Protein AF-A0A9D0HFK7-F1 (afdb_monomer_lite)

Sequence (391 aa):
MLMDPKGNAPNSKGNVVNRYYQASDIVTAPNAPDIPFAPNFTGNTPGANYTYDASVVDPAGINYQFFNTLGQFTTVINGIDAETNGHSTGSRNAWSGRLTQGTPAFAALLAASIAGELPMSFITNGGYDYTGGYVAPTRVGDPNSLQALIQPNRINPNNEDSALYHTEETMARINKARQARVAAKQEIQNLPRLSNALSLLYTSRLGMADLKKINQFLPDDLGNGLARQASIALAAFAAWLTQCANLSTGGFDTHGNNTNGQSNRQAILLQGVLDLFSRAQAMGIREKLVVMVGSDFGRSFKINDGNGKDHWSVTSTMLISEQLPGNRVVGASTDAGLAEKISFTSFKPDAAGATLKHGHVHKWLRKWAGIEDAEAVKLFPLKAEGSIDLG

Secondary structure (DSSP, 8-state):
--SS--TT-B-TTS-BS-SSS-GGG-EEETTEEEEEEPPEE-S----TTPPP-GGGEETTSHHHHHHHHHGGGEEEEEEEE-S---HHHHHHHHHHS-SSTTPPPHHHHHHHHH-TTSTT-EEE-SSS---TTSSPEE---SHHHHHHHH-TTBSSTT-TTSPBSS-HHHHHHHHHHHHHHHHHHHHH---HHHHHHHHHHHHHHHTTTGGGGGGGT--S---SHHHHHHHHHHHHHHTTS-SEEE--------SSSHHHHHHHHHHHHHHHHHHHHHHHHHTT-GGG-EEEEE-SSEE-SSPPTTSS--EESEEEEEEEETTS--SEEES-B-TTSPBPEE-TTT-SB-TTSEE-BHHHHHHHHHHHTT-TT-HHHHTS-----S-----

Structure (mmCIF, N/CA/C/O backbone):
data_AF-A0A9D0HFK7-F1
#
_entry.id   AF-A0A9D0HFK7-F1
#
loop_
_atom_site.group_PDB
_atom_site.id
_atom_site.type_symbol
_atom_site.label_atom_id
_atom_site.label_alt_id
_atom_site.label_comp_id
_atom_site.label_asym_id
_atom_site.label_entity_id
_atom_site.label_seq_id
_atom_site.pdbx_PDB_ins_code
_atom_site.Cartn_x
_atom_site.Cartn_y
_atom_site.Cartn_z
_atom_site.occupancy
_atom_site.B_iso_or_equiv
_atom_site.auth_seq_id
_atom_site.auth_comp_id
_atom_site.auth_asym_id
_atom_site.auth_atom_id
_atom_site.pdbx_PDB_model_num
ATOM 1 N N . MET A 1 1 ? 12.255 2.304 -12.499 1.00 69.75 1 MET A N 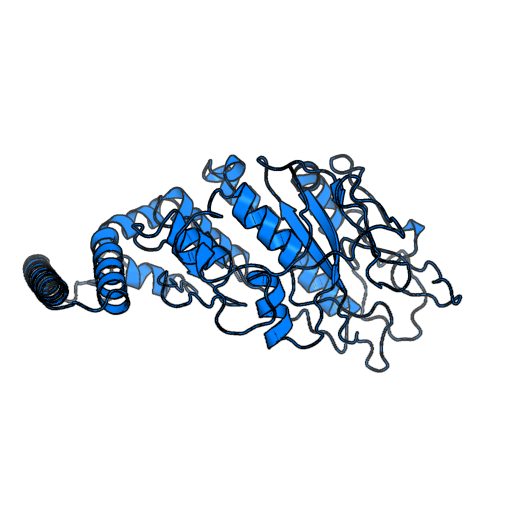1
ATOM 2 C CA . MET A 1 1 ? 11.291 1.942 -11.442 1.00 69.75 1 MET A CA 1
ATOM 3 C C . MET A 1 1 ? 11.992 0.966 -10.512 1.00 69.75 1 MET A C 1
ATOM 5 O O . MET A 1 1 ? 12.898 0.299 -10.991 1.00 69.75 1 MET A O 1
ATOM 9 N N . LEU A 1 2 ? 11.637 0.916 -9.224 1.00 81.81 2 LEU A N 1
ATOM 10 C CA . LEU A 1 2 ? 12.307 0.042 -8.249 1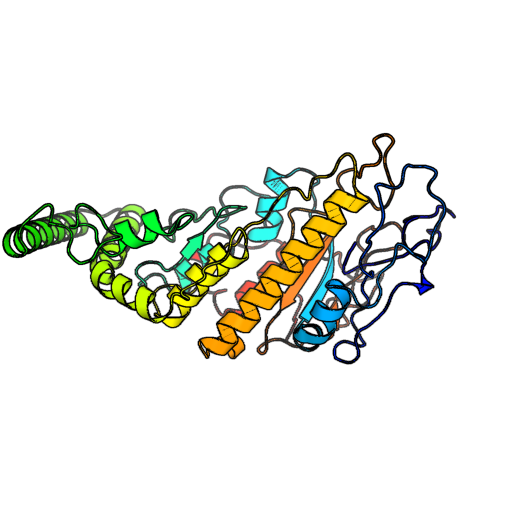.00 81.81 2 LEU A CA 1
ATOM 11 C C . LEU A 1 2 ? 12.166 -1.449 -8.614 1.00 81.81 2 LEU A C 1
ATOM 13 O O . LEU A 1 2 ? 13.156 -2.167 -8.619 1.00 81.81 2 LEU A O 1
ATOM 17 N N . MET A 1 3 ? 10.942 -1.870 -8.953 1.00 83.38 3 MET A N 1
ATOM 18 C CA . MET A 1 3 ? 10.528 -3.283 -9.060 1.00 83.38 3 MET A CA 1
ATOM 19 C C . MET A 1 3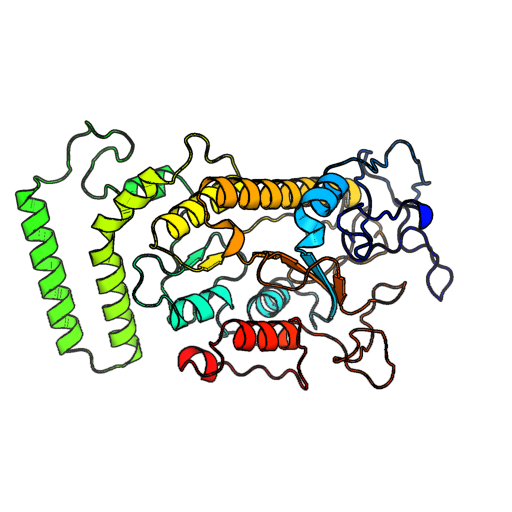 ? 10.241 -3.756 -10.493 1.00 83.38 3 MET A C 1
ATOM 21 O O . MET A 1 3 ? 9.927 -4.917 -10.731 1.00 83.38 3 MET A O 1
ATOM 25 N N . ASP A 1 4 ? 10.316 -2.832 -11.446 1.00 87.81 4 ASP A N 1
ATOM 26 C CA . ASP A 1 4 ? 10.333 -3.134 -12.878 1.00 87.81 4 ASP A CA 1
ATOM 27 C C . ASP A 1 4 ? 11.501 -2.371 -13.521 1.00 87.81 4 ASP A C 1
ATOM 29 O O . ASP A 1 4 ? 11.316 -1.380 -14.247 1.00 87.81 4 ASP A O 1
ATOM 33 N N . PRO A 1 5 ? 12.739 -2.688 -13.104 1.00 87.94 5 PRO A N 1
ATOM 34 C CA . PRO A 1 5 ? 13.906 -1.985 -13.591 1.00 87.94 5 PRO A CA 1
ATOM 35 C C . PRO A 1 5 ? 14.278 -2.477 -14.995 1.00 87.94 5 PRO A C 1
ATOM 37 O O . PRO A 1 5 ? 14.432 -3.667 -15.234 1.00 87.94 5 PRO A O 1
ATOM 40 N N . LYS A 1 6 ? 14.465 -1.543 -15.931 1.00 83.88 6 LYS A N 1
ATOM 41 C CA . LYS A 1 6 ? 14.916 -1.851 -17.304 1.00 83.88 6 LYS A CA 1
ATOM 42 C C . LYS A 1 6 ? 16.379 -1.461 -17.570 1.00 83.88 6 LYS A C 1
ATOM 44 O O . LYS A 1 6 ? 16.908 -1.737 -18.640 1.00 83.88 6 LYS A O 1
ATOM 49 N N . GLY A 1 7 ? 17.029 -0.785 -16.615 1.00 84.06 7 GLY A N 1
ATOM 50 C CA . GLY A 1 7 ? 18.352 -0.183 -16.818 1.00 84.06 7 GLY A CA 1
ATOM 51 C C . GLY A 1 7 ? 18.404 0.718 -18.061 1.00 84.06 7 GLY A C 1
ATOM 52 O O . GLY A 1 7 ? 17.391 1.279 -18.487 1.00 84.06 7 GLY A O 1
ATOM 53 N N . ASN A 1 8 ? 19.586 0.837 -18.657 1.00 81.06 8 ASN A N 1
ATOM 54 C CA . ASN A 1 8 ? 19.837 1.620 -19.867 1.00 81.06 8 ASN A CA 1
ATOM 55 C C . ASN A 1 8 ? 19.608 0.854 -21.173 1.00 81.06 8 ASN A C 1
ATOM 57 O O . ASN A 1 8 ? 20.049 1.323 -22.225 1.00 81.06 8 ASN A O 1
ATOM 61 N N . ALA A 1 9 ? 18.911 -0.285 -21.119 1.00 78.19 9 ALA A N 1
ATOM 62 C CA . ALA A 1 9 ? 18.541 -1.025 -22.312 1.00 78.19 9 ALA A CA 1
ATOM 63 C C . ALA A 1 9 ? 17.801 -0.094 -23.298 1.00 78.19 9 ALA A C 1
ATOM 65 O O . ALA A 1 9 ? 16.877 0.630 -22.894 1.00 78.19 9 ALA A O 1
ATOM 66 N N . PRO A 1 10 ? 18.210 -0.050 -24.579 1.00 76.12 10 PRO A N 1
ATOM 67 C CA . PRO A 1 10 ? 17.463 0.673 -25.594 1.00 76.12 10 PRO A CA 1
ATOM 68 C C . PRO A 1 10 ? 16.076 0.049 -25.753 1.00 76.12 10 PRO A C 1
ATOM 70 O O . PRO A 1 10 ? 15.953 -1.170 -25.829 1.00 76.12 10 PRO A O 1
ATOM 73 N N . ASN A 1 11 ? 15.029 0.868 -25.852 1.00 77.19 11 ASN A N 1
ATOM 74 C CA . ASN A 1 11 ? 13.716 0.348 -26.236 1.00 77.19 11 ASN A CA 1
ATOM 75 C C . ASN A 1 11 ? 13.695 -0.100 -27.707 1.00 77.19 11 ASN A C 1
ATOM 77 O O . ASN A 1 11 ? 14.637 0.130 -28.464 1.00 77.19 11 ASN A O 1
ATOM 81 N N . SER A 1 12 ? 12.560 -0.637 -28.155 1.00 73.75 12 SER A N 1
ATOM 82 C CA . SER A 1 12 ? 12.320 -1.048 -29.549 1.00 73.75 12 SER A CA 1
ATOM 83 C C . SER A 1 12 ? 12.521 0.051 -30.608 1.00 73.75 12 SER A C 1
ATOM 85 O O . SER A 1 12 ? 12.564 -0.247 -31.797 1.00 73.75 12 SER A O 1
ATOM 87 N N . LYS A 1 13 ? 12.659 1.320 -30.200 1.00 75.44 13 LYS A N 1
ATOM 88 C CA . LYS A 1 13 ? 12.979 2.467 -31.066 1.00 75.44 13 LYS A CA 1
ATOM 89 C C . LYS A 1 13 ? 14.437 2.936 -30.931 1.00 75.44 13 LYS A C 1
ATOM 91 O O . LYS A 1 13 ? 14.762 4.022 -31.398 1.00 75.44 13 LYS A O 1
ATOM 96 N N . GLY A 1 14 ? 15.290 2.175 -30.246 1.00 76.19 14 GLY A N 1
ATOM 97 C CA . GLY A 1 14 ? 16.704 2.486 -30.021 1.00 76.19 14 GLY A CA 1
ATOM 98 C C . GLY A 1 14 ? 16.975 3.573 -28.974 1.00 76.19 14 GLY A C 1
ATOM 99 O O . GLY A 1 14 ? 18.115 4.007 -28.832 1.00 76.19 14 GLY A O 1
ATOM 100 N N . ASN A 1 15 ? 15.965 4.034 -28.230 1.00 74.44 15 ASN A N 1
ATOM 101 C CA . ASN A 1 15 ? 16.158 5.094 -27.239 1.00 74.44 15 ASN A CA 1
ATOM 102 C C . ASN A 1 15 ? 16.558 4.510 -25.885 1.00 74.44 15 ASN A C 1
ATOM 104 O O . ASN A 1 15 ? 15.858 3.638 -25.376 1.00 74.44 15 ASN A O 1
ATOM 108 N N . VAL A 1 16 ? 17.615 5.047 -25.270 1.00 72.19 16 VAL A N 1
ATOM 109 C CA . VAL A 1 16 ? 17.987 4.722 -23.885 1.00 72.19 16 VAL A CA 1
ATOM 110 C C . VAL A 1 16 ? 16.927 5.256 -22.932 1.00 72.19 16 VAL A C 1
ATOM 112 O O . VAL A 1 16 ? 16.656 6.459 -22.876 1.00 72.19 16 VAL A O 1
ATOM 115 N N . VAL A 1 17 ? 16.334 4.331 -22.189 1.00 70.19 17 VAL A N 1
ATOM 116 C CA . VAL A 1 17 ? 15.116 4.555 -21.419 1.00 70.19 17 VAL A CA 1
ATOM 117 C C . VAL A 1 17 ? 15.420 5.071 -20.006 1.00 70.19 17 VAL A C 1
ATOM 119 O O . VAL A 1 17 ? 14.749 5.985 -19.533 1.00 70.19 17 VAL A O 1
ATOM 122 N N . ASN A 1 18 ? 16.467 4.560 -19.354 1.00 75.69 18 ASN A N 1
ATOM 123 C CA . ASN A 1 18 ? 16.997 5.064 -18.084 1.00 75.69 18 ASN A CA 1
ATOM 124 C C . ASN A 1 18 ? 18.518 5.236 -18.204 1.00 75.69 18 ASN A C 1
ATOM 126 O O . ASN A 1 18 ? 19.192 4.353 -18.707 1.00 75.69 18 ASN A O 1
ATOM 130 N N . ARG A 1 19 ? 19.075 6.368 -17.769 1.00 75.75 19 ARG A N 1
ATOM 131 C CA . ARG A 1 19 ? 20.515 6.664 -17.920 1.00 75.75 19 ARG A CA 1
ATOM 132 C C . ARG A 1 19 ? 21.327 6.422 -16.644 1.00 75.75 19 ARG A C 1
ATOM 134 O O . ARG A 1 19 ? 22.541 6.571 -16.675 1.00 75.75 19 ARG A O 1
ATOM 141 N N . TYR A 1 20 ? 20.669 6.077 -15.536 1.00 78.88 20 TYR A N 1
ATOM 142 C CA . TYR A 1 20 ? 21.288 6.045 -14.203 1.00 78.88 20 TYR A CA 1
ATOM 143 C C . TYR A 1 20 ? 21.803 4.676 -13.780 1.00 78.88 20 TYR A C 1
ATOM 145 O O . TYR A 1 20 ? 22.695 4.598 -12.949 1.00 78.88 20 TYR A O 1
ATOM 153 N N . TYR A 1 21 ? 21.251 3.619 -14.366 1.00 82.31 21 TYR A N 1
ATOM 154 C CA . TYR A 1 21 ? 21.674 2.245 -14.131 1.00 82.31 21 TYR A CA 1
ATOM 155 C C . TYR A 1 21 ? 21.878 1.579 -15.476 1.00 82.31 21 TYR A C 1
ATOM 157 O O . TYR A 1 21 ? 21.068 1.775 -16.389 1.00 82.31 21 TYR A O 1
ATOM 165 N N . GLN A 1 22 ? 22.913 0.769 -15.593 1.00 86.81 22 GLN A N 1
ATOM 166 C CA . GLN A 1 22 ? 23.046 -0.168 -16.688 1.00 86.81 22 GLN A CA 1
ATOM 167 C C . GLN A 1 22 ? 22.062 -1.325 -16.530 1.00 86.81 22 GLN A C 1
ATOM 169 O O . GLN A 1 22 ? 21.585 -1.617 -15.434 1.00 86.81 22 GLN A O 1
ATOM 174 N N . ALA A 1 23 ? 21.747 -2.005 -17.631 1.00 87.19 23 ALA A N 1
ATOM 175 C CA . ALA A 1 23 ? 21.003 -3.263 -17.554 1.00 87.19 23 ALA A CA 1
ATOM 176 C C . ALA A 1 23 ? 21.732 -4.307 -16.679 1.00 87.19 23 ALA A C 1
ATOM 178 O O . ALA A 1 23 ? 21.082 -5.070 -15.975 1.00 87.19 23 ALA A O 1
ATOM 179 N N . SER A 1 24 ? 23.069 -4.287 -16.667 1.00 89.25 24 SER A N 1
ATOM 180 C CA . SER A 1 24 ? 23.918 -5.141 -15.825 1.00 89.25 24 SER A CA 1
ATOM 181 C C . SER A 1 24 ? 23.932 -4.765 -14.343 1.00 89.25 24 SER A C 1
ATOM 183 O O . SER A 1 24 ? 24.358 -5.580 -13.533 1.00 89.25 24 SER A O 1
ATOM 185 N N . ASP A 1 25 ? 23.475 -3.564 -13.977 1.00 90.12 25 ASP A N 1
ATOM 186 C CA . ASP A 1 25 ? 23.373 -3.156 -12.570 1.00 90.12 25 ASP A CA 1
ATOM 187 C C . ASP A 1 25 ? 22.132 -3.738 -11.893 1.00 90.12 25 ASP A C 1
ATOM 189 O O . ASP A 1 25 ? 21.983 -3.636 -10.679 1.00 90.12 25 ASP A O 1
ATOM 193 N N . ILE A 1 26 ? 21.199 -4.292 -12.671 1.00 91.44 26 ILE A N 1
ATOM 194 C CA . ILE A 1 26 ? 19.979 -4.878 -12.134 1.00 91.44 26 ILE A CA 1
ATOM 195 C C . ILE A 1 26 ? 20.336 -6.201 -11.473 1.00 91.44 26 ILE A C 1
ATOM 197 O O . ILE A 1 26 ? 20.835 -7.121 -12.118 1.00 91.44 26 ILE A O 1
ATOM 201 N N . VAL A 1 27 ? 20.064 -6.278 -10.176 1.00 91.88 27 VAL A N 1
ATOM 202 C CA . VAL A 1 27 ? 20.458 -7.399 -9.326 1.00 91.88 27 VAL A CA 1
ATOM 203 C C . VAL A 1 27 ? 19.236 -8.093 -8.741 1.00 91.88 27 VAL A C 1
ATOM 205 O O . VAL A 1 27 ? 18.123 -7.563 -8.740 1.00 91.88 27 VAL A O 1
ATOM 208 N N . THR A 1 28 ? 19.470 -9.294 -8.230 1.00 95.00 28 THR A N 1
ATOM 209 C CA . THR A 1 28 ? 18.544 -10.044 -7.384 1.00 95.00 28 THR A CA 1
ATOM 210 C C . THR A 1 28 ? 19.180 -10.244 -6.011 1.00 95.00 28 THR A C 1
ATOM 212 O O . THR A 1 28 ? 20.387 -10.061 -5.833 1.00 95.00 28 THR A O 1
ATOM 215 N N . ALA A 1 29 ? 18.370 -10.606 -5.018 1.00 94.94 29 ALA A N 1
ATOM 216 C CA . ALA A 1 29 ? 18.866 -10.970 -3.696 1.00 94.94 29 ALA A CA 1
ATOM 217 C C . ALA A 1 29 ? 18.870 -12.501 -3.542 1.00 94.94 29 ALA A C 1
ATOM 219 O O . ALA A 1 29 ? 17.995 -13.156 -4.110 1.00 94.94 29 ALA A O 1
ATOM 220 N N . PRO A 1 30 ? 19.775 -13.092 -2.739 1.00 95.56 30 PRO A N 1
ATOM 221 C CA . PRO A 1 30 ? 19.798 -14.538 -2.498 1.00 95.56 30 PRO A CA 1
ATOM 222 C C . PRO A 1 30 ? 18.461 -15.118 -2.018 1.00 95.56 30 PRO A C 1
ATOM 224 O O . PRO A 1 30 ? 18.053 -16.182 -2.470 1.00 95.56 30 PRO A O 1
ATOM 227 N N . ASN A 1 31 ? 17.750 -14.390 -1.151 1.00 93.62 31 ASN A N 1
ATOM 228 C CA . ASN A 1 31 ? 16.433 -14.791 -0.645 1.00 93.62 31 ASN A CA 1
ATOM 229 C C . ASN A 1 31 ? 15.274 -14.391 -1.578 1.00 93.62 31 ASN A C 1
ATOM 231 O O . ASN A 1 31 ? 14.112 -14.583 -1.236 1.00 93.62 31 ASN A O 1
ATOM 235 N N . ALA A 1 32 ? 15.563 -13.790 -2.730 1.00 95.88 32 ALA A N 1
ATOM 236 C CA . ALA A 1 32 ? 14.561 -13.379 -3.706 1.00 95.88 32 ALA A CA 1
ATOM 237 C C . ALA A 1 32 ? 15.114 -13.432 -5.144 1.00 95.88 32 ALA A C 1
ATOM 239 O O . ALA A 1 32 ? 15.191 -12.395 -5.814 1.00 95.88 32 ALA A O 1
ATOM 240 N N . PRO A 1 33 ? 15.558 -14.612 -5.618 1.00 96.62 33 PRO A N 1
ATOM 241 C CA . PRO A 1 33 ? 16.214 -14.746 -6.915 1.00 96.62 33 PRO A CA 1
ATOM 242 C C . PRO A 1 33 ? 15.305 -14.412 -8.106 1.00 96.62 33 PRO A C 1
ATOM 244 O O . PRO A 1 33 ? 15.821 -14.081 -9.169 1.00 96.62 33 PRO A O 1
ATOM 247 N N . ASP A 1 34 ? 13.981 -14.449 -7.940 1.00 96.06 34 ASP A N 1
ATOM 248 C CA . ASP A 1 34 ? 13.013 -14.209 -9.017 1.00 96.06 34 ASP A CA 1
ATOM 249 C C . ASP A 1 34 ? 12.490 -12.763 -9.045 1.00 96.06 34 ASP A C 1
ATOM 251 O O . ASP A 1 34 ? 11.610 -12.433 -9.844 1.00 96.06 34 ASP A O 1
ATOM 255 N N . ILE A 1 35 ? 13.019 -11.883 -8.184 1.00 96.44 35 ILE A N 1
ATOM 256 C CA . ILE A 1 35 ? 12.647 -10.466 -8.126 1.00 96.44 35 ILE A CA 1
ATOM 257 C C . ILE A 1 35 ? 13.860 -9.598 -8.486 1.00 96.44 35 ILE A C 1
ATOM 259 O O . ILE A 1 35 ? 14.684 -9.303 -7.617 1.00 96.44 35 ILE A O 1
ATOM 263 N N . PRO A 1 36 ? 13.980 -9.145 -9.746 1.00 94.75 36 PRO A N 1
ATOM 264 C CA . PRO A 1 36 ? 14.988 -8.165 -10.119 1.00 94.75 36 PRO A CA 1
ATOM 265 C C . PRO A 1 36 ? 14.621 -6.777 -9.583 1.00 94.75 36 PRO A C 1
ATOM 267 O O . PRO A 1 36 ? 13.476 -6.329 -9.695 1.00 94.75 36 PRO A O 1
ATOM 270 N N . PHE A 1 37 ? 15.606 -6.055 -9.056 1.00 94.19 37 PHE A N 1
ATOM 271 C CA . PHE A 1 37 ? 15.428 -4.687 -8.574 1.00 94.19 37 PHE A CA 1
ATOM 272 C C . PHE A 1 37 ? 16.590 -3.777 -8.969 1.00 94.19 37 PHE A C 1
ATOM 274 O O . PHE A 1 37 ? 17.718 -4.212 -9.202 1.00 94.19 37 PHE A O 1
ATOM 281 N N . ALA A 1 38 ? 16.297 -2.477 -9.065 1.00 91.44 38 ALA A N 1
ATOM 282 C CA . ALA A 1 38 ? 17.344 -1.481 -9.247 1.00 91.44 38 ALA A CA 1
ATOM 283 C C . ALA A 1 38 ? 18.137 -1.303 -7.939 1.00 91.44 38 ALA A C 1
ATOM 285 O O . ALA A 1 38 ? 17.516 -1.180 -6.876 1.00 91.44 38 ALA A O 1
ATOM 286 N N . PRO A 1 39 ? 19.474 -1.224 -7.995 1.00 90.25 39 PRO A N 1
ATOM 287 C CA . PRO A 1 39 ? 20.299 -0.902 -6.835 1.00 90.25 39 PRO A CA 1
ATOM 288 C C . PRO A 1 39 ? 20.048 0.532 -6.353 1.00 90.25 39 PRO A C 1
ATOM 290 O O . PRO A 1 39 ? 19.408 1.350 -7.029 1.00 90.25 39 PRO A O 1
ATOM 293 N N . ASN A 1 40 ? 20.545 0.860 -5.163 1.00 89.38 40 ASN A N 1
ATOM 294 C CA . ASN A 1 40 ? 20.420 2.215 -4.645 1.00 89.38 40 ASN A CA 1
ATOM 295 C C . ASN A 1 40 ? 21.251 3.193 -5.467 1.00 89.38 40 ASN A C 1
ATOM 297 O O . ASN A 1 40 ? 22.350 2.876 -5.899 1.00 89.38 40 ASN A O 1
ATOM 301 N N . PHE A 1 41 ? 20.731 4.402 -5.661 1.00 87.88 41 PHE A N 1
ATOM 302 C CA . PHE A 1 41 ? 21.511 5.505 -6.207 1.00 87.88 41 PHE A CA 1
ATOM 303 C C . PHE A 1 41 ? 21.920 6.440 -5.068 1.00 87.88 41 PHE A C 1
ATOM 305 O O . PHE A 1 41 ? 21.061 6.902 -4.314 1.00 87.88 41 PHE A O 1
ATOM 312 N N . THR A 1 42 ? 23.218 6.702 -4.944 1.00 84.44 42 THR A N 1
ATOM 313 C CA . THR A 1 42 ? 23.834 7.502 -3.868 1.00 84.44 42 THR A CA 1
ATOM 314 C C . THR A 1 42 ? 24.450 8.809 -4.376 1.00 84.44 42 THR A C 1
ATOM 316 O O . THR A 1 42 ? 24.965 9.602 -3.589 1.00 84.44 42 THR A O 1
ATOM 319 N N . GLY A 1 43 ? 24.390 9.051 -5.687 1.00 77.62 43 GLY A N 1
ATOM 320 C CA . GLY A 1 43 ? 24.950 10.237 -6.327 1.00 77.62 43 GLY A CA 1
ATOM 321 C C . GLY A 1 43 ? 24.080 11.491 -6.238 1.00 77.62 43 GLY A C 1
ATOM 322 O O . GLY A 1 43 ? 23.006 11.526 -5.638 1.00 77.62 43 GLY A O 1
ATOM 323 N N . ASN A 1 44 ? 24.551 12.542 -6.909 1.00 76.12 44 ASN A N 1
ATOM 324 C CA . ASN A 1 44 ? 23.819 13.795 -7.080 1.00 76.12 44 ASN A CA 1
ATOM 325 C C . ASN A 1 44 ? 22.842 13.751 -8.257 1.00 76.12 44 ASN A C 1
ATOM 327 O O . ASN A 1 44 ? 22.918 12.868 -9.108 1.00 76.12 44 ASN A O 1
ATOM 331 N N . THR A 1 45 ? 21.971 14.764 -8.327 1.00 72.19 45 THR A N 1
ATOM 332 C CA . THR A 1 45 ? 20.961 14.935 -9.370 1.00 72.19 45 THR A CA 1
ATOM 333 C C . THR A 1 45 ? 21.599 14.910 -10.752 1.00 72.19 45 THR A C 1
ATOM 335 O O . THR A 1 45 ? 22.233 15.891 -11.154 1.00 72.19 45 THR A O 1
ATOM 338 N N . PRO A 1 46 ? 21.407 13.839 -11.524 1.00 71.00 46 PRO A N 1
ATOM 339 C CA . PRO A 1 46 ? 22.012 13.753 -12.827 1.00 71.00 46 PRO A CA 1
ATOM 340 C C . PRO A 1 46 ? 21.091 14.425 -13.844 1.00 71.00 46 PRO A C 1
ATOM 342 O O . PRO A 1 46 ? 19.908 14.088 -13.957 1.00 71.00 46 PRO A O 1
ATOM 345 N N . GLY A 1 47 ? 21.634 15.411 -14.559 1.00 69.12 47 GLY A N 1
ATOM 346 C CA . GLY A 1 47 ? 20.898 16.151 -15.580 1.00 69.12 47 GLY A CA 1
ATOM 347 C C . GLY A 1 47 ? 20.593 15.317 -16.829 1.00 69.12 47 GLY A C 1
ATOM 348 O O . GLY A 1 47 ? 21.061 14.187 -16.969 1.00 69.12 47 GLY A O 1
ATOM 349 N N . ALA A 1 48 ? 19.855 15.895 -17.780 1.00 67.38 48 ALA A N 1
ATOM 350 C CA . ALA A 1 48 ? 19.491 15.233 -19.037 1.00 67.38 48 ALA A CA 1
ATOM 351 C C . ALA A 1 48 ? 20.696 14.626 -19.792 1.00 67.38 48 ALA A C 1
ATOM 353 O O . ALA A 1 48 ? 20.557 13.569 -20.399 1.00 67.38 48 ALA A O 1
ATOM 354 N N . ASN A 1 49 ? 21.888 15.226 -19.695 1.00 72.25 49 ASN A N 1
ATOM 355 C CA . ASN A 1 49 ? 23.124 14.760 -20.345 1.00 72.25 49 ASN A CA 1
ATOM 356 C C . ASN A 1 49 ? 24.008 13.863 -19.462 1.00 72.25 49 ASN A C 1
ATOM 358 O O . ASN A 1 49 ? 25.198 13.713 -19.732 1.00 72.25 49 ASN A O 1
ATOM 362 N N . TYR A 1 50 ? 23.459 13.290 -18.391 1.00 78.75 50 TYR A N 1
ATOM 363 C CA . TYR A 1 50 ? 24.218 12.406 -17.516 1.00 78.75 50 TYR A CA 1
ATOM 364 C C . TYR A 1 50 ? 24.796 11.204 -18.271 1.00 78.75 50 TYR A C 1
ATOM 366 O O . TYR A 1 50 ? 24.093 10.526 -19.025 1.00 78.75 50 TYR A O 1
ATOM 374 N N . THR A 1 51 ? 26.077 10.948 -18.016 1.00 82.50 51 THR A N 1
ATOM 375 C CA . THR A 1 51 ? 26.788 9.738 -18.425 1.00 82.50 51 THR A CA 1
ATOM 376 C C . THR A 1 51 ? 26.914 8.842 -17.204 1.00 82.50 51 THR A C 1
ATOM 378 O O . THR A 1 51 ? 27.230 9.330 -16.124 1.00 82.50 51 THR A O 1
ATOM 381 N N . TYR A 1 52 ? 26.641 7.553 -17.386 1.00 85.50 52 TYR A N 1
ATOM 382 C CA . TYR A 1 52 ? 26.681 6.561 -16.319 1.00 85.50 52 TYR A CA 1
ATOM 383 C C . TYR A 1 52 ? 28.004 6.577 -15.531 1.00 85.50 52 TYR A C 1
ATOM 385 O O . TYR A 1 52 ? 29.080 6.629 -16.128 1.00 85.50 52 TYR A O 1
ATOM 393 N N . ASP A 1 53 ? 27.893 6.469 -14.206 1.00 86.06 53 ASP A N 1
ATOM 394 C CA . ASP A 1 53 ? 28.996 6.363 -13.252 1.00 86.06 53 ASP A CA 1
ATOM 395 C C . ASP A 1 53 ? 28.677 5.244 -12.249 1.00 86.06 53 ASP A C 1
ATOM 397 O O . ASP A 1 53 ? 27.690 5.311 -11.519 1.00 86.06 53 ASP A O 1
ATOM 401 N N . ALA A 1 54 ? 29.508 4.202 -12.218 1.00 85.69 54 ALA A N 1
ATOM 402 C CA . ALA A 1 54 ? 29.304 3.055 -11.337 1.00 85.69 54 ALA A CA 1
ATOM 403 C C . ALA A 1 54 ? 29.512 3.397 -9.849 1.00 85.69 54 ALA A C 1
ATOM 405 O O . ALA A 1 54 ? 28.989 2.700 -8.987 1.00 85.69 54 ALA A O 1
ATOM 406 N N . SER A 1 55 ? 30.250 4.466 -9.523 1.00 86.56 55 SER A N 1
ATOM 407 C CA . SER A 1 55 ? 30.562 4.829 -8.130 1.00 86.56 55 SER A CA 1
ATOM 408 C C . SER A 1 55 ? 29.364 5.376 -7.348 1.00 86.56 55 SER A C 1
ATOM 410 O O . SER A 1 55 ? 29.379 5.391 -6.118 1.00 86.56 55 SER A O 1
ATOM 412 N N . VAL A 1 56 ? 28.314 5.806 -8.054 1.00 84.88 56 VAL A N 1
ATOM 413 C CA . VAL A 1 56 ? 27.075 6.342 -7.468 1.00 84.88 56 VAL A CA 1
ATOM 414 C C . VAL A 1 56 ? 25.951 5.310 -7.398 1.00 84.88 56 VAL A C 1
ATOM 416 O O . VAL A 1 56 ? 24.809 5.651 -7.075 1.00 84.88 56 VAL A O 1
ATOM 419 N N . VAL A 1 57 ? 26.264 4.054 -7.716 1.00 87.12 57 VAL A N 1
ATOM 420 C CA . VAL A 1 57 ? 25.361 2.916 -7.604 1.00 87.12 57 VAL A CA 1
ATOM 421 C C . VAL A 1 57 ? 25.808 2.057 -6.425 1.00 87.12 57 VAL A C 1
ATOM 423 O O . VAL A 1 57 ? 26.932 1.571 -6.386 1.00 87.12 57 VAL A O 1
ATOM 426 N N . ASP A 1 58 ? 24.912 1.864 -5.463 1.00 89.50 58 ASP A N 1
ATOM 427 C CA . ASP A 1 58 ? 25.132 1.029 -4.288 1.00 89.50 58 ASP A CA 1
ATOM 428 C C . ASP A 1 58 ? 24.333 -0.283 -4.412 1.00 89.50 58 ASP A C 1
ATOM 430 O O . ASP A 1 58 ? 23.125 -0.312 -4.126 1.00 89.50 58 ASP A O 1
ATOM 434 N N . PRO A 1 59 ? 24.978 -1.383 -4.847 1.00 87.38 59 PRO A N 1
ATOM 435 C CA . PRO A 1 59 ? 24.332 -2.684 -4.985 1.00 87.38 59 PRO A CA 1
ATOM 436 C C . PRO A 1 59 ? 24.045 -3.368 -3.643 1.00 87.38 59 PRO A C 1
ATOM 438 O O . PRO A 1 59 ? 23.287 -4.332 -3.625 1.00 87.38 59 PRO A O 1
ATOM 441 N N . ALA A 1 60 ? 24.612 -2.887 -2.531 1.00 91.31 60 ALA A N 1
ATOM 442 C CA . ALA A 1 60 ? 24.411 -3.433 -1.187 1.00 91.31 60 ALA A CA 1
ATOM 443 C C . ALA A 1 60 ? 23.521 -2.537 -0.297 1.00 91.31 60 ALA A C 1
ATOM 445 O O . ALA A 1 60 ? 23.335 -2.822 0.891 1.00 91.31 60 ALA A O 1
ATOM 446 N N . GLY A 1 61 ? 22.964 -1.467 -0.871 1.00 93.50 61 GLY A N 1
ATOM 447 C CA . GLY A 1 61 ? 22.146 -0.482 -0.173 1.00 93.50 61 GLY A CA 1
ATOM 448 C C . GLY A 1 61 ? 20.776 -0.997 0.277 1.00 93.50 61 GLY A C 1
ATOM 449 O O . GLY A 1 61 ? 20.457 -2.186 0.218 1.00 93.50 61 GLY A O 1
ATOM 450 N N . ILE A 1 62 ? 19.922 -0.076 0.724 1.00 95.31 62 ILE A N 1
ATOM 451 C CA . ILE A 1 62 ? 18.620 -0.394 1.335 1.00 95.31 62 ILE A CA 1
ATOM 452 C C . ILE A 1 62 ? 17.683 -1.218 0.432 1.00 95.31 62 ILE A C 1
ATOM 454 O O . ILE A 1 62 ? 16.939 -2.052 0.939 1.00 95.31 62 ILE A O 1
ATOM 458 N N . ASN A 1 63 ? 17.739 -1.063 -0.892 1.00 95.19 63 ASN A N 1
ATOM 459 C CA . ASN A 1 63 ? 16.981 -1.874 -1.845 1.00 95.19 63 ASN A CA 1
ATOM 460 C C . ASN A 1 63 ? 17.412 -3.344 -1.746 1.00 95.19 63 ASN A C 1
ATOM 462 O O . ASN A 1 63 ? 16.563 -4.223 -1.614 1.00 95.19 63 ASN A O 1
ATOM 466 N N . TYR A 1 64 ? 18.723 -3.611 -1.731 1.00 95.88 64 TYR A N 1
ATOM 467 C CA . TYR A 1 64 ? 19.253 -4.962 -1.541 1.00 95.88 64 TYR A CA 1
ATOM 468 C C . TYR A 1 64 ? 18.874 -5.522 -0.172 1.00 95.88 64 TYR A C 1
ATOM 470 O O . TYR A 1 64 ? 18.357 -6.633 -0.089 1.00 95.88 64 TYR A O 1
ATOM 478 N N . GLN A 1 65 ? 19.056 -4.743 0.897 1.00 97.06 65 GLN A N 1
ATOM 479 C CA . GLN A 1 65 ? 18.681 -5.159 2.253 1.00 97.06 65 GLN A CA 1
ATOM 480 C C . GLN A 1 65 ? 17.191 -5.506 2.348 1.00 97.06 65 GLN A C 1
ATOM 482 O O . GLN A 1 65 ? 16.830 -6.515 2.956 1.00 97.06 65 GLN A O 1
ATOM 487 N N . PHE A 1 66 ? 16.334 -4.715 1.699 1.00 97.62 66 PHE A N 1
ATOM 488 C CA . PHE A 1 66 ? 14.900 -4.952 1.630 1.00 97.62 66 PHE A CA 1
ATOM 489 C C . PHE A 1 66 ? 14.576 -6.291 0.966 1.00 97.62 66 PHE A C 1
ATOM 491 O O . PHE A 1 66 ? 13.942 -7.139 1.594 1.00 97.62 66 PHE A O 1
ATOM 498 N N . PHE A 1 67 ? 15.033 -6.519 -0.268 1.00 97.19 67 PHE A N 1
ATOM 499 C CA . PHE A 1 67 ? 14.715 -7.756 -0.988 1.00 97.19 67 PHE A CA 1
ATOM 500 C C . PHE A 1 67 ? 15.413 -8.979 -0.389 1.00 97.19 67 PHE A C 1
ATOM 502 O O . PHE A 1 67 ? 14.834 -10.061 -0.374 1.00 97.19 67 PHE A O 1
ATOM 509 N N . ASN A 1 68 ? 16.598 -8.818 0.199 1.00 97.56 68 ASN A N 1
ATOM 510 C CA . ASN A 1 68 ? 17.255 -9.894 0.930 1.00 97.56 68 ASN A CA 1
ATOM 511 C C . ASN A 1 68 ? 16.502 -10.277 2.217 1.00 97.56 68 ASN A C 1
ATOM 513 O O . ASN A 1 68 ? 16.529 -11.435 2.619 1.00 97.56 68 ASN A O 1
ATOM 517 N N . THR A 1 69 ? 15.811 -9.333 2.860 1.00 97.88 69 THR A N 1
ATOM 518 C CA . THR A 1 69 ? 15.085 -9.590 4.116 1.00 97.88 69 THR A CA 1
ATOM 519 C C . THR A 1 69 ? 13.640 -10.033 3.881 1.00 97.88 69 THR A C 1
ATOM 521 O O . THR A 1 69 ? 13.149 -10.939 4.550 1.00 97.88 69 THR A O 1
ATOM 524 N N . LEU A 1 70 ? 12.933 -9.382 2.953 1.00 98.06 70 LEU A N 1
ATOM 525 C CA . LEU A 1 70 ? 11.490 -9.551 2.746 1.00 98.06 70 LEU A CA 1
ATOM 526 C C . LEU A 1 70 ? 11.126 -10.125 1.376 1.00 98.06 70 LEU A C 1
ATOM 528 O O . LEU A 1 70 ? 9.965 -10.465 1.154 1.00 98.06 70 LEU A O 1
ATOM 532 N N . GLY A 1 71 ? 12.076 -10.248 0.448 1.00 97.56 71 GLY A N 1
ATOM 533 C CA . GLY A 1 71 ? 11.772 -10.643 -0.925 1.00 97.56 71 GLY A CA 1
ATOM 534 C C . GLY A 1 71 ? 11.213 -12.066 -1.042 1.00 97.56 71 GLY A C 1
ATOM 535 O O . GLY A 1 71 ? 10.295 -12.273 -1.833 1.00 97.56 71 GLY A O 1
ATOM 536 N N . GLN A 1 72 ? 11.617 -12.998 -0.164 1.00 97.94 72 GLN A N 1
ATOM 537 C CA . GLN A 1 72 ? 11.006 -14.338 -0.082 1.00 97.94 72 GLN A CA 1
ATOM 538 C C . GLN A 1 72 ? 9.504 -14.319 0.236 1.00 97.94 72 GLN A C 1
ATOM 540 O O . GLN A 1 72 ? 8.800 -15.268 -0.082 1.00 97.94 72 GLN A O 1
ATOM 545 N N . PHE A 1 73 ? 9.009 -13.226 0.824 1.00 98.06 73 PHE A N 1
ATOM 546 C CA . PHE A 1 73 ? 7.605 -12.997 1.180 1.00 98.06 73 PHE A CA 1
ATOM 547 C C . PHE A 1 73 ? 6.927 -11.965 0.272 1.00 98.06 73 PHE A C 1
ATOM 549 O O . PHE A 1 73 ? 5.811 -11.532 0.551 1.00 98.06 73 PHE A O 1
ATOM 556 N N . THR A 1 74 ? 7.614 -11.510 -0.780 1.00 98.31 74 THR A N 1
ATOM 557 C CA . THR A 1 74 ? 7.145 -10.431 -1.651 1.00 98.31 74 THR A CA 1
ATOM 558 C C . THR A 1 74 ? 6.660 -10.985 -2.986 1.00 98.31 74 THR A C 1
ATOM 560 O O . THR A 1 74 ? 7.386 -11.687 -3.683 1.00 98.31 74 THR A O 1
ATOM 563 N N . THR A 1 75 ? 5.446 -10.610 -3.377 1.00 97.81 75 THR A N 1
ATOM 564 C CA . THR A 1 75 ? 4.967 -10.682 -4.760 1.00 97.81 75 THR A CA 1
ATOM 565 C C . THR A 1 75 ? 4.961 -9.279 -5.348 1.00 97.81 75 THR A C 1
ATOM 567 O O . THR A 1 75 ? 4.299 -8.378 -4.829 1.00 97.81 75 THR A O 1
ATOM 570 N N . VAL A 1 76 ? 5.663 -9.096 -6.463 1.00 97.75 76 VAL A N 1
ATOM 571 C CA . VAL A 1 76 ? 5.596 -7.877 -7.273 1.00 97.75 76 VAL A CA 1
ATOM 572 C C . VAL A 1 76 ? 4.589 -8.088 -8.394 1.00 97.75 76 VAL A C 1
ATOM 574 O O . VAL A 1 76 ? 4.631 -9.089 -9.101 1.00 97.75 76 VAL A O 1
ATOM 577 N N . ILE A 1 77 ? 3.701 -7.122 -8.590 1.00 97.44 77 ILE A N 1
ATOM 578 C CA . ILE A 1 77 ? 2.738 -7.091 -9.686 1.00 97.44 77 ILE A CA 1
ATOM 579 C C . ILE A 1 77 ? 3.120 -5.931 -10.604 1.00 97.44 77 ILE A C 1
ATOM 581 O O . ILE A 1 77 ? 2.958 -4.773 -10.221 1.00 97.44 77 ILE A O 1
ATOM 585 N N . ASN A 1 78 ? 3.632 -6.234 -11.794 1.00 96.88 78 ASN A N 1
ATOM 586 C CA . ASN A 1 78 ? 4.120 -5.266 -12.774 1.00 96.88 78 ASN A CA 1
ATOM 587 C C . ASN A 1 78 ? 3.135 -5.071 -13.932 1.00 96.88 78 ASN A C 1
ATOM 589 O O . ASN A 1 78 ? 2.335 -5.950 -14.255 1.00 96.88 78 ASN A O 1
ATOM 593 N N . GLY A 1 79 ? 3.222 -3.908 -14.582 1.00 95.62 79 GLY A N 1
ATOM 594 C CA . GLY A 1 79 ? 2.435 -3.614 -15.781 1.00 95.62 79 GLY A CA 1
ATOM 595 C C . GLY A 1 79 ? 0.960 -3.327 -15.513 1.00 95.62 79 GLY A C 1
ATOM 596 O O . GLY A 1 79 ? 0.124 -3.580 -16.377 1.00 95.62 79 GLY A O 1
ATOM 597 N N . ILE A 1 80 ? 0.620 -2.817 -14.326 1.00 97.25 80 ILE A N 1
ATOM 598 C CA . ILE A 1 80 ? -0.756 -2.432 -14.007 1.00 97.25 80 ILE A CA 1
ATOM 599 C C . ILE A 1 80 ? -1.083 -1.142 -14.761 1.00 97.25 80 ILE A C 1
ATOM 601 O O . ILE A 1 80 ? -0.484 -0.102 -14.488 1.00 97.25 80 ILE A O 1
ATOM 605 N N . ASP A 1 81 ? -2.052 -1.197 -15.673 1.00 97.06 81 ASP A N 1
ATOM 606 C CA . ASP A 1 81 ? -2.644 -0.008 -16.277 1.00 97.06 81 ASP A CA 1
ATOM 607 C C . ASP A 1 81 ? -3.582 0.665 -15.264 1.00 97.06 81 ASP A C 1
ATOM 609 O O . ASP A 1 81 ? -4.614 0.120 -14.858 1.00 97.06 81 ASP A O 1
ATOM 613 N N . ALA A 1 82 ? -3.186 1.855 -14.823 1.00 96.81 82 ALA A N 1
ATOM 614 C CA . ALA A 1 82 ? -3.952 2.708 -13.931 1.00 96.81 82 ALA A CA 1
ATOM 615 C C . ALA A 1 82 ? -5.121 3.401 -14.650 1.00 96.81 82 ALA A C 1
ATOM 617 O O . ALA A 1 82 ? -5.983 3.965 -13.972 1.00 96.81 82 ALA A O 1
ATOM 618 N N . GLU A 1 83 ? -5.156 3.372 -15.991 1.00 95.94 83 GLU A N 1
ATOM 619 C CA . GLU A 1 83 ? -6.190 3.961 -16.859 1.00 95.94 83 GLU A CA 1
ATOM 620 C C . GLU A 1 83 ? -6.330 5.490 -16.711 1.00 95.94 83 GLU A C 1
ATOM 622 O O . GLU A 1 83 ? -7.303 6.104 -17.148 1.00 95.94 83 GLU A O 1
ATOM 627 N N . THR A 1 84 ? -5.360 6.126 -16.055 1.00 96.06 84 THR A N 1
ATOM 628 C CA . THR A 1 84 ? -5.352 7.552 -15.737 1.00 96.06 84 THR A CA 1
ATOM 629 C C . THR A 1 84 ? -3.929 8.023 -15.464 1.00 96.06 84 THR A C 1
ATOM 631 O O . THR A 1 84 ? -3.056 7.251 -15.073 1.00 96.06 84 THR A O 1
ATOM 634 N N . ASN A 1 85 ? -3.717 9.322 -15.621 1.00 94.56 85 ASN A N 1
ATOM 635 C CA . ASN A 1 85 ? -2.523 10.042 -15.191 1.00 94.56 85 ASN A CA 1
ATOM 636 C C . ASN A 1 85 ? -2.862 11.163 -14.186 1.00 94.56 85 ASN A C 1
ATOM 638 O O . ASN A 1 85 ? -2.018 12.000 -13.888 1.00 94.56 85 ASN A O 1
ATOM 642 N N . GLY A 1 86 ? -4.097 11.229 -13.679 1.00 95.44 86 GLY A N 1
ATOM 643 C CA . GLY A 1 86 ? -4.521 12.241 -12.707 1.00 95.44 86 GLY A CA 1
ATOM 644 C C . GLY A 1 86 ? -4.494 11.717 -11.272 1.00 95.44 86 GLY A C 1
ATOM 645 O O . GLY A 1 86 ? -5.136 10.707 -10.990 1.00 95.44 86 GLY A O 1
ATOM 646 N N . HIS A 1 87 ? -3.836 12.431 -10.351 1.00 95.19 87 HIS A N 1
ATOM 647 C CA . HIS A 1 87 ? -3.625 11.996 -8.956 1.00 95.19 87 HIS A CA 1
ATOM 648 C C . HIS A 1 87 ? -4.904 11.584 -8.221 1.00 95.19 87 HIS A C 1
ATOM 650 O O . HIS A 1 87 ? -4.974 10.491 -7.665 1.00 95.19 87 HIS A O 1
ATOM 656 N N . SER A 1 88 ? -5.954 12.415 -8.251 1.00 93.81 88 SER A N 1
ATOM 657 C CA . SER A 1 88 ? -7.215 12.110 -7.552 1.00 93.81 88 SER A CA 1
ATOM 658 C C . SER A 1 88 ? -7.849 10.802 -8.040 1.00 93.81 88 SER A C 1
ATOM 660 O O . SER A 1 88 ? -8.333 9.992 -7.248 1.00 93.81 88 SER A O 1
ATOM 662 N N . THR A 1 89 ? -7.845 10.585 -9.356 1.00 96.25 89 THR A N 1
ATOM 663 C CA . THR A 1 89 ? -8.444 9.400 -9.972 1.00 96.25 89 THR A CA 1
ATOM 664 C C . THR A 1 89 ? -7.545 8.177 -9.844 1.00 96.25 89 THR A C 1
ATOM 666 O O . THR A 1 89 ? -8.057 7.103 -9.545 1.00 96.25 89 THR A O 1
ATOM 669 N N . GLY A 1 90 ? -6.230 8.335 -10.001 1.00 96.81 90 GLY A N 1
ATOM 670 C CA . GLY A 1 90 ? -5.257 7.255 -9.852 1.00 96.81 90 GLY A CA 1
ATOM 671 C C . GLY A 1 90 ? -5.197 6.746 -8.420 1.00 96.81 90 GLY A C 1
ATOM 672 O O . GLY A 1 90 ? -5.323 5.550 -8.202 1.00 96.81 90 GLY A O 1
ATOM 673 N N . SER A 1 91 ? -5.133 7.640 -7.428 1.00 96.31 91 SER A N 1
ATOM 674 C CA . SER A 1 91 ? -5.108 7.250 -6.013 1.00 96.31 91 SER A CA 1
ATOM 675 C C . SER A 1 91 ? -6.374 6.478 -5.640 1.00 96.31 91 SER A C 1
ATOM 677 O O . SER A 1 91 ? -6.314 5.400 -5.054 1.00 96.31 91 SER A O 1
ATOM 679 N N . ARG A 1 92 ? -7.538 6.962 -6.085 1.00 96.44 92 ARG A N 1
ATOM 680 C CA . ARG A 1 92 ? -8.801 6.237 -5.936 1.00 96.44 92 ARG A CA 1
ATOM 681 C C . ARG A 1 92 ? -8.762 4.866 -6.612 1.00 96.44 92 ARG A C 1
ATOM 683 O O . ARG A 1 92 ? -9.164 3.888 -5.987 1.00 96.44 92 ARG A O 1
ATOM 690 N N . ASN A 1 93 ? -8.283 4.773 -7.851 1.00 97.19 93 ASN A N 1
ATOM 691 C CA . ASN A 1 93 ? -8.227 3.503 -8.578 1.00 97.19 93 ASN A CA 1
ATOM 692 C C . ASN A 1 93 ? -7.287 2.502 -7.897 1.00 97.19 93 ASN A C 1
ATOM 694 O O . ASN A 1 93 ? -7.679 1.364 -7.653 1.00 97.19 93 ASN A O 1
ATOM 698 N N . ALA A 1 94 ? -6.096 2.952 -7.503 1.00 97.12 94 ALA A N 1
ATOM 699 C CA . ALA A 1 94 ? -5.083 2.144 -6.839 1.00 97.12 94 ALA A CA 1
ATOM 700 C C . ALA A 1 94 ? -5.585 1.513 -5.539 1.00 97.12 94 ALA A C 1
ATOM 702 O O . ALA A 1 94 ? -5.305 0.345 -5.273 1.00 97.12 94 ALA A O 1
ATOM 703 N N . TRP A 1 95 ? -6.376 2.255 -4.761 1.00 97.38 95 TRP A N 1
ATOM 704 C CA . TRP A 1 95 ? -6.812 1.835 -3.429 1.00 97.38 95 TRP A CA 1
ATOM 705 C C . TRP A 1 95 ? -8.263 1.349 -3.353 1.00 97.38 95 TRP A C 1
ATOM 707 O O . TRP A 1 95 ? -8.670 0.886 -2.292 1.00 97.38 95 TRP A O 1
ATOM 717 N N . SER A 1 96 ? -9.045 1.400 -4.437 1.00 96.31 96 SER A N 1
ATOM 718 C CA . SER A 1 96 ? -10.430 0.877 -4.476 1.00 96.31 96 SER A CA 1
ATOM 719 C C . SER A 1 96 ? -10.731 -0.080 -5.638 1.00 96.31 96 SER A C 1
ATOM 721 O O . SER A 1 96 ? -11.782 -0.730 -5.655 1.00 96.31 96 SER A O 1
ATOM 723 N N . GLY A 1 97 ? -9.839 -0.143 -6.630 1.00 96.12 97 GLY A N 1
ATOM 724 C CA . GLY A 1 97 ? -10.021 -0.888 -7.874 1.00 96.12 97 GLY A CA 1
ATOM 725 C C . GLY A 1 97 ? -10.970 -0.222 -8.872 1.00 96.12 97 GLY A C 1
ATOM 726 O O . GLY A 1 97 ? -11.390 -0.877 -9.828 1.00 96.12 97 GLY A O 1
ATOM 727 N N . ARG A 1 98 ? -11.376 1.038 -8.638 1.00 95.06 98 ARG A N 1
ATOM 728 C CA . ARG A 1 98 ? -12.326 1.766 -9.492 1.00 95.06 98 ARG A CA 1
ATOM 729 C C . ARG A 1 98 ? -11.901 3.204 -9.758 1.00 95.06 98 ARG A C 1
ATOM 731 O O . ARG A 1 98 ? -11.539 3.948 -8.856 1.00 95.06 98 ARG A O 1
ATOM 738 N N . LEU A 1 99 ? -12.105 3.648 -10.997 1.00 93.44 99 LEU A N 1
ATOM 739 C CA . LEU A 1 99 ? -11.974 5.055 -11.388 1.00 93.44 99 LEU A CA 1
ATOM 740 C C . LEU A 1 99 ? -13.160 5.911 -10.922 1.00 93.44 99 LEU A C 1
ATOM 742 O O . LEU A 1 99 ? -13.017 7.119 -10.752 1.00 93.44 99 LEU A O 1
ATOM 746 N N . THR A 1 100 ? -14.344 5.330 -10.721 1.00 91.44 100 THR A N 1
ATOM 747 C CA . THR A 1 100 ? -15.560 6.073 -10.348 1.00 91.44 100 THR A CA 1
ATOM 748 C C . THR A 1 100 ? -15.516 6.542 -8.898 1.00 91.44 100 THR A C 1
ATOM 750 O O . THR A 1 100 ? -15.080 5.794 -8.026 1.00 91.44 100 THR A O 1
ATOM 753 N N . GLN A 1 101 ? -16.017 7.746 -8.623 1.00 91.06 101 GLN A N 1
ATOM 754 C CA . GLN A 1 101 ? -16.150 8.245 -7.251 1.00 91.06 101 GLN A CA 1
ATOM 755 C C . GLN A 1 101 ? -17.125 7.397 -6.417 1.00 91.06 101 GLN A C 1
ATOM 757 O O . GLN A 1 101 ? -17.940 6.648 -6.957 1.00 91.06 101 GLN A O 1
ATOM 762 N N . GLY A 1 102 ? -17.031 7.524 -5.092 1.00 89.62 102 GLY A N 1
ATOM 763 C CA . GLY A 1 102 ? -17.952 6.880 -4.151 1.00 89.62 102 GLY A CA 1
ATOM 764 C C . GLY A 1 102 ? -17.633 5.422 -3.812 1.00 89.62 102 GLY A C 1
ATOM 765 O O . GLY A 1 102 ? -18.380 4.821 -3.054 1.00 89.62 102 GLY A O 1
ATOM 766 N N . THR A 1 103 ? -16.542 4.847 -4.328 1.00 93.00 103 THR A N 1
ATOM 767 C CA . THR A 1 103 ? -16.098 3.493 -3.946 1.00 93.00 103 THR A CA 1
ATOM 768 C C . THR A 1 103 ? -15.160 3.577 -2.745 1.00 93.00 103 THR A C 1
ATOM 770 O O . THR A 1 103 ? -14.138 4.243 -2.867 1.00 93.00 103 THR A O 1
ATOM 773 N N . PRO A 1 104 ? -15.445 2.940 -1.600 1.00 95.50 104 PRO A N 1
ATOM 774 C CA . PRO A 1 104 ? -14.540 3.004 -0.460 1.00 95.50 104 PRO A CA 1
ATOM 775 C C . PRO A 1 104 ? -13.178 2.362 -0.753 1.00 95.50 104 PRO A C 1
ATOM 777 O O . PRO A 1 104 ? -13.056 1.488 -1.615 1.00 95.50 104 PRO A O 1
ATOM 780 N N . ALA A 1 105 ? -12.147 2.804 -0.034 1.00 96.31 105 ALA A N 1
ATOM 781 C CA . ALA A 1 105 ? -10.837 2.165 -0.075 1.00 96.31 105 ALA A CA 1
ATOM 782 C C . ALA A 1 105 ? -10.947 0.697 0.372 1.00 96.31 105 ALA A C 1
ATOM 784 O O . ALA A 1 105 ? -11.763 0.372 1.237 1.00 96.31 105 ALA A O 1
ATOM 785 N N . PHE A 1 106 ? -10.109 -0.188 -0.169 1.00 96.56 106 PHE A N 1
ATOM 786 C CA . PHE A 1 106 ? -10.130 -1.615 0.158 1.00 96.56 106 PHE A CA 1
ATOM 787 C C . PHE A 1 106 ? -9.980 -1.864 1.659 1.00 96.56 106 PHE A C 1
ATOM 789 O O . PHE A 1 106 ? -10.785 -2.593 2.222 1.00 96.56 106 PHE A O 1
ATOM 796 N N . ALA A 1 107 ? -9.037 -1.190 2.324 1.00 96.06 107 ALA A N 1
ATOM 797 C CA . ALA A 1 107 ? -8.857 -1.299 3.772 1.00 96.06 107 ALA A CA 1
ATOM 798 C C . ALA A 1 107 ? -10.114 -0.886 4.561 1.00 96.06 107 ALA A C 1
ATOM 800 O O . ALA A 1 107 ? -10.431 -1.494 5.578 1.00 96.06 107 ALA A O 1
ATOM 801 N N . ALA A 1 108 ? -10.867 0.107 4.074 1.00 95.19 108 ALA A N 1
ATOM 802 C CA . ALA A 1 108 ? -12.120 0.522 4.694 1.00 95.19 108 ALA A CA 1
ATOM 803 C C . ALA A 1 108 ? -13.250 -0.497 4.449 1.00 95.19 108 ALA A C 1
ATOM 805 O O . ALA A 1 108 ? -14.007 -0.792 5.371 1.00 95.19 108 ALA A O 1
ATOM 806 N N . LEU A 1 109 ? -13.355 -1.062 3.237 1.00 95.25 109 LEU A N 1
ATOM 807 C CA . LEU A 1 109 ? -14.304 -2.147 2.940 1.00 95.25 109 LEU A CA 1
ATOM 808 C C . LEU A 1 109 ? -14.001 -3.403 3.756 1.00 95.25 109 LEU A C 1
ATOM 810 O O . LEU A 1 109 ? -14.921 -4.026 4.280 1.00 95.25 109 LEU A O 1
ATOM 814 N N . LEU A 1 110 ? -12.722 -3.758 3.874 1.00 96.31 110 LEU A N 1
ATOM 815 C CA . LEU A 1 110 ? -12.268 -4.890 4.665 1.00 96.31 110 LEU A CA 1
ATOM 816 C C . LEU A 1 110 ? -12.622 -4.672 6.136 1.00 96.31 110 LEU A C 1
ATOM 818 O O . LEU A 1 110 ? -13.349 -5.483 6.700 1.00 96.31 110 LEU A O 1
ATOM 822 N N . ALA A 1 111 ? -12.237 -3.532 6.720 1.00 94.56 111 ALA A N 1
ATOM 823 C CA . ALA A 1 111 ? -12.566 -3.202 8.105 1.00 94.56 111 ALA A CA 1
ATOM 824 C C . ALA A 1 111 ? -14.075 -3.218 8.379 1.00 94.56 111 ALA A C 1
ATOM 826 O O . ALA A 1 111 ? -14.505 -3.769 9.387 1.00 94.56 111 ALA A O 1
ATOM 827 N N . ALA A 1 112 ? -14.887 -2.664 7.472 1.00 91.88 112 ALA A N 1
ATOM 828 C CA . ALA A 1 112 ? -16.343 -2.717 7.580 1.00 91.88 112 ALA A CA 1
ATOM 829 C C . ALA A 1 112 ? -16.886 -4.157 7.581 1.00 91.88 112 ALA A C 1
ATOM 831 O O . ALA A 1 112 ? -17.887 -4.427 8.237 1.00 91.88 112 ALA A O 1
ATOM 832 N N . SER A 1 113 ? -16.234 -5.069 6.855 1.00 93.44 113 SER A N 1
ATOM 833 C CA . SER A 1 113 ? -16.705 -6.443 6.653 1.00 93.44 113 SER A CA 1
ATOM 834 C C . SER A 1 113 ? -16.263 -7.407 7.756 1.00 93.44 113 SER A C 1
ATOM 836 O O . SER A 1 113 ? -17.034 -8.288 8.117 1.00 93.44 113 SER A O 1
ATOM 838 N N . ILE A 1 114 ? -15.044 -7.255 8.292 1.00 91.38 114 ILE A N 1
ATOM 839 C CA . ILE A 1 114 ? -14.459 -8.221 9.250 1.00 91.38 114 ILE A CA 1
ATOM 840 C C . ILE A 1 114 ? -14.216 -7.646 10.649 1.00 91.38 114 ILE A C 1
ATOM 842 O O . ILE A 1 114 ? -13.901 -8.382 11.580 1.00 91.38 114 ILE A O 1
ATOM 846 N N . ALA A 1 115 ? -14.318 -6.325 10.801 1.00 86.94 115 ALA A N 1
ATOM 847 C CA . ALA A 1 115 ? -13.939 -5.621 12.020 1.00 86.94 115 ALA A CA 1
ATOM 848 C C . ALA A 1 115 ? -14.945 -4.534 12.422 1.00 86.94 115 ALA A C 1
ATOM 850 O O . ALA A 1 115 ? -14.609 -3.692 13.246 1.00 86.94 115 ALA A O 1
ATOM 851 N N . GLY A 1 116 ? -16.168 -4.523 11.877 1.00 78.00 116 GLY A N 1
ATOM 852 C CA . GLY A 1 116 ? -17.143 -3.442 12.095 1.00 78.00 116 GLY A CA 1
ATOM 853 C C . GLY A 1 116 ? -17.497 -3.176 13.566 1.00 78.00 116 GLY A C 1
ATOM 854 O O . GLY A 1 116 ? -17.872 -2.059 13.919 1.00 78.00 116 GLY A O 1
ATOM 855 N N . GLU A 1 117 ? -17.325 -4.175 14.431 1.00 78.38 117 GLU A N 1
ATOM 856 C CA . GLU A 1 117 ? -17.575 -4.077 15.873 1.00 78.38 117 GLU A CA 1
ATOM 857 C C . GLU A 1 117 ? -16.369 -3.562 16.671 1.00 78.38 117 GLU A C 1
ATOM 859 O O . GLU A 1 117 ? -16.522 -3.177 17.832 1.00 78.38 117 GLU A O 1
ATOM 864 N N . LEU A 1 118 ? -15.174 -3.523 16.066 1.00 84.75 118 LEU A N 1
ATOM 865 C CA . LEU A 1 118 ? -13.976 -3.072 16.759 1.00 84.75 118 LEU A CA 1
ATOM 866 C C . LEU A 1 118 ? -13.999 -1.557 16.996 1.00 84.75 118 LEU A C 1
ATOM 868 O O . LEU A 1 118 ? -14.450 -0.795 16.133 1.00 84.75 118 LEU A O 1
ATOM 872 N N . PRO A 1 119 ? -13.432 -1.082 18.119 1.00 78.62 119 PRO A N 1
ATOM 873 C CA . PRO A 1 119 ? -13.535 0.323 18.500 1.00 78.62 119 PRO A CA 1
ATOM 874 C C . PRO A 1 119 ? -12.850 1.278 17.517 1.00 78.62 119 PRO A C 1
ATOM 876 O O . PRO A 1 119 ? -13.329 2.394 17.295 1.00 78.62 119 PRO A O 1
ATOM 879 N N . MET A 1 120 ? -11.737 0.827 16.929 1.00 84.69 120 MET A N 1
ATOM 880 C CA . MET A 1 120 ? -10.928 1.546 15.945 1.00 84.69 120 MET A CA 1
ATOM 881 C C . MET A 1 120 ? -10.645 0.640 14.748 1.00 84.69 120 MET A C 1
ATOM 883 O O . MET A 1 120 ? -9.498 0.433 14.373 1.00 84.69 120 MET A O 1
ATOM 887 N N . SER A 1 121 ? -11.678 0.049 14.160 1.00 89.69 121 SER A N 1
ATOM 888 C CA . SER A 1 121 ? -11.546 -0.972 13.112 1.00 89.69 121 SER A CA 1
ATOM 889 C C . SER A 1 121 ? -10.665 -0.573 11.919 1.00 89.69 121 SER A C 1
ATOM 891 O O . SER A 1 121 ? -9.957 -1.429 11.377 1.00 89.69 121 SER A O 1
ATOM 893 N N . PHE A 1 122 ? -10.652 0.717 11.561 1.00 93.19 122 PHE A N 1
ATOM 894 C CA . PHE A 1 122 ? -9.836 1.278 10.487 1.00 93.19 122 PHE A CA 1
ATOM 895 C C . PHE A 1 122 ? -9.035 2.508 10.937 1.00 93.19 122 PHE A C 1
ATOM 897 O O . PHE A 1 122 ? -9.601 3.575 11.176 1.00 93.19 122 PHE A O 1
ATOM 904 N N . ILE A 1 123 ? -7.705 2.392 10.972 1.00 93.62 123 ILE A N 1
ATOM 905 C CA . ILE A 1 123 ? -6.798 3.534 11.174 1.00 93.62 123 ILE A CA 1
ATOM 906 C C . ILE A 1 123 ? -6.378 4.104 9.813 1.00 93.62 123 ILE A C 1
ATOM 908 O O . ILE A 1 123 ? -6.059 3.363 8.891 1.00 93.62 123 ILE A O 1
ATOM 912 N N . THR A 1 124 ? -6.321 5.426 9.655 1.00 93.69 124 THR A N 1
ATOM 913 C CA . THR A 1 124 ? -5.832 6.037 8.409 1.00 93.69 124 THR A CA 1
ATOM 914 C C . THR A 1 124 ? -4.991 7.285 8.635 1.00 93.69 124 THR A C 1
ATOM 916 O O . THR A 1 124 ? -5.356 8.190 9.389 1.00 93.69 124 THR A O 1
ATOM 919 N N . ASN A 1 125 ? -3.887 7.355 7.893 1.00 91.12 125 ASN A N 1
ATOM 920 C CA . ASN A 1 125 ? -2.994 8.507 7.804 1.00 91.12 125 ASN A CA 1
ATOM 921 C C . ASN A 1 125 ? -3.097 9.244 6.454 1.00 91.12 125 ASN A C 1
ATOM 923 O O . ASN A 1 125 ? -2.235 10.053 6.116 1.00 91.12 125 ASN A O 1
ATOM 927 N N . GLY A 1 126 ? -4.155 8.987 5.679 1.00 88.69 126 GLY A N 1
ATOM 928 C CA . GLY A 1 126 ? -4.435 9.664 4.411 1.00 88.69 126 GLY A CA 1
ATOM 929 C C . GLY A 1 126 ? -4.182 8.789 3.183 1.00 88.69 126 GLY A C 1
ATOM 930 O O . GLY A 1 126 ? -4.353 7.571 3.225 1.00 88.69 126 GLY A O 1
ATOM 931 N N . GLY A 1 127 ? -3.824 9.428 2.065 1.00 88.44 127 GLY A N 1
ATOM 932 C CA . GLY A 1 127 ? -3.873 8.800 0.742 1.00 88.44 127 GLY A CA 1
ATOM 933 C C . GLY A 1 127 ? -5.314 8.768 0.228 1.00 88.44 127 GLY A C 1
ATOM 934 O O . GLY A 1 127 ? -5.983 9.802 0.218 1.00 88.44 127 GLY A O 1
ATOM 935 N N . TYR A 1 128 ? -5.804 7.593 -0.169 1.00 94.69 128 TYR A N 1
ATOM 936 C CA . TYR A 1 128 ? -7.225 7.381 -0.443 1.00 94.69 128 TYR A CA 1
ATOM 937 C C . TYR A 1 128 ? -7.858 6.567 0.684 1.00 94.69 128 TYR A C 1
ATOM 939 O O . TYR A 1 128 ? -7.629 5.366 0.801 1.00 94.69 128 TYR A O 1
ATOM 947 N N . ASP A 1 129 ? -8.657 7.225 1.518 1.00 94.12 129 ASP A N 1
ATOM 948 C CA . ASP A 1 129 ? -9.234 6.640 2.733 1.00 94.12 129 ASP A CA 1
ATOM 949 C C . ASP A 1 129 ? -10.743 6.871 2.857 1.00 94.12 129 ASP A C 1
ATOM 951 O O . ASP A 1 129 ? -11.320 6.823 3.945 1.00 94.12 129 ASP A O 1
ATOM 955 N N . TYR A 1 130 ? -11.395 7.112 1.720 1.00 94.94 130 TYR A N 1
ATOM 956 C CA . TYR A 1 130 ? -12.841 7.234 1.655 1.00 94.94 130 TYR A CA 1
ATOM 957 C C . TYR A 1 130 ? -13.499 5.949 2.179 1.00 94.94 130 TYR A C 1
ATOM 959 O O . TYR A 1 130 ? -13.205 4.861 1.689 1.00 94.94 130 TYR A O 1
ATOM 967 N N . THR A 1 131 ? -14.399 6.068 3.160 1.00 92.62 131 THR A N 1
ATOM 968 C CA . THR A 1 131 ? -15.026 4.905 3.816 1.00 92.62 131 THR A CA 1
ATOM 969 C C . THR A 1 131 ? -16.451 4.627 3.350 1.00 92.62 131 THR A C 1
ATOM 971 O O . THR A 1 131 ? -17.040 3.628 3.750 1.00 92.62 131 THR A O 1
ATOM 974 N N . GLY A 1 132 ? -17.055 5.526 2.563 1.00 87.81 132 GLY A N 1
ATOM 975 C CA . GLY A 1 132 ? -18.473 5.447 2.183 1.00 87.81 132 GLY A CA 1
ATOM 976 C C . GLY A 1 132 ? -19.463 5.512 3.355 1.00 87.81 132 GLY A C 1
ATOM 977 O O . GLY A 1 132 ? -20.661 5.370 3.136 1.00 87.81 132 GLY A O 1
ATOM 978 N N . GLY A 1 133 ? -18.986 5.734 4.586 1.00 86.00 133 GLY A N 1
ATOM 979 C CA . GLY A 1 133 ? -19.797 5.662 5.802 1.00 86.00 133 GLY A CA 1
ATOM 980 C C . GLY A 1 133 ? -20.016 4.247 6.350 1.00 86.00 133 GLY A C 1
ATOM 981 O O . GLY A 1 133 ? -20.798 4.104 7.284 1.00 86.00 133 GLY A O 1
ATOM 982 N N . TYR A 1 134 ? -19.343 3.223 5.810 1.00 86.50 134 TYR A N 1
ATOM 983 C CA . TYR A 1 134 ? -19.443 1.837 6.303 1.00 86.50 134 TYR A CA 1
ATOM 984 C C . TYR A 1 134 ? -18.549 1.561 7.511 1.00 86.50 134 TYR A C 1
ATOM 986 O O . TYR A 1 134 ? -18.820 0.660 8.295 1.00 86.50 134 TYR A O 1
ATOM 994 N N . VAL A 1 135 ? -17.488 2.351 7.667 1.00 87.62 135 VAL A N 1
ATOM 995 C CA . VAL A 1 135 ? -16.568 2.274 8.798 1.00 87.62 135 VAL A CA 1
ATOM 996 C C . VAL A 1 135 ? -16.101 3.671 9.195 1.00 87.62 135 VAL A C 1
ATOM 998 O O . VAL A 1 135 ? -16.016 4.577 8.354 1.00 87.62 135 VAL A O 1
ATOM 1001 N N . ALA A 1 136 ? -15.819 3.856 10.483 1.00 86.38 136 ALA A N 1
ATOM 1002 C CA . ALA A 1 136 ? -15.313 5.105 11.028 1.00 86.38 136 ALA A CA 1
ATOM 1003 C C . ALA A 1 136 ? -13.788 5.132 10.861 1.00 86.38 136 ALA A C 1
ATOM 1005 O O . ALA A 1 136 ? -13.118 4.231 11.361 1.00 86.38 136 ALA A O 1
ATOM 1006 N N . PRO A 1 137 ? -13.223 6.144 10.181 1.00 88.88 137 PRO A N 1
ATOM 1007 C CA . PRO A 1 137 ? -11.779 6.293 10.110 1.00 88.88 137 PRO A CA 1
ATOM 1008 C C . PRO A 1 137 ? -11.237 6.861 11.427 1.00 88.88 137 PRO A C 1
ATOM 1010 O O . PRO A 1 137 ? -11.648 7.937 11.867 1.00 88.88 137 PRO A O 1
ATOM 1013 N N . THR A 1 138 ? -10.257 6.186 12.017 1.00 87.81 138 THR A N 1
ATOM 1014 C CA . THR A 1 138 ? -9.480 6.695 13.150 1.00 87.81 138 THR A CA 1
ATOM 1015 C C . THR A 1 138 ? -8.199 7.347 12.634 1.00 87.81 138 THR A C 1
ATOM 1017 O O . THR A 1 138 ? -7.371 6.704 11.992 1.00 87.81 138 THR A O 1
ATOM 1020 N N . ARG A 1 139 ? -8.009 8.641 12.912 1.00 85.88 139 ARG A N 1
ATOM 1021 C CA . ARG A 1 139 ? -6.805 9.386 12.514 1.00 85.88 139 ARG A CA 1
ATOM 1022 C C . ARG A 1 139 ? -5.919 9.620 13.724 1.00 85.88 139 ARG A C 1
ATOM 1024 O O . ARG A 1 139 ? -6.253 10.433 14.580 1.00 85.88 139 ARG A O 1
ATOM 1031 N N . VAL A 1 140 ? -4.787 8.926 13.770 1.00 74.44 140 VAL A N 1
ATOM 1032 C CA . VAL A 1 140 ? -3.820 9.024 14.869 1.00 74.44 140 VAL A CA 1
ATOM 1033 C C . VAL A 1 140 ? -2.475 9.476 14.308 1.00 74.44 140 VAL A C 1
ATOM 1035 O O . VAL A 1 140 ? -1.538 8.699 14.164 1.00 74.44 140 VAL A O 1
ATOM 1038 N N . GLY A 1 141 ? -2.408 10.749 13.915 1.00 66.88 141 GLY A N 1
ATOM 1039 C CA . GLY A 1 141 ? -1.209 11.323 13.297 1.00 66.88 141 GLY A CA 1
ATOM 1040 C C . GLY A 1 141 ? -0.126 11.747 14.296 1.00 66.88 141 GLY A C 1
ATOM 1041 O O . GLY A 1 141 ? 1.022 11.941 13.891 1.00 66.88 141 GLY A O 1
ATOM 1042 N N . ASP A 1 142 ? -0.481 11.891 15.577 1.00 71.12 142 ASP A N 1
ATOM 1043 C CA . ASP A 1 142 ? 0.374 12.427 16.639 1.00 71.12 142 ASP A CA 1
ATOM 1044 C C . ASP A 1 142 ? 0.209 11.632 17.952 1.00 71.12 142 ASP A C 1
ATOM 1046 O O . ASP A 1 142 ? -0.932 11.361 18.344 1.00 71.12 142 ASP A O 1
ATOM 1050 N N . PRO A 1 143 ? 1.300 11.279 18.663 1.00 70.56 143 PRO A N 1
ATOM 1051 C CA . PRO A 1 143 ? 1.222 10.540 19.922 1.00 70.56 143 PRO A CA 1
ATOM 1052 C C . PRO A 1 143 ? 0.425 11.266 21.009 1.00 70.56 143 PRO A C 1
ATOM 1054 O O . PRO A 1 143 ? -0.292 10.612 21.760 1.00 70.56 143 PRO A O 1
ATOM 1057 N N . ASN A 1 144 ? 0.452 12.605 21.058 1.00 74.81 144 ASN A N 1
ATOM 1058 C CA . ASN A 1 144 ? -0.351 13.342 22.044 1.00 74.81 144 ASN A CA 1
ATOM 1059 C C . ASN A 1 144 ? -1.848 13.206 21.754 1.00 74.81 144 ASN A C 1
ATOM 1061 O O . ASN A 1 144 ? -2.655 13.101 22.674 1.00 74.81 144 ASN A O 1
ATOM 1065 N N . SER A 1 145 ? -2.226 13.165 20.472 1.00 76.38 145 SER A N 1
ATOM 1066 C CA . SER A 1 145 ? -3.616 12.911 20.074 1.00 76.38 145 SER A CA 1
ATOM 1067 C C . SER A 1 145 ? -4.055 11.499 20.465 1.00 76.38 145 SER A C 1
ATOM 1069 O O . SER A 1 145 ? -5.196 11.310 20.882 1.00 76.38 145 SER A O 1
ATOM 1071 N N . LEU A 1 146 ? -3.151 10.515 20.385 1.00 76.38 146 LEU A N 1
ATOM 1072 C CA . LEU A 1 146 ? -3.413 9.162 20.872 1.00 76.38 146 LEU A CA 1
ATOM 1073 C C . LEU A 1 146 ? -3.595 9.140 22.392 1.00 76.38 146 LEU A C 1
ATOM 1075 O O . LEU A 1 146 ? -4.591 8.608 22.872 1.00 76.38 146 LEU A O 1
ATOM 1079 N N . GLN A 1 147 ? -2.692 9.768 23.148 1.00 78.00 147 GLN A N 1
ATOM 1080 C CA . GLN A 1 147 ? -2.813 9.831 24.606 1.00 78.00 147 GLN A CA 1
ATOM 1081 C C . GLN A 1 147 ? -4.090 10.560 25.040 1.00 78.00 147 GLN A C 1
ATOM 1083 O O . GLN A 1 147 ? -4.787 10.094 25.938 1.00 78.00 147 GLN A O 1
ATOM 1088 N N . ALA A 1 148 ? -4.482 11.633 24.346 1.00 79.69 148 ALA A N 1
ATOM 1089 C CA . ALA A 1 148 ? -5.754 12.315 24.583 1.00 79.69 148 ALA A CA 1
ATOM 1090 C C . ALA A 1 148 ? -6.980 11.417 24.324 1.00 79.69 148 ALA A C 1
ATOM 1092 O O . ALA A 1 148 ? -7.986 11.536 25.025 1.00 79.69 148 ALA A O 1
ATOM 1093 N N . LEU A 1 149 ? -6.908 10.498 23.352 1.00 76.19 149 LEU A N 1
ATOM 1094 C CA . LEU A 1 149 ? -7.960 9.503 23.105 1.00 76.19 149 LEU A CA 1
ATOM 1095 C C . LEU A 1 149 ? -8.005 8.421 24.193 1.00 76.19 149 LEU A C 1
ATOM 1097 O O . LEU A 1 149 ? -9.094 8.003 24.586 1.00 76.19 149 LEU A O 1
ATOM 1101 N N . ILE A 1 150 ? -6.842 7.987 24.685 1.00 76.38 150 ILE A N 1
ATOM 1102 C CA . ILE A 1 150 ? -6.716 6.975 25.744 1.00 76.38 150 ILE A CA 1
ATOM 1103 C C . ILE A 1 150 ? -7.148 7.541 27.106 1.00 76.38 150 ILE A C 1
ATOM 1105 O O . ILE A 1 150 ? -7.742 6.833 27.924 1.00 76.38 150 ILE A O 1
ATOM 1109 N N . GLN A 1 151 ? -6.865 8.821 27.360 1.00 81.75 151 GLN A N 1
ATOM 1110 C CA . GLN A 1 151 ? -7.073 9.485 28.648 1.00 81.75 151 GLN A CA 1
ATOM 1111 C C . GLN A 1 151 ? -7.936 10.758 28.518 1.00 81.75 151 GLN A C 1
ATOM 1113 O O . GLN A 1 151 ? -7.503 11.852 28.880 1.00 81.75 151 GLN A O 1
ATOM 1118 N N . PRO A 1 152 ? -9.200 10.644 28.065 1.00 81.88 152 PRO A N 1
ATOM 1119 C CA . PRO A 1 152 ? -10.039 11.799 27.725 1.00 81.88 152 PRO A CA 1
ATOM 1120 C C . PRO A 1 152 ? -10.480 12.644 28.932 1.00 81.88 152 PRO A C 1
ATOM 1122 O O . PRO A 1 152 ? -10.960 13.759 28.750 1.00 81.88 152 PRO A O 1
ATOM 1125 N N . ASN A 1 153 ? -10.375 12.118 30.159 1.00 88.00 153 ASN A N 1
ATOM 1126 C CA . ASN A 1 153 ? -10.728 12.836 31.391 1.00 88.00 153 ASN A CA 1
ATOM 1127 C C . ASN A 1 153 ? -9.511 13.477 32.079 1.00 88.00 153 ASN A C 1
ATOM 1129 O O . ASN A 1 153 ? -9.631 13.953 33.204 1.00 88.00 153 ASN A O 1
ATOM 1133 N N . ARG A 1 154 ? -8.335 13.488 31.446 1.00 88.88 154 ARG A N 1
ATOM 1134 C CA . ARG A 1 154 ? -7.109 14.000 32.061 1.00 88.88 154 ARG A CA 1
ATOM 1135 C C . ARG A 1 154 ? -6.683 15.331 31.454 1.00 88.88 154 ARG A C 1
ATOM 1137 O O . ARG A 1 154 ? -6.670 15.466 30.235 1.00 88.88 154 ARG A O 1
ATOM 1144 N N . ILE A 1 155 ? -6.301 16.289 32.303 1.00 88.25 155 ILE A N 1
ATOM 1145 C CA . ILE A 1 155 ? -5.890 17.635 31.874 1.00 88.25 155 ILE A CA 1
ATOM 1146 C C . ILE A 1 155 ? -4.614 17.588 31.030 1.00 88.25 155 ILE A C 1
ATOM 1148 O O . ILE A 1 155 ? -4.547 18.224 29.982 1.00 88.25 155 ILE A O 1
ATOM 1152 N N . ASN A 1 156 ? -3.613 16.823 31.468 1.00 87.56 156 ASN A N 1
ATOM 1153 C CA . ASN A 1 156 ? -2.446 16.489 30.661 1.00 87.56 156 ASN A CA 1
ATOM 1154 C C . ASN A 1 156 ? -2.434 14.977 30.379 1.00 87.56 156 ASN A C 1
ATOM 1156 O O . ASN A 1 156 ? -2.024 14.210 31.250 1.00 87.56 156 ASN A O 1
ATOM 1160 N N . PRO A 1 157 ? -2.850 14.542 29.176 1.00 83.50 157 PRO A N 1
ATOM 1161 C CA . PRO A 1 157 ? -2.907 13.126 28.808 1.00 83.50 157 PRO A CA 1
ATOM 1162 C C . PRO A 1 157 ? -1.554 12.404 28.812 1.00 83.50 157 PRO A C 1
ATOM 1164 O O . PRO A 1 157 ? -1.523 11.181 28.859 1.00 83.50 157 PRO A O 1
ATOM 1167 N N . ASN A 1 158 ? -0.444 13.146 28.776 1.00 81.69 158 ASN A N 1
ATOM 1168 C CA . ASN A 1 158 ? 0.909 12.587 28.774 1.00 81.69 158 ASN A CA 1
ATOM 1169 C C . ASN A 1 158 ? 1.500 12.414 30.183 1.00 81.69 158 ASN A C 1
ATOM 1171 O O . ASN A 1 158 ? 2.643 11.987 30.311 1.00 81.69 158 ASN A O 1
ATOM 1175 N N . ASN A 1 159 ? 0.777 12.798 31.239 1.00 83.19 159 ASN A N 1
ATOM 1176 C CA . ASN A 1 159 ? 1.240 12.684 32.620 1.00 83.19 159 ASN A CA 1
ATOM 1177 C C . ASN A 1 159 ? 0.170 11.983 33.459 1.00 83.19 159 ASN A C 1
ATOM 1179 O O . ASN A 1 159 ? -0.851 12.591 33.765 1.00 83.19 159 ASN A O 1
ATOM 1183 N N . GLU A 1 160 ? 0.416 10.740 33.872 1.00 80.00 160 GLU A N 1
ATOM 1184 C CA . GLU A 1 160 ? -0.539 9.936 34.647 1.00 80.00 160 GLU A CA 1
ATOM 1185 C C . GLU A 1 160 ? -0.888 10.512 36.029 1.00 80.00 160 GLU A C 1
ATOM 1187 O O . GLU A 1 160 ? -1.946 10.185 36.571 1.00 80.00 160 GLU A O 1
ATOM 1192 N N . ASP A 1 161 ? -0.079 11.430 36.552 1.00 85.94 161 ASP A N 1
ATOM 1193 C CA . ASP A 1 161 ? -0.332 12.135 37.813 1.00 85.94 161 ASP A CA 1
ATOM 1194 C C . ASP A 1 161 ? -1.099 13.452 37.610 1.00 85.94 161 ASP A C 1
ATOM 1196 O O . ASP A 1 161 ? -1.439 14.153 38.565 1.00 85.94 161 ASP A O 1
ATOM 1200 N N . SER A 1 162 ? -1.393 13.827 36.361 1.00 89.81 162 SER A N 1
ATOM 1201 C CA . SER A 1 162 ? -2.140 15.049 36.071 1.00 89.81 162 SER A CA 1
ATOM 1202 C C . SER A 1 162 ? -3.578 14.959 36.574 1.00 89.81 162 SER A C 1
ATOM 1204 O O . SER A 1 162 ? -4.245 13.932 36.425 1.00 89.81 162 SER A O 1
ATOM 1206 N N . ALA A 1 163 ? -4.073 16.074 37.115 1.00 91.12 163 ALA A N 1
ATOM 1207 C CA . ALA A 1 163 ? -5.446 16.198 37.572 1.00 91.12 163 ALA A CA 1
ATOM 1208 C C . ALA A 1 163 ? -6.466 15.859 36.470 1.00 91.12 163 ALA A C 1
ATOM 1210 O O . ALA A 1 163 ? -6.234 16.030 35.267 1.00 91.12 163 ALA A O 1
ATOM 1211 N N . LEU A 1 164 ? -7.622 15.369 36.911 1.00 91.75 164 LEU A N 1
ATOM 1212 C CA . LEU A 1 164 ? -8.740 15.040 36.040 1.00 91.75 164 LEU A CA 1
ATOM 1213 C C . LEU A 1 164 ? -9.628 16.269 35.813 1.00 91.75 164 LEU A C 1
ATOM 1215 O O . LEU A 1 164 ? -9.777 17.104 36.705 1.00 91.75 164 LEU A O 1
ATOM 1219 N N . TYR A 1 165 ? -10.266 16.354 34.645 1.00 91.38 165 TYR A N 1
ATOM 1220 C CA . TYR A 1 165 ? -11.291 17.372 34.384 1.00 91.38 165 TYR A CA 1
ATOM 1221 C C . TYR A 1 165 ? -12.527 17.170 35.268 1.00 91.38 165 TYR A C 1
ATOM 1223 O O . TYR A 1 165 ? -13.148 18.130 35.726 1.00 91.38 165 TYR A O 1
ATOM 1231 N N . HIS A 1 166 ? -12.887 15.912 35.509 1.00 92.94 166 HIS A N 1
ATOM 1232 C CA . HIS A 1 166 ? -14.023 15.518 36.327 1.00 92.94 166 HIS A CA 1
ATOM 1233 C C . HIS A 1 166 ? -13.625 14.404 37.294 1.00 92.94 166 HIS A C 1
ATOM 1235 O O . HIS A 1 166 ? -12.774 13.573 36.979 1.00 92.94 166 HIS A O 1
ATOM 1241 N N . THR A 1 167 ? -14.280 14.339 38.454 1.00 92.50 167 THR A N 1
ATOM 1242 C CA . THR A 1 167 ? -14.147 13.177 39.344 1.00 92.50 167 THR A CA 1
ATOM 1243 C C . THR A 1 167 ? -14.634 11.910 38.640 1.00 92.50 167 THR A C 1
ATOM 1245 O O . THR A 1 167 ? -15.499 11.975 37.762 1.00 92.50 167 THR A O 1
ATOM 1248 N N . GLU A 1 168 ? -14.128 10.747 39.051 1.00 87.06 168 GLU A N 1
ATOM 1249 C CA . GLU A 1 168 ? -14.557 9.453 38.498 1.00 87.06 168 GLU A CA 1
ATOM 1250 C C . GLU A 1 168 ? -16.077 9.247 38.621 1.00 87.06 168 GLU A C 1
ATOM 1252 O O . GLU A 1 168 ? -16.737 8.816 37.677 1.00 87.06 168 GLU A O 1
ATOM 1257 N N . GLU A 1 169 ? -16.677 9.665 39.740 1.00 91.62 169 GLU A N 1
ATOM 1258 C CA . GLU A 1 169 ? -18.132 9.629 39.934 1.00 91.62 169 GLU A CA 1
ATOM 1259 C C . GLU A 1 169 ? -18.885 10.501 38.921 1.00 91.62 169 GLU A C 1
ATOM 1261 O O . GLU A 1 169 ? -19.926 10.105 38.388 1.00 91.62 169 GLU A O 1
ATOM 1266 N N . THR A 1 170 ? -18.360 11.694 38.632 1.00 92.44 170 THR A N 1
ATOM 1267 C CA . THR A 1 170 ? -18.947 12.599 37.638 1.00 92.44 170 THR A CA 1
ATOM 1268 C C . THR A 1 170 ? -18.811 12.007 36.238 1.00 92.44 170 THR A C 1
ATOM 1270 O O . THR A 1 170 ? -19.783 12.005 35.479 1.00 92.44 170 THR A O 1
ATOM 1273 N N . MET A 1 171 ? -17.657 11.421 35.910 1.00 88.44 171 MET A N 1
ATOM 1274 C CA . MET A 1 171 ? -17.462 10.709 34.646 1.00 88.44 171 MET A CA 1
ATOM 1275 C C . MET A 1 171 ? -18.393 9.512 34.492 1.00 88.44 171 MET A C 1
ATOM 1277 O O . MET A 1 171 ? -18.961 9.324 33.416 1.00 88.44 171 MET A O 1
ATOM 1281 N N . ALA A 1 172 ? -18.624 8.739 35.554 1.00 86.62 172 ALA A N 1
ATOM 1282 C CA . ALA A 1 172 ? -19.577 7.635 35.535 1.00 86.62 172 ALA A CA 1
ATOM 1283 C C . ALA A 1 172 ? -20.998 8.127 35.205 1.00 86.62 172 ALA A C 1
ATOM 1285 O O . ALA A 1 172 ? -21.685 7.535 34.367 1.00 86.62 172 ALA A O 1
ATOM 1286 N N . ARG A 1 173 ? -21.425 9.261 35.782 1.00 91.75 173 ARG A N 1
ATOM 1287 C CA . ARG A 1 173 ? -22.716 9.898 35.455 1.00 91.75 173 ARG A CA 1
ATOM 1288 C C . ARG A 1 173 ? -22.765 10.390 34.006 1.00 91.75 173 ARG A C 1
ATOM 1290 O O . ARG A 1 173 ? -23.763 10.148 33.325 1.00 91.75 173 ARG A O 1
ATOM 1297 N N . ILE A 1 174 ? -21.697 11.026 33.515 1.00 87.81 174 ILE A N 1
ATOM 1298 C CA . ILE A 1 174 ? -21.578 11.476 32.116 1.00 87.81 174 ILE A CA 1
ATOM 1299 C C . ILE A 1 174 ? -21.690 10.285 31.157 1.00 87.81 174 ILE A C 1
ATOM 1301 O O . ILE A 1 174 ? -22.454 10.340 30.191 1.00 87.81 174 ILE A O 1
ATOM 1305 N N . ASN A 1 175 ? -20.968 9.196 31.425 1.00 84.00 175 ASN A N 1
ATOM 1306 C CA . ASN A 1 175 ? -20.986 7.991 30.599 1.00 84.00 175 ASN A CA 1
ATOM 1307 C C . ASN A 1 175 ? -22.368 7.329 30.603 1.00 84.00 175 ASN A C 1
ATOM 1309 O O . ASN A 1 175 ? -22.885 7.016 29.530 1.00 84.00 175 ASN A O 1
ATOM 1313 N N . LYS A 1 176 ? -23.018 7.223 31.769 1.00 87.25 176 LYS A N 1
ATOM 1314 C CA . LYS A 1 176 ? -24.393 6.712 31.886 1.00 87.25 176 LYS A CA 1
ATOM 1315 C C . LYS A 1 176 ? -25.388 7.550 31.075 1.00 87.25 176 LYS A C 1
ATOM 1317 O O . LYS A 1 176 ? -26.180 7.001 30.312 1.00 87.25 176 LYS A O 1
ATOM 1322 N N . ALA A 1 177 ? -25.322 8.880 31.177 1.00 89.94 177 ALA A N 1
ATOM 1323 C CA . ALA A 1 177 ? -26.188 9.779 30.410 1.00 89.94 177 ALA A CA 1
ATOM 1324 C C . ALA A 1 177 ? -25.937 9.680 28.894 1.00 89.94 177 ALA A C 1
ATOM 1326 O O . ALA A 1 177 ? -26.877 9.688 28.096 1.00 89.94 177 ALA A O 1
ATOM 1327 N N . ARG A 1 178 ? -24.670 9.546 28.477 1.00 84.69 178 ARG A N 1
ATOM 1328 C CA . ARG A 1 178 ? -24.300 9.326 27.070 1.00 84.69 178 ARG A CA 1
ATOM 1329 C C . ARG A 1 178 ? -24.852 8.005 26.537 1.00 84.69 178 ARG A C 1
ATOM 1331 O O . ARG A 1 178 ? -25.406 8.013 25.441 1.00 84.69 178 ARG A O 1
ATOM 1338 N N . GLN A 1 179 ? -24.721 6.912 27.289 1.00 82.38 179 GLN A N 1
ATOM 1339 C CA . GLN A 1 179 ? -25.256 5.598 26.914 1.00 82.38 179 GLN A CA 1
ATOM 1340 C C . GLN A 1 179 ? -26.778 5.648 26.750 1.00 82.38 179 GLN A C 1
ATOM 1342 O O . GLN A 1 179 ? -27.282 5.263 25.698 1.00 82.38 179 GLN A O 1
ATOM 1347 N N . ALA A 1 180 ? -27.496 6.229 27.717 1.00 87.88 180 ALA A N 1
ATOM 1348 C CA . ALA A 1 180 ? -28.949 6.394 27.639 1.00 87.88 180 ALA A CA 1
ATOM 1349 C C . ALA A 1 180 ? -29.383 7.213 26.408 1.00 87.88 180 ALA A C 1
ATOM 1351 O O . ALA A 1 180 ? -30.326 6.848 25.712 1.00 87.88 180 ALA A O 1
ATOM 1352 N N . ARG A 1 181 ? -28.657 8.294 26.083 1.00 86.56 181 ARG A N 1
ATOM 1353 C CA . ARG A 1 181 ? -28.928 9.106 24.885 1.00 86.56 181 ARG A CA 1
ATOM 1354 C C . ARG A 1 181 ? -28.721 8.325 23.586 1.00 86.56 181 ARG A C 1
ATOM 1356 O O . ARG A 1 181 ? -29.445 8.570 22.625 1.00 86.56 181 ARG A O 1
ATOM 1363 N N . VAL A 1 182 ? -27.706 7.464 23.516 1.00 83.12 182 VAL A N 1
ATOM 1364 C CA . VAL A 1 182 ? -27.454 6.647 22.320 1.00 83.12 182 VAL A CA 1
ATOM 1365 C C . VAL A 1 182 ? -28.537 5.583 22.163 1.00 83.12 182 VAL A C 1
ATOM 1367 O O . VAL A 1 182 ? -29.101 5.501 21.076 1.00 83.12 182 VAL A O 1
ATOM 1370 N N . ALA A 1 183 ? -28.896 4.879 23.240 1.00 83.12 183 ALA A N 1
ATOM 1371 C CA . ALA A 1 183 ? -29.980 3.895 23.236 1.00 83.12 183 ALA A CA 1
ATOM 1372 C C . ALA A 1 183 ? -31.306 4.516 22.762 1.00 83.12 183 ALA A C 1
ATOM 1374 O O . ALA A 1 183 ? -31.889 4.054 21.786 1.00 83.12 183 ALA A O 1
ATOM 1375 N N . ALA A 1 184 ? -31.701 5.660 23.334 1.00 87.44 184 ALA A N 1
ATOM 1376 C CA . ALA A 1 184 ? -32.907 6.377 22.911 1.00 87.44 184 ALA A CA 1
ATOM 1377 C C . ALA A 1 184 ? -32.867 6.799 21.428 1.00 87.44 184 ALA A C 1
ATOM 1379 O O . ALA A 1 184 ? -33.883 6.804 20.739 1.00 87.44 184 ALA A O 1
ATOM 1380 N N . LYS A 1 185 ? -31.688 7.163 20.903 1.00 85.56 185 LYS A N 1
ATOM 1381 C CA . LYS A 1 185 ? -31.533 7.492 19.478 1.00 85.56 185 LYS A CA 1
ATOM 1382 C C . LYS A 1 185 ? -31.621 6.267 18.573 1.00 85.56 185 LYS A C 1
ATOM 1384 O O . LYS A 1 185 ? -32.102 6.416 17.455 1.00 85.56 185 LYS A O 1
ATOM 1389 N N . GLN A 1 186 ? -31.132 5.111 19.015 1.00 82.25 186 GLN A N 1
ATOM 1390 C CA . GLN A 1 186 ? -31.226 3.863 18.259 1.00 82.25 186 GLN A CA 1
ATOM 1391 C C . GLN A 1 186 ? -32.678 3.384 18.168 1.00 82.25 186 GLN A C 1
ATOM 1393 O O . GLN A 1 186 ? -33.106 3.007 17.086 1.00 82.25 186 GLN A O 1
ATOM 1398 N N . GLU A 1 187 ? -33.454 3.499 19.249 1.00 84.94 187 GLU A N 1
ATOM 1399 C CA . GLU A 1 187 ? -34.876 3.115 19.271 1.00 84.94 187 GLU A CA 1
ATOM 1400 C C . GLU A 1 187 ? -35.743 3.914 18.286 1.00 84.94 187 GLU A C 1
ATOM 1402 O O . GLU A 1 187 ? -36.702 3.388 17.730 1.00 84.94 187 GLU A O 1
ATOM 1407 N N . ILE A 1 188 ? -35.412 5.187 18.050 1.00 87.62 188 ILE A N 1
ATOM 1408 C CA . ILE A 1 188 ? -36.200 6.083 17.187 1.00 87.62 188 ILE A CA 1
ATOM 1409 C C . ILE A 1 188 ? -35.716 6.036 15.722 1.00 87.62 188 ILE A C 1
ATOM 1411 O O . ILE A 1 188 ? -36.403 6.509 14.812 1.00 87.62 188 ILE A O 1
ATOM 1415 N N . GLN A 1 189 ? -34.516 5.509 15.459 1.00 84.19 189 GLN A N 1
ATOM 1416 C CA . GLN A 1 189 ? -33.890 5.614 14.145 1.00 84.19 189 GLN A CA 1
ATOM 1417 C C . GLN A 1 189 ? -34.263 4.460 13.210 1.00 84.19 189 GLN A C 1
ATOM 1419 O O . GLN A 1 189 ? -33.675 3.385 13.259 1.00 84.19 189 GLN A O 1
ATOM 1424 N N . ASN A 1 190 ? -35.147 4.749 12.256 1.00 82.94 190 ASN A N 1
ATOM 1425 C CA . ASN A 1 190 ? -35.614 3.773 11.267 1.00 82.94 190 ASN A CA 1
ATOM 1426 C C . ASN A 1 190 ? -34.792 3.747 9.968 1.00 82.94 190 ASN A C 1
ATOM 1428 O O . ASN A 1 190 ? -34.951 2.836 9.161 1.00 82.94 190 ASN A O 1
ATOM 1432 N N . LEU A 1 191 ? -33.931 4.742 9.720 1.00 84.81 191 LEU A N 1
ATOM 1433 C CA . LEU A 1 191 ? -33.109 4.775 8.509 1.00 84.81 191 LEU A CA 1
ATOM 1434 C C . LEU A 1 191 ? -31.863 3.894 8.695 1.00 84.81 191 LEU A C 1
ATOM 1436 O O . LEU A 1 191 ? -31.028 4.228 9.544 1.00 84.81 191 LEU A O 1
ATOM 1440 N N . PRO A 1 192 ? -31.655 2.848 7.866 1.00 78.12 192 PRO A N 1
ATOM 1441 C CA . PRO A 1 192 ? -30.548 1.901 8.038 1.00 78.12 192 PRO A CA 1
ATOM 1442 C C . PRO A 1 192 ? -29.177 2.577 8.136 1.00 78.12 192 PRO A C 1
ATOM 1444 O O . PRO A 1 192 ? -28.383 2.271 9.019 1.00 78.12 192 PRO A O 1
ATOM 1447 N N . ARG A 1 193 ? -28.920 3.593 7.298 1.00 75.81 193 ARG A N 1
ATOM 1448 C CA . ARG A 1 193 ? -27.645 4.329 7.309 1.00 75.81 193 A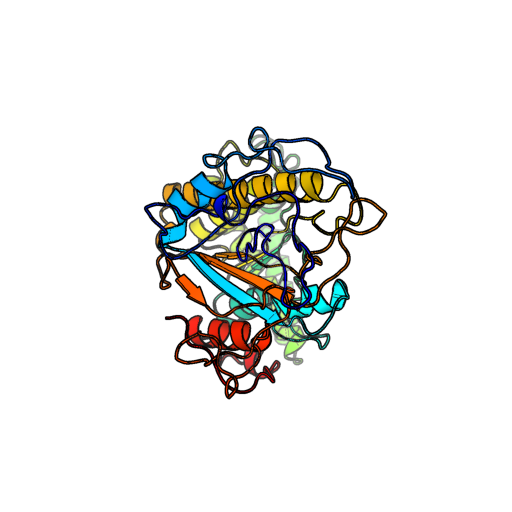RG A CA 1
ATOM 1449 C C . ARG A 1 193 ? -27.378 5.042 8.636 1.00 75.81 193 ARG A C 1
ATOM 1451 O O . ARG A 1 193 ? -26.246 5.065 9.109 1.00 75.81 193 ARG A O 1
ATOM 1458 N N . LEU A 1 194 ? -28.404 5.663 9.215 1.00 77.69 194 LEU A N 1
ATOM 1459 C CA . LEU A 1 194 ? -28.276 6.377 10.485 1.00 77.69 194 LEU A CA 1
ATOM 1460 C C . LEU A 1 194 ? -28.221 5.407 11.665 1.00 77.69 194 LEU A C 1
ATOM 1462 O O . LEU A 1 194 ? -27.490 5.676 12.612 1.00 77.69 194 LEU A O 1
ATOM 1466 N N . SER A 1 195 ? -28.946 4.289 11.591 1.00 78.94 195 SER A N 1
ATOM 1467 C CA . SER A 1 195 ? -28.857 3.212 12.577 1.00 78.94 195 SER A CA 1
ATOM 1468 C C . SER A 1 195 ? -27.437 2.637 12.631 1.00 78.94 195 SER A C 1
ATOM 1470 O O . SER A 1 195 ? -26.805 2.661 13.686 1.00 78.94 195 SER A O 1
ATOM 1472 N N . ASN A 1 196 ? -26.860 2.287 11.477 1.00 75.19 196 ASN A N 1
ATOM 1473 C CA . ASN A 1 196 ? -25.480 1.801 11.374 1.00 75.19 196 ASN A CA 1
ATOM 1474 C C . ASN A 1 196 ? -24.464 2.821 11.906 1.00 75.19 196 ASN A C 1
ATOM 1476 O O . ASN A 1 196 ? -23.579 2.471 12.684 1.00 75.19 196 ASN A O 1
ATOM 1480 N N . ALA A 1 197 ? -24.619 4.101 11.552 1.00 77.31 197 ALA A N 1
ATOM 1481 C CA . ALA A 1 197 ? -23.749 5.161 12.059 1.00 77.31 197 ALA A CA 1
ATOM 1482 C C . ALA A 1 197 ? -23.845 5.336 13.590 1.00 77.31 197 ALA A C 1
ATOM 1484 O O . ALA A 1 197 ? -22.841 5.635 14.239 1.00 77.31 197 ALA A O 1
ATOM 1485 N N . LEU A 1 198 ? -25.033 5.154 14.181 1.00 78.19 198 LEU A N 1
ATOM 1486 C CA . LEU A 1 198 ? -25.231 5.206 15.634 1.00 78.19 198 LEU A CA 1
ATOM 1487 C C . LEU A 1 198 ? -24.618 3.994 16.341 1.00 78.19 198 LEU A C 1
ATOM 1489 O O . LEU A 1 198 ? -23.961 4.175 17.365 1.00 78.19 198 LEU A O 1
ATOM 1493 N N . SER A 1 199 ? -24.795 2.792 15.791 1.00 76.38 199 SER A N 1
ATOM 1494 C CA . SER A 1 199 ? -24.200 1.562 16.323 1.00 76.38 199 SER A CA 1
ATOM 1495 C C . SER A 1 199 ? -22.674 1.619 16.297 1.00 76.38 199 SER A C 1
ATOM 1497 O O . SER A 1 199 ? -22.038 1.342 17.308 1.00 76.38 199 SER A O 1
ATOM 1499 N N . LEU A 1 200 ? -22.093 2.108 15.202 1.00 72.88 200 LEU A N 1
ATOM 1500 C CA . LEU A 1 200 ? -20.655 2.344 15.078 1.00 72.88 200 LEU A CA 1
ATOM 1501 C C . LEU A 1 200 ? -20.136 3.366 16.106 1.00 72.88 200 LEU A C 1
ATOM 1503 O O . LEU A 1 200 ? -19.106 3.162 16.741 1.00 72.88 200 LEU A O 1
ATOM 1507 N N . LEU A 1 201 ? -20.866 4.466 16.329 1.00 75.38 201 LEU A N 1
ATOM 1508 C CA . LEU A 1 201 ? -20.504 5.440 17.365 1.00 75.38 201 LEU A CA 1
ATOM 1509 C C . LEU A 1 201 ? -20.550 4.828 18.775 1.00 75.38 201 LEU A C 1
ATOM 1511 O O . LEU A 1 201 ? -19.780 5.231 19.650 1.00 75.38 201 LEU A O 1
ATOM 1515 N N . TYR A 1 202 ? -21.485 3.910 19.017 1.00 75.31 202 TYR A N 1
ATOM 1516 C CA . TYR A 1 202 ? -21.637 3.234 20.299 1.00 75.31 202 TYR A CA 1
ATOM 1517 C C . TYR A 1 202 ? -20.468 2.284 20.578 1.00 75.31 202 TYR A C 1
ATOM 1519 O O . TYR A 1 202 ? -19.826 2.414 21.623 1.00 75.31 202 TYR A O 1
ATOM 1527 N N . THR A 1 203 ? -20.138 1.400 19.634 1.00 70.19 203 THR A N 1
ATOM 1528 C CA . THR A 1 203 ? -19.037 0.430 19.765 1.00 70.19 203 THR A CA 1
ATOM 1529 C C . THR A 1 203 ? -17.681 1.121 19.911 1.00 70.19 203 THR A C 1
ATOM 1531 O O . THR A 1 203 ? -16.944 0.820 20.852 1.00 70.19 203 THR A O 1
ATOM 1534 N N . SER A 1 204 ? -17.395 2.149 19.099 1.00 69.81 204 SER A N 1
ATOM 1535 C CA . SER A 1 204 ? -16.178 2.969 19.234 1.00 69.81 204 SER A CA 1
ATOM 1536 C C . SER A 1 204 ? -16.014 3.600 20.618 1.00 69.81 204 SER A C 1
ATOM 1538 O O . SER A 1 204 ? -14.893 3.788 21.086 1.00 69.81 204 SER A O 1
ATOM 1540 N N . ARG A 1 205 ? -17.117 3.930 21.300 1.00 70.12 205 ARG A N 1
ATOM 1541 C CA . ARG A 1 205 ? -17.072 4.521 22.645 1.00 70.12 205 ARG A CA 1
ATOM 1542 C C . ARG A 1 205 ? -16.900 3.491 23.747 1.00 70.12 205 ARG A C 1
ATOM 1544 O O . ARG A 1 205 ? -16.196 3.776 24.711 1.00 70.12 205 ARG A O 1
ATOM 1551 N N . LEU A 1 206 ? -17.541 2.330 23.632 1.00 65.06 206 LEU A N 1
ATOM 1552 C CA . LEU A 1 206 ? -17.388 1.266 24.626 1.00 65.06 206 LEU A CA 1
ATOM 1553 C C . LEU A 1 206 ? -15.941 0.775 24.699 1.00 65.06 206 LEU A C 1
ATOM 1555 O O . LEU A 1 206 ? -15.414 0.593 25.793 1.00 65.06 206 LEU A O 1
ATOM 1559 N N . GLY A 1 207 ? -15.266 0.687 23.555 1.00 64.12 207 GLY A N 1
ATOM 1560 C CA . GLY A 1 207 ? -13.861 0.300 23.505 1.00 64.12 207 GLY A CA 1
ATOM 1561 C C . GLY A 1 207 ? -12.857 1.361 23.944 1.00 64.12 207 GLY A C 1
ATOM 1562 O O . GLY A 1 207 ? -11.661 1.095 23.899 1.00 64.12 207 GLY A O 1
ATOM 1563 N N . MET A 1 208 ? -13.286 2.550 24.393 1.00 65.25 208 MET A N 1
ATOM 1564 C CA . MET A 1 208 ? -12.358 3.555 24.935 1.00 65.25 208 MET A CA 1
ATOM 1565 C C . MET A 1 208 ? -11.583 3.039 26.155 1.00 65.25 208 MET A C 1
ATOM 1567 O O . MET A 1 208 ? -10.429 3.409 26.346 1.00 65.25 208 MET A O 1
ATOM 1571 N N . ALA A 1 209 ? -12.188 2.160 26.961 1.00 65.31 209 ALA A N 1
ATOM 1572 C CA . ALA A 1 209 ? -11.483 1.488 28.052 1.00 65.31 209 ALA A CA 1
ATOM 1573 C C . ALA A 1 209 ? -10.398 0.532 27.524 1.00 65.31 209 ALA A C 1
ATOM 1575 O O . ALA A 1 209 ? -9.311 0.458 28.098 1.00 65.31 209 ALA A O 1
ATOM 1576 N N . ASP A 1 210 ? -10.662 -0.137 26.399 1.00 71.81 210 ASP A N 1
ATOM 1577 C CA . ASP A 1 210 ? -9.711 -1.027 25.737 1.00 71.81 210 ASP A CA 1
ATOM 1578 C C . ASP A 1 210 ? -8.580 -0.268 25.035 1.00 71.81 210 ASP A C 1
ATOM 1580 O O . ASP A 1 210 ? -7.503 -0.831 24.867 1.00 71.81 210 ASP A O 1
ATOM 1584 N N . LEU A 1 211 ? -8.751 1.022 24.709 1.00 75.19 211 LEU A N 1
ATOM 1585 C CA . LEU A 1 211 ? -7.676 1.845 24.135 1.00 75.19 211 LEU A CA 1
ATOM 1586 C C . LEU A 1 211 ? -6.440 1.902 25.031 1.00 75.19 211 LEU A C 1
ATOM 1588 O O . LEU A 1 211 ? -5.331 1.980 24.516 1.00 75.19 211 LEU A O 1
ATOM 1592 N N . LYS A 1 212 ? -6.596 1.789 26.357 1.00 77.25 212 LYS A N 1
ATOM 1593 C CA . LYS A 1 212 ? -5.454 1.707 27.282 1.00 77.25 212 LYS A CA 1
ATOM 1594 C C . LYS A 1 212 ? -4.546 0.509 27.000 1.00 77.25 212 LYS A C 1
ATOM 1596 O O . LYS A 1 212 ? -3.353 0.592 27.274 1.00 77.25 212 LYS A O 1
ATOM 1601 N N . LYS A 1 213 ? -5.071 -0.577 26.417 1.00 82.25 213 LYS A N 1
ATOM 1602 C CA . LYS A 1 213 ? -4.275 -1.754 26.033 1.00 82.25 213 LYS A CA 1
ATOM 1603 C C . LYS A 1 213 ? -3.226 -1.412 24.980 1.00 82.25 213 LYS A C 1
ATOM 1605 O O . LYS A 1 213 ? -2.182 -2.050 24.962 1.00 82.25 213 LYS A O 1
ATOM 1610 N N . ILE A 1 214 ? -3.447 -0.381 24.158 1.00 84.25 214 ILE A N 1
ATOM 1611 C CA . ILE A 1 214 ? -2.474 0.021 23.136 1.00 84.25 214 ILE A CA 1
ATOM 1612 C C . ILE A 1 214 ? -1.136 0.435 23.760 1.00 84.25 214 ILE A C 1
ATOM 1614 O O . ILE A 1 214 ? -0.095 0.121 23.196 1.00 84.25 214 ILE A O 1
ATOM 1618 N N . ASN A 1 215 ? -1.147 1.043 24.956 1.00 83.38 215 ASN A N 1
ATOM 1619 C CA . ASN A 1 215 ? 0.071 1.461 25.659 1.00 83.38 215 ASN A CA 1
ATOM 1620 C C . ASN A 1 215 ? 0.984 0.277 26.011 1.00 83.38 215 ASN A C 1
ATOM 1622 O O . ASN A 1 215 ? 2.181 0.473 26.146 1.00 83.38 215 ASN A O 1
ATOM 1626 N N . GLN A 1 216 ? 0.446 -0.943 26.121 1.00 86.44 216 GLN A N 1
ATOM 1627 C CA . GLN A 1 216 ? 1.241 -2.149 26.386 1.00 86.44 216 GLN A CA 1
ATOM 1628 C C . GLN A 1 216 ? 2.067 -2.587 25.169 1.00 86.44 216 GLN A C 1
ATOM 1630 O O . GLN A 1 216 ? 3.049 -3.306 25.322 1.00 86.44 216 GLN A O 1
ATOM 1635 N N . PHE A 1 217 ? 1.657 -2.169 23.969 1.00 89.75 217 PHE A N 1
ATOM 1636 C CA . PHE A 1 217 ? 2.283 -2.544 22.701 1.00 89.75 217 PHE A CA 1
ATOM 1637 C C . PHE A 1 217 ? 2.944 -1.362 21.992 1.00 89.75 217 PHE A C 1
ATOM 1639 O O . PHE A 1 217 ? 3.604 -1.554 20.971 1.00 89.75 217 PHE A O 1
ATOM 1646 N N . LEU A 1 218 ? 2.762 -0.135 22.490 1.00 88.25 218 LEU A N 1
ATOM 1647 C CA . LEU A 1 218 ? 3.463 1.020 21.951 1.00 88.25 218 LEU A CA 1
ATOM 1648 C C . LEU A 1 218 ? 4.947 0.925 22.332 1.00 88.25 218 LEU A C 1
ATOM 1650 O O . LEU A 1 218 ? 5.262 0.802 23.513 1.00 88.25 218 LEU A O 1
ATOM 1654 N N . PRO A 1 219 ? 5.861 0.993 21.355 1.00 86.31 219 PRO A N 1
ATOM 1655 C CA . PRO A 1 219 ? 7.284 1.065 21.644 1.00 86.31 219 PRO A CA 1
ATOM 1656 C C . PRO A 1 219 ? 7.649 2.446 22.199 1.00 86.31 219 PRO A C 1
ATOM 1658 O O . PRO A 1 219 ? 7.049 3.446 21.797 1.00 86.31 219 PRO A O 1
ATOM 1661 N N . ASP A 1 220 ? 8.679 2.500 23.048 1.00 85.19 220 ASP A N 1
ATOM 1662 C CA . ASP A 1 220 ? 9.199 3.754 23.617 1.00 85.19 220 ASP A CA 1
ATOM 1663 C C . ASP A 1 220 ? 9.600 4.753 22.521 1.00 85.19 220 ASP A C 1
ATOM 1665 O O . ASP A 1 220 ? 9.266 5.937 22.582 1.00 85.19 220 ASP A O 1
ATOM 1669 N N . ASP A 1 221 ? 10.273 4.258 21.476 1.00 87.50 221 ASP A N 1
ATOM 1670 C CA . ASP A 1 221 ? 10.548 5.018 20.260 1.00 87.50 221 ASP A CA 1
ATOM 1671 C C . ASP A 1 221 ? 9.555 4.663 19.146 1.00 87.50 221 ASP A C 1
ATOM 1673 O O . ASP A 1 221 ? 9.633 3.617 18.479 1.00 87.50 221 ASP A O 1
ATOM 1677 N N . LEU A 1 222 ? 8.625 5.586 18.911 1.00 86.19 222 LEU A N 1
ATOM 1678 C CA . LEU A 1 222 ? 7.673 5.513 17.807 1.00 86.19 222 LEU A CA 1
ATOM 1679 C C . LEU A 1 222 ? 8.327 5.827 16.453 1.00 86.19 222 LEU A C 1
ATOM 1681 O O . LEU A 1 222 ? 7.758 5.500 15.414 1.00 86.19 222 LEU A O 1
ATOM 1685 N N . GLY A 1 223 ? 9.498 6.461 16.434 1.00 88.12 223 GLY A N 1
ATOM 1686 C CA . GLY A 1 223 ? 10.116 6.991 15.229 1.00 88.12 223 GLY A CA 1
ATOM 1687 C C . GLY A 1 223 ? 9.328 8.158 14.623 1.00 88.12 223 GLY A C 1
ATOM 1688 O O . GLY A 1 223 ? 8.527 8.836 15.275 1.00 88.12 223 GLY A O 1
ATOM 1689 N N . ASN A 1 224 ? 9.552 8.414 13.334 1.00 87.94 224 ASN A N 1
ATOM 1690 C CA . ASN A 1 224 ? 8.915 9.501 12.590 1.00 87.94 224 ASN A CA 1
ATOM 1691 C C . ASN A 1 224 ? 8.291 9.007 11.274 1.00 87.94 224 ASN A C 1
ATOM 1693 O O . ASN A 1 224 ? 8.483 7.861 10.867 1.00 87.94 224 ASN A O 1
ATOM 1697 N N . GLY A 1 225 ? 7.497 9.866 10.625 1.00 90.19 225 GLY A N 1
ATOM 1698 C CA . GLY A 1 225 ? 6.935 9.589 9.301 1.00 90.19 225 GLY A CA 1
ATOM 1699 C C . GLY A 1 225 ? 6.208 8.243 9.235 1.00 90.19 225 GLY A C 1
ATOM 1700 O O . GLY A 1 225 ? 5.269 8.005 9.994 1.00 90.19 225 GLY A O 1
ATOM 1701 N N . LEU A 1 226 ? 6.650 7.371 8.326 1.00 92.06 226 LEU A N 1
ATOM 1702 C CA . LEU A 1 226 ? 6.058 6.051 8.112 1.00 92.06 226 LEU A CA 1
ATOM 1703 C C . LEU A 1 226 ? 6.254 5.109 9.315 1.00 92.06 226 LEU A C 1
ATOM 1705 O O . LEU A 1 226 ? 5.318 4.395 9.670 1.00 92.06 226 LEU A O 1
ATOM 1709 N N . ALA A 1 227 ? 7.410 5.157 9.988 1.00 91.56 227 ALA A N 1
ATOM 1710 C CA . ALA A 1 227 ? 7.704 4.315 11.153 1.00 91.56 227 ALA A CA 1
ATOM 1711 C C . ALA A 1 227 ? 6.757 4.605 12.331 1.00 91.56 227 ALA A C 1
ATOM 1713 O O . ALA A 1 227 ? 6.269 3.679 12.984 1.00 91.56 227 ALA A O 1
ATOM 1714 N N . ARG A 1 228 ? 6.408 5.882 12.544 1.00 91.44 228 ARG A N 1
ATOM 1715 C CA . ARG A 1 228 ? 5.421 6.287 13.559 1.00 91.44 228 ARG A CA 1
ATOM 1716 C C . ARG A 1 228 ? 4.028 5.772 13.247 1.00 91.44 228 ARG A C 1
ATOM 1718 O O . ARG A 1 228 ? 3.366 5.218 14.121 1.00 91.44 228 ARG A O 1
ATOM 1725 N N . GLN A 1 229 ? 3.594 5.937 11.999 1.00 93.62 229 GLN A N 1
ATOM 1726 C CA . GLN A 1 229 ? 2.289 5.447 11.559 1.00 93.62 229 GLN A CA 1
ATOM 1727 C C . GLN A 1 229 ? 2.199 3.920 11.711 1.00 93.62 229 GLN A C 1
ATOM 1729 O O . GLN A 1 229 ? 1.197 3.415 12.216 1.00 93.62 229 GLN A O 1
ATOM 1734 N N . ALA A 1 230 ? 3.258 3.198 11.325 1.00 94.38 230 ALA A N 1
ATOM 1735 C CA . ALA A 1 230 ? 3.349 1.750 11.467 1.00 94.38 230 ALA A CA 1
ATOM 1736 C C . ALA A 1 230 ? 3.320 1.313 12.937 1.00 94.38 230 ALA A C 1
ATOM 1738 O O . ALA A 1 230 ? 2.561 0.416 13.280 1.00 94.38 230 ALA A O 1
ATOM 1739 N N . SER A 1 231 ? 4.080 1.973 13.817 1.00 93.00 231 SER A N 1
ATOM 1740 C CA . SER A 1 231 ? 4.126 1.633 15.247 1.00 93.00 231 SER A CA 1
ATOM 1741 C C . SER A 1 231 ? 2.753 1.736 15.908 1.00 93.00 231 SER A C 1
ATOM 1743 O O . SER A 1 231 ? 2.347 0.828 16.627 1.00 93.00 231 SER A O 1
ATOM 1745 N N . ILE A 1 232 ? 2.006 2.803 15.615 1.00 91.94 232 ILE A N 1
ATOM 1746 C CA . ILE A 1 232 ? 0.652 2.991 16.150 1.00 91.94 232 ILE A CA 1
ATOM 1747 C C . ILE A 1 232 ? -0.308 1.931 15.593 1.00 91.94 232 ILE A C 1
ATOM 1749 O O . ILE A 1 232 ? -1.079 1.345 16.351 1.00 91.94 232 ILE A O 1
ATOM 1753 N N . ALA A 1 233 ? -0.259 1.662 14.284 1.00 94.38 233 ALA A N 1
ATOM 1754 C CA . ALA A 1 233 ? -1.123 0.665 13.654 1.00 94.38 233 ALA A CA 1
ATOM 1755 C C . ALA A 1 233 ? -0.856 -0.752 14.190 1.00 94.38 233 ALA A C 1
ATOM 1757 O O . ALA A 1 233 ? -1.796 -1.455 14.550 1.00 94.38 233 ALA A O 1
ATOM 1758 N N . LEU A 1 234 ? 0.414 -1.151 14.302 1.00 95.81 234 LEU A N 1
ATOM 1759 C CA . LEU A 1 234 ? 0.806 -2.464 14.815 1.00 95.81 234 LEU A CA 1
ATOM 1760 C C . LEU A 1 234 ? 0.458 -2.628 16.295 1.00 95.81 234 LEU A C 1
ATOM 1762 O O . LEU A 1 234 ? -0.058 -3.675 16.670 1.00 95.81 234 LEU A O 1
ATOM 1766 N N . ALA A 1 235 ? 0.651 -1.592 17.118 1.00 93.00 235 ALA A N 1
ATOM 1767 C CA . ALA A 1 235 ? 0.221 -1.624 18.513 1.00 93.00 235 ALA A CA 1
ATOM 1768 C C . ALA A 1 235 ? -1.304 -1.797 18.628 1.00 93.00 235 ALA A C 1
ATOM 1770 O O . ALA A 1 235 ? -1.783 -2.566 19.459 1.00 93.00 235 ALA A O 1
ATOM 1771 N N . ALA A 1 236 ? -2.080 -1.136 17.760 1.00 92.50 236 ALA A N 1
ATOM 1772 C CA . ALA A 1 236 ? -3.531 -1.307 17.712 1.00 92.50 236 ALA A CA 1
ATOM 1773 C C . ALA A 1 236 ? -3.951 -2.709 17.231 1.00 92.50 236 ALA A C 1
ATOM 1775 O O . ALA A 1 236 ? -4.930 -3.258 17.740 1.00 92.50 236 ALA A O 1
ATOM 1776 N N . PHE A 1 237 ? -3.209 -3.303 16.287 1.00 94.94 237 PHE A N 1
ATOM 1777 C CA . PHE A 1 237 ? -3.412 -4.687 15.845 1.00 94.94 237 PHE A CA 1
ATOM 1778 C C . PHE A 1 237 ? -3.110 -5.681 16.971 1.00 94.94 237 PHE A C 1
ATOM 1780 O O . PHE A 1 237 ? -3.930 -6.552 17.254 1.00 94.94 237 PHE A O 1
ATOM 1787 N N . ALA A 1 238 ? -1.975 -5.520 17.655 1.00 93.88 238 ALA A N 1
ATOM 1788 C CA . ALA A 1 238 ? -1.571 -6.369 18.773 1.00 93.88 238 ALA A CA 1
ATOM 1789 C C . ALA A 1 238 ? -2.551 -6.273 19.959 1.00 93.88 238 ALA A C 1
ATOM 1791 O O . ALA A 1 238 ? -2.856 -7.278 20.596 1.00 93.88 238 ALA A O 1
ATOM 1792 N N . ALA A 1 239 ? -3.124 -5.087 20.193 1.00 91.12 239 ALA A N 1
ATOM 1793 C CA . ALA A 1 239 ? -4.165 -4.857 21.195 1.00 91.12 239 ALA A CA 1
ATOM 1794 C C . ALA A 1 239 ? -5.572 -5.334 20.776 1.00 91.12 239 ALA A C 1
ATOM 1796 O O . ALA A 1 239 ? -6.510 -5.200 21.564 1.00 91.12 239 ALA A O 1
ATOM 1797 N N . TRP A 1 240 ? -5.737 -5.861 19.556 1.00 89.81 240 TRP A N 1
ATOM 1798 C CA . TRP A 1 240 ? -7.018 -6.291 18.981 1.00 89.81 240 TRP A CA 1
ATOM 1799 C C . TRP A 1 240 ? -8.070 -5.166 18.882 1.00 89.81 240 TRP A C 1
ATOM 1801 O O . TRP A 1 240 ? -9.270 -5.377 19.021 1.00 89.81 240 TRP A O 1
ATOM 1811 N N . LEU A 1 241 ? -7.621 -3.933 18.640 1.00 88.94 241 LEU A N 1
ATOM 1812 C CA . LEU A 1 241 ? -8.484 -2.747 18.522 1.00 88.94 241 LEU A CA 1
ATOM 1813 C C . LEU A 1 241 ? -8.770 -2.356 17.069 1.00 88.94 241 LEU A C 1
ATOM 1815 O O . LEU A 1 241 ? -9.735 -1.638 16.794 1.00 88.94 241 LEU A O 1
ATOM 1819 N N . THR A 1 242 ? -7.916 -2.813 16.157 1.00 91.75 242 THR A N 1
ATOM 1820 C CA . THR A 1 242 ? -7.899 -2.470 14.734 1.00 91.75 242 THR A CA 1
ATOM 1821 C C . THR A 1 242 ? -7.522 -3.723 13.943 1.00 91.75 242 THR A C 1
ATOM 1823 O O . THR A 1 242 ? -6.760 -4.550 14.435 1.00 91.75 242 THR A O 1
ATOM 1826 N N . GLN A 1 243 ? -8.020 -3.860 12.711 1.00 93.75 243 GLN A N 1
ATOM 1827 C CA . GLN A 1 243 ? -7.557 -4.898 11.773 1.00 93.75 243 GLN A CA 1
ATOM 1828 C C . GLN A 1 243 ? -7.087 -4.342 10.424 1.00 93.75 243 GLN A C 1
ATOM 1830 O O . GLN A 1 243 ? -6.433 -5.049 9.662 1.00 93.75 243 GLN A O 1
ATOM 1835 N N . CYS A 1 244 ? -7.387 -3.079 10.105 1.00 96.19 244 CYS A N 1
ATOM 1836 C CA . CYS A 1 244 ? -6.940 -2.458 8.862 1.00 96.19 244 CYS A CA 1
ATOM 1837 C C . CYS A 1 244 ? -6.341 -1.079 9.117 1.00 96.19 244 CYS A C 1
ATOM 1839 O O . CYS A 1 244 ? -6.859 -0.297 9.917 1.00 96.19 244 CYS A O 1
ATOM 1841 N N . ALA A 1 245 ? -5.272 -0.757 8.390 1.00 95.88 245 ALA A N 1
ATOM 1842 C CA . ALA A 1 245 ? -4.647 0.551 8.462 1.00 95.88 245 ALA A CA 1
ATOM 1843 C C . ALA A 1 245 ? -4.192 1.046 7.087 1.00 95.88 245 ALA A C 1
ATOM 1845 O O . ALA A 1 245 ? -3.630 0.285 6.304 1.00 95.88 245 ALA A O 1
ATOM 1846 N N . ASN A 1 246 ? -4.379 2.341 6.834 1.00 95.69 246 ASN A N 1
ATOM 1847 C CA . ASN A 1 246 ? -3.718 3.053 5.747 1.00 95.69 246 ASN A CA 1
ATOM 1848 C C . ASN A 1 246 ? -2.526 3.836 6.298 1.00 95.69 246 ASN A C 1
ATOM 1850 O O . ASN A 1 246 ? -2.676 4.726 7.146 1.00 95.69 246 ASN A O 1
ATOM 1854 N N . LEU A 1 247 ? -1.351 3.536 5.756 1.00 95.31 247 LEU A N 1
ATOM 1855 C CA . LEU A 1 247 ? -0.137 4.311 5.963 1.00 95.31 247 LEU A CA 1
ATOM 1856 C C . LEU A 1 247 ? 0.156 5.109 4.692 1.00 95.31 247 LEU A C 1
ATOM 1858 O O . LEU A 1 247 ? -0.112 4.641 3.587 1.00 95.31 247 LEU A O 1
ATOM 1862 N N . SER A 1 248 ? 0.688 6.317 4.843 1.00 93.38 248 SER A N 1
ATOM 1863 C CA . SER A 1 248 ? 0.922 7.221 3.719 1.00 93.38 248 SER A CA 1
ATOM 1864 C C . SER A 1 248 ? 2.283 7.896 3.813 1.00 93.38 248 SER A C 1
ATOM 1866 O O . SER A 1 248 ? 2.704 8.377 4.868 1.00 93.38 248 SER A O 1
ATOM 1868 N N . THR A 1 249 ? 2.960 7.953 2.671 1.00 93.75 249 THR A N 1
ATOM 1869 C CA . THR A 1 249 ? 4.181 8.724 2.446 1.00 93.75 249 THR A CA 1
ATOM 1870 C C . THR A 1 249 ? 4.118 9.347 1.053 1.00 93.75 249 THR A C 1
ATOM 1872 O O . THR A 1 249 ? 3.452 8.824 0.160 1.00 93.75 249 THR A O 1
ATOM 1875 N N . GLY A 1 250 ? 4.758 10.500 0.870 1.00 93.19 250 GLY A N 1
ATOM 1876 C CA . GLY A 1 250 ? 4.563 11.344 -0.307 1.00 93.19 250 GLY A CA 1
ATOM 1877 C C . GLY A 1 250 ? 5.848 11.911 -0.900 1.00 93.19 250 GLY A C 1
ATOM 1878 O O . GLY A 1 250 ? 6.964 11.619 -0.473 1.00 93.19 250 GLY A O 1
ATOM 1879 N N . GLY A 1 251 ? 5.658 12.761 -1.911 1.00 93.81 251 GLY A N 1
ATOM 1880 C CA . GLY A 1 251 ? 6.728 13.456 -2.626 1.00 93.81 251 GLY A CA 1
ATOM 1881 C C . GLY A 1 251 ? 7.284 12.709 -3.844 1.00 93.81 251 GLY A C 1
ATOM 1882 O O . GLY A 1 251 ? 8.272 13.151 -4.423 1.00 93.81 251 GLY A O 1
ATOM 1883 N N . PHE A 1 252 ? 6.657 11.603 -4.246 1.00 94.69 252 PHE A N 1
ATOM 1884 C CA . PHE A 1 252 ? 7.023 10.831 -5.440 1.00 94.69 252 PHE A CA 1
ATOM 1885 C C . PHE A 1 252 ? 6.601 11.502 -6.768 1.00 94.69 252 PHE A C 1
ATOM 1887 O O . PHE A 1 252 ? 6.922 10.989 -7.837 1.00 94.69 252 PHE A O 1
ATOM 1894 N N . ASP A 1 253 ? 5.921 12.652 -6.733 1.00 94.50 253 ASP A N 1
ATOM 1895 C CA . ASP A 1 253 ? 5.557 13.452 -7.915 1.00 94.50 253 ASP A CA 1
ATOM 1896 C C . ASP A 1 253 ? 6.706 14.389 -8.339 1.00 94.50 253 ASP A C 1
ATOM 1898 O O . ASP A 1 253 ? 6.641 15.612 -8.238 1.00 94.50 253 ASP A O 1
ATOM 1902 N N . THR A 1 254 ? 7.837 13.801 -8.728 1.00 92.44 254 THR A N 1
ATOM 1903 C CA . THR A 1 254 ? 9.073 14.545 -9.006 1.00 92.44 254 THR A CA 1
ATOM 1904 C C . THR A 1 254 ? 9.163 15.002 -10.465 1.00 92.44 254 THR A C 1
ATOM 1906 O O . THR A 1 254 ? 9.701 14.298 -11.321 1.00 92.44 254 THR A O 1
ATOM 1909 N N . HIS A 1 255 ? 8.703 16.228 -10.729 1.00 93.06 255 HIS A N 1
ATOM 1910 C CA . HIS A 1 255 ? 8.854 16.933 -12.019 1.00 93.06 255 HIS A CA 1
ATOM 1911 C C . HIS A 1 255 ? 10.197 17.658 -12.189 1.00 93.06 255 HIS A C 1
ATOM 1913 O O . HIS A 1 255 ? 10.460 18.254 -13.227 1.00 93.06 255 HIS A O 1
ATOM 1919 N N . GLY A 1 256 ? 11.069 17.550 -11.190 1.00 90.75 256 GLY A N 1
ATOM 1920 C CA . GLY A 1 256 ? 12.463 17.976 -11.222 1.00 90.75 256 GLY A CA 1
ATOM 1921 C C . GLY A 1 256 ? 13.254 17.232 -10.153 1.00 90.75 256 GLY A C 1
ATOM 1922 O O . GLY A 1 256 ? 12.663 16.617 -9.260 1.00 90.75 256 GLY A O 1
ATOM 1923 N N . ASN A 1 257 ? 14.584 17.256 -10.258 1.00 87.62 257 ASN A N 1
ATOM 1924 C CA . ASN A 1 257 ? 15.486 16.525 -9.362 1.00 87.62 257 ASN A CA 1
ATOM 1925 C C . ASN A 1 257 ? 15.030 15.071 -9.100 1.00 87.62 257 ASN A C 1
ATOM 1927 O O . ASN A 1 257 ? 14.946 14.604 -7.959 1.00 87.62 257 ASN A O 1
ATOM 1931 N N . ASN A 1 258 ? 14.655 14.366 -10.170 1.00 88.69 258 ASN A N 1
ATOM 1932 C CA . ASN A 1 258 ? 13.950 13.101 -10.026 1.00 88.69 258 ASN A CA 1
ATOM 1933 C C . ASN A 1 258 ? 14.807 12.036 -9.342 1.00 88.69 258 ASN A C 1
ATOM 1935 O O . ASN A 1 258 ? 14.306 11.344 -8.467 1.00 88.69 258 ASN A O 1
ATOM 1939 N N . THR A 1 259 ? 16.071 11.870 -9.728 1.00 85.12 259 THR A N 1
ATOM 1940 C CA . THR A 1 259 ? 16.891 10.754 -9.229 1.00 85.12 259 THR A CA 1
ATOM 1941 C C . THR A 1 259 ? 17.086 10.818 -7.724 1.00 85.12 259 THR A C 1
ATOM 1943 O O . THR A 1 259 ? 16.773 9.843 -7.045 1.00 85.12 259 THR A O 1
ATOM 1946 N N . ASN A 1 260 ? 17.495 11.966 -7.180 1.00 86.50 260 ASN A N 1
ATOM 1947 C CA . ASN A 1 260 ? 17.686 12.097 -5.736 1.00 86.50 260 ASN A CA 1
ATOM 1948 C C . ASN A 1 260 ? 16.341 12.077 -5.010 1.00 86.50 260 ASN A C 1
ATOM 1950 O O . ASN A 1 260 ? 16.199 11.409 -3.989 1.00 86.50 260 ASN A O 1
ATOM 1954 N N . GLY A 1 261 ? 15.332 12.770 -5.555 1.00 90.31 261 GLY A N 1
ATOM 1955 C CA . GLY A 1 261 ? 13.993 12.804 -4.972 1.00 90.31 261 GLY A CA 1
ATOM 1956 C C . GLY A 1 261 ? 13.367 11.412 -4.860 1.00 90.31 261 GLY A C 1
ATOM 1957 O O . GLY A 1 261 ? 12.875 11.045 -3.797 1.00 90.31 261 GLY A O 1
ATOM 1958 N N . GLN A 1 262 ? 13.426 10.616 -5.928 1.00 90.62 262 GLN A N 1
ATOM 1959 C CA . GLN A 1 262 ? 12.914 9.246 -5.954 1.00 90.62 262 GLN A CA 1
ATOM 1960 C C . GLN A 1 262 ? 13.747 8.312 -5.079 1.00 90.62 262 GLN A C 1
ATOM 1962 O O . GLN A 1 262 ? 13.166 7.588 -4.279 1.00 90.62 262 GLN A O 1
ATOM 1967 N N . SER A 1 263 ? 15.079 8.339 -5.187 1.00 89.69 263 SER A N 1
ATOM 1968 C CA . SER A 1 263 ? 15.954 7.407 -4.457 1.00 89.69 263 SER A CA 1
ATOM 1969 C C . SER A 1 263 ? 15.842 7.597 -2.947 1.00 89.69 263 SER A C 1
ATOM 1971 O O . SER A 1 263 ? 15.652 6.624 -2.220 1.00 89.69 263 SER A O 1
ATOM 1973 N N . ASN A 1 264 ? 15.823 8.848 -2.474 1.00 91.19 264 ASN A N 1
ATOM 1974 C CA . ASN A 1 264 ? 15.630 9.148 -1.054 1.00 91.19 264 ASN A CA 1
ATOM 1975 C C . ASN A 1 264 ? 14.257 8.681 -0.553 1.00 91.19 264 ASN A C 1
ATOM 1977 O O . ASN A 1 264 ? 14.139 8.130 0.537 1.00 91.19 264 ASN A O 1
ATOM 1981 N N . ARG A 1 265 ? 13.198 8.874 -1.345 1.00 94.00 265 ARG A N 1
ATOM 1982 C CA . ARG A 1 265 ? 11.839 8.473 -0.952 1.00 94.00 265 ARG A CA 1
ATOM 1983 C C . ARG A 1 265 ? 11.626 6.972 -0.989 1.00 94.00 265 ARG A C 1
ATOM 1985 O O . ARG A 1 265 ? 10.936 6.448 -0.120 1.00 94.00 265 ARG A O 1
ATOM 1992 N N . GLN A 1 266 ? 12.234 6.290 -1.954 1.00 94.00 266 GLN A N 1
ATOM 1993 C CA . GLN A 1 266 ? 12.273 4.833 -2.002 1.00 94.00 266 GLN A CA 1
ATOM 1994 C C . GLN A 1 266 ? 13.018 4.290 -0.783 1.00 94.00 266 GLN A C 1
ATOM 1996 O O . GLN A 1 266 ? 12.471 3.436 -0.101 1.00 94.00 266 GLN A O 1
ATOM 2001 N N . ALA A 1 267 ? 14.176 4.854 -0.429 1.00 93.06 267 ALA A N 1
ATOM 2002 C CA . ALA A 1 267 ? 14.908 4.461 0.773 1.00 93.06 267 ALA A CA 1
ATOM 2003 C C . ALA A 1 267 ? 14.063 4.609 2.049 1.00 93.06 267 ALA A C 1
ATOM 2005 O O . ALA A 1 267 ? 13.953 3.665 2.825 1.00 93.06 267 ALA A O 1
ATOM 2006 N N . ILE A 1 268 ? 13.394 5.755 2.228 1.00 94.00 268 ILE A N 1
ATOM 2007 C CA . ILE A 1 268 ? 12.496 5.995 3.372 1.00 94.00 268 ILE A CA 1
ATOM 2008 C C . ILE A 1 268 ? 11.330 4.996 3.389 1.00 94.00 268 ILE A C 1
ATOM 2010 O O . ILE A 1 268 ? 10.974 4.481 4.448 1.00 94.00 268 ILE A O 1
ATOM 2014 N N . LEU A 1 269 ? 10.722 4.721 2.231 1.00 96.19 269 LEU A N 1
ATOM 2015 C CA . LEU A 1 269 ? 9.621 3.765 2.112 1.00 96.19 269 LEU A CA 1
ATOM 2016 C C . LEU A 1 269 ? 10.076 2.347 2.476 1.00 96.19 269 LEU A C 1
ATOM 2018 O O . LEU A 1 269 ? 9.439 1.709 3.309 1.00 96.19 269 LEU A O 1
ATOM 2022 N N . LEU A 1 270 ? 11.168 1.864 1.880 1.00 96.31 270 LEU A N 1
ATOM 2023 C CA . LEU A 1 270 ? 11.668 0.506 2.102 1.00 96.31 270 LEU A CA 1
ATOM 2024 C C . LEU A 1 270 ? 12.153 0.304 3.535 1.00 96.31 270 LEU A C 1
ATOM 2026 O O . LEU A 1 270 ? 11.805 -0.707 4.142 1.00 96.31 270 LEU A O 1
ATOM 2030 N N . GLN A 1 271 ? 12.865 1.283 4.104 1.00 95.62 271 GLN A N 1
ATOM 2031 C CA . GLN A 1 271 ? 13.238 1.252 5.517 1.00 95.62 271 GLN A CA 1
ATOM 2032 C C . GLN A 1 271 ? 11.997 1.211 6.413 1.00 95.62 271 GLN A C 1
ATOM 2034 O O . GLN A 1 271 ? 11.914 0.378 7.307 1.00 95.62 271 GLN A O 1
ATOM 2039 N N . GLY A 1 272 ? 10.986 2.042 6.141 1.00 95.69 272 GLY A N 1
ATOM 2040 C CA . GLY A 1 272 ? 9.756 2.038 6.932 1.00 95.69 272 GLY A CA 1
ATOM 2041 C C . GLY A 1 272 ? 8.981 0.717 6.851 1.00 95.69 272 GLY A C 1
ATOM 2042 O O . GLY A 1 272 ? 8.379 0.308 7.841 1.00 95.69 272 GLY A O 1
ATOM 2043 N N . VAL A 1 273 ? 9.015 0.019 5.709 1.00 97.44 273 VAL A N 1
ATOM 2044 C CA . VAL A 1 273 ? 8.422 -1.324 5.578 1.00 97.44 273 VAL A CA 1
ATOM 2045 C C . VAL A 1 273 ? 9.250 -2.375 6.328 1.00 97.44 273 VAL A C 1
ATOM 2047 O O . VAL A 1 273 ? 8.666 -3.226 6.997 1.00 97.44 273 VAL A O 1
ATOM 2050 N N . LEU A 1 274 ? 10.585 -2.307 6.283 1.00 97.06 274 LEU A N 1
ATOM 2051 C CA . LEU A 1 274 ? 11.454 -3.174 7.091 1.00 97.06 274 LEU A CA 1
ATOM 2052 C C . LEU A 1 274 ? 11.189 -2.997 8.589 1.00 97.06 274 LEU A C 1
ATOM 2054 O O . LEU A 1 274 ? 10.976 -3.983 9.295 1.00 97.06 274 LEU A O 1
ATOM 2058 N N . ASP A 1 275 ? 11.126 -1.751 9.055 1.00 95.44 275 ASP A N 1
ATOM 2059 C CA . ASP A 1 275 ? 10.843 -1.420 10.451 1.00 95.44 275 ASP A CA 1
ATOM 2060 C C . ASP A 1 275 ? 9.461 -1.924 10.875 1.00 95.44 275 ASP A C 1
ATOM 2062 O O . ASP A 1 275 ? 9.313 -2.490 11.957 1.00 95.44 275 ASP A O 1
ATOM 2066 N N . LEU A 1 276 ? 8.450 -1.766 10.014 1.00 97.19 276 LEU A N 1
ATOM 2067 C CA . LEU A 1 276 ? 7.099 -2.288 10.229 1.00 97.19 276 LEU A CA 1
ATOM 2068 C C . LEU A 1 276 ? 7.130 -3.807 10.445 1.00 97.19 276 LEU A C 1
ATOM 2070 O O . LEU A 1 276 ? 6.576 -4.307 11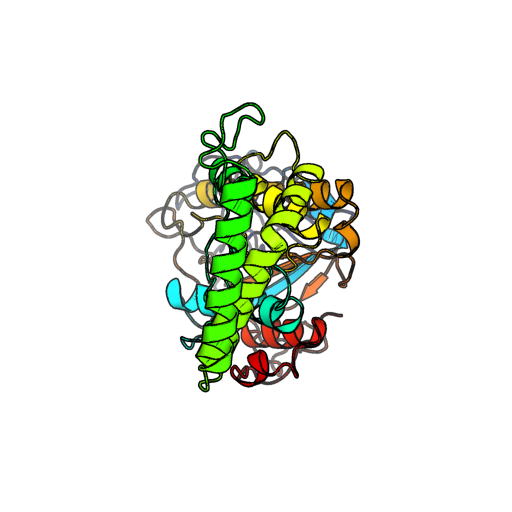.421 1.00 97.19 276 LEU A O 1
ATOM 2074 N N . PHE A 1 277 ? 7.821 -4.546 9.584 1.00 97.81 277 PHE A N 1
ATOM 2075 C CA . PHE A 1 277 ? 7.917 -6.003 9.675 1.00 97.81 277 PHE A CA 1
ATOM 2076 C C . PHE A 1 277 ? 8.772 -6.488 10.859 1.00 97.81 277 PHE A C 1
ATOM 2078 O O . PHE A 1 277 ? 8.479 -7.537 11.438 1.00 97.81 277 PHE A O 1
ATOM 2085 N N . SER A 1 278 ? 9.798 -5.727 11.248 1.00 95.81 278 SER A N 1
ATOM 2086 C CA . SER A 1 278 ? 10.602 -5.974 12.452 1.00 95.81 278 SER A CA 1
ATOM 2087 C C . SER A 1 278 ? 9.780 -5.763 13.730 1.00 95.81 278 SER A C 1
ATOM 2089 O O . SER A 1 278 ? 9.741 -6.618 14.614 1.00 95.81 278 SER A O 1
ATOM 2091 N N . ARG A 1 279 ? 9.015 -4.669 13.802 1.00 95.50 279 ARG A N 1
ATOM 2092 C CA . ARG A 1 279 ? 8.119 -4.377 14.932 1.00 95.50 279 ARG A CA 1
ATOM 2093 C C . ARG A 1 279 ? 6.980 -5.391 15.027 1.00 95.50 279 ARG A C 1
ATOM 2095 O O . ARG A 1 279 ? 6.668 -5.855 16.119 1.00 95.50 279 ARG A O 1
ATOM 2102 N N . ALA A 1 280 ? 6.408 -5.799 13.895 1.00 97.25 280 ALA A N 1
ATOM 2103 C CA . ALA A 1 280 ? 5.397 -6.852 13.854 1.00 97.25 280 ALA A CA 1
ATOM 2104 C C . ALA A 1 280 ? 5.932 -8.197 14.377 1.00 97.25 280 ALA A C 1
ATOM 2106 O O . ALA A 1 280 ? 5.196 -8.924 15.044 1.00 97.25 280 ALA A O 1
ATOM 2107 N N . GLN A 1 281 ? 7.209 -8.511 14.115 1.00 96.81 281 GLN A N 1
ATOM 2108 C CA . GLN A 1 281 ? 7.879 -9.687 14.682 1.00 96.81 281 GLN A CA 1
ATOM 2109 C C . GLN A 1 281 ? 7.992 -9.578 16.202 1.00 96.81 281 GLN A C 1
ATOM 2111 O O . GLN A 1 281 ? 7.629 -10.517 16.904 1.00 96.81 281 GLN A O 1
ATOM 2116 N N . ALA A 1 282 ? 8.454 -8.432 16.710 1.00 94.56 282 ALA A N 1
ATOM 2117 C CA . ALA A 1 282 ? 8.579 -8.195 18.148 1.00 94.56 282 ALA A CA 1
ATOM 2118 C C . ALA A 1 282 ? 7.230 -8.302 18.885 1.00 94.56 282 ALA A C 1
ATOM 2120 O O . ALA A 1 282 ? 7.186 -8.716 20.039 1.00 94.56 282 ALA A O 1
ATOM 2121 N N . MET A 1 283 ? 6.128 -7.977 18.203 1.00 94.56 283 MET A N 1
ATOM 2122 C CA . MET A 1 283 ? 4.759 -8.096 18.719 1.00 94.56 283 MET A CA 1
ATOM 2123 C C . MET A 1 283 ? 4.111 -9.469 18.460 1.00 94.56 283 MET A C 1
ATOM 2125 O O . MET A 1 283 ? 2.960 -9.672 18.835 1.00 94.56 283 MET A O 1
ATOM 2129 N N . GLY A 1 284 ? 4.800 -10.407 17.797 1.00 95.62 284 GLY A N 1
ATOM 2130 C CA . GLY A 1 284 ? 4.272 -11.746 17.501 1.00 95.62 284 GLY A CA 1
ATOM 2131 C C . GLY A 1 284 ? 3.110 -11.777 16.498 1.00 95.62 284 GLY A C 1
ATOM 2132 O O . GLY A 1 284 ? 2.344 -12.738 16.473 1.00 95.62 284 GLY A O 1
ATOM 2133 N N . ILE A 1 285 ? 2.951 -10.733 15.677 1.00 96.62 285 ILE A N 1
ATOM 2134 C CA . ILE A 1 285 ? 1.856 -10.615 14.694 1.00 96.62 285 ILE A CA 1
ATOM 2135 C C . ILE A 1 285 ? 2.328 -10.659 13.236 1.00 96.62 285 ILE A C 1
ATOM 2137 O O . ILE A 1 285 ? 1.506 -10.559 12.327 1.00 96.62 285 ILE A O 1
ATOM 2141 N N . ARG A 1 286 ? 3.636 -10.815 13.000 1.00 97.06 286 ARG A N 1
ATOM 2142 C CA . ARG A 1 286 ? 4.250 -10.808 11.663 1.00 97.06 286 ARG A CA 1
ATOM 2143 C C . ARG A 1 286 ? 3.606 -11.798 10.690 1.00 97.06 286 ARG A C 1
ATOM 2145 O O . ARG A 1 286 ? 3.242 -11.397 9.590 1.00 97.06 286 ARG A O 1
ATOM 2152 N N . GLU A 1 287 ? 3.423 -13.048 11.106 1.00 96.81 287 GLU A N 1
ATOM 2153 C CA . GLU A 1 287 ? 2.869 -14.127 10.269 1.00 96.81 287 GLU A CA 1
ATOM 2154 C C . GLU A 1 287 ? 1.445 -13.812 9.778 1.00 96.81 287 GLU A C 1
ATOM 2156 O O . GLU A 1 287 ? 1.019 -14.231 8.705 1.00 96.81 287 GLU A O 1
ATOM 2161 N N . LYS A 1 288 ? 0.697 -13.016 10.552 1.00 94.94 288 LYS A N 1
ATOM 2162 C CA . LYS A 1 288 ? -0.684 -12.621 10.244 1.00 94.94 288 LYS A CA 1
ATOM 2163 C C . LYS A 1 288 ? -0.769 -11.342 9.411 1.00 94.94 288 LYS A C 1
ATOM 2165 O O . LYS A 1 288 ? -1.860 -10.950 9.002 1.00 94.94 288 LYS A O 1
ATOM 2170 N N . LEU A 1 289 ? 0.358 -10.677 9.175 1.00 97.31 289 LEU A N 1
ATOM 2171 C CA . LEU A 1 289 ? 0.396 -9.367 8.550 1.00 97.31 289 LEU A CA 1
ATOM 2172 C C . LEU A 1 289 ? 0.431 -9.474 7.024 1.00 97.31 289 LEU A C 1
ATOM 2174 O O . LEU A 1 289 ? 1.208 -10.238 6.447 1.00 97.31 289 LEU A O 1
ATOM 2178 N N . VAL A 1 290 ? -0.386 -8.650 6.369 1.00 97.00 290 VAL A N 1
ATOM 2179 C CA . VAL A 1 290 ? -0.362 -8.453 4.917 1.00 97.00 290 VAL A CA 1
ATOM 2180 C C . VAL A 1 290 ? -0.176 -6.975 4.630 1.00 97.00 290 VAL A C 1
ATOM 2182 O O . VAL A 1 290 ? -0.949 -6.140 5.099 1.00 97.00 290 VAL A O 1
ATOM 2185 N N . VAL A 1 291 ? 0.851 -6.648 3.849 1.00 98.00 291 VAL A N 1
ATOM 2186 C CA . VAL A 1 291 ? 1.163 -5.274 3.453 1.00 98.00 291 VAL A CA 1
ATOM 2187 C C . VAL A 1 291 ? 1.049 -5.147 1.941 1.00 98.00 291 VAL A C 1
ATOM 2189 O O . VAL A 1 291 ? 1.725 -5.856 1.200 1.00 98.00 291 VAL A O 1
ATOM 2192 N N . MET A 1 292 ? 0.219 -4.209 1.485 1.00 97.44 292 MET A N 1
ATOM 2193 C CA . MET A 1 292 ? 0.153 -3.789 0.086 1.00 97.44 292 MET A CA 1
ATOM 2194 C C . MET A 1 292 ? 0.832 -2.427 -0.065 1.00 97.44 292 MET A C 1
ATOM 2196 O O . MET A 1 292 ? 0.454 -1.464 0.601 1.00 97.44 292 MET A O 1
ATOM 2200 N N . VAL A 1 293 ? 1.806 -2.332 -0.968 1.00 97.44 293 VAL A N 1
ATOM 2201 C CA . VAL A 1 293 ? 2.506 -1.085 -1.301 1.00 97.44 293 VAL A CA 1
ATOM 2202 C C . VAL A 1 293 ? 2.207 -0.730 -2.750 1.00 97.44 293 VAL A C 1
ATOM 2204 O O . VAL A 1 293 ? 2.451 -1.528 -3.653 1.00 97.44 293 VAL A O 1
ATOM 2207 N N . GLY A 1 294 ? 1.700 0.476 -2.990 1.00 95.50 294 GLY A N 1
ATOM 2208 C CA . GLY A 1 294 ? 1.344 0.939 -4.327 1.00 95.50 294 GLY A CA 1
ATOM 2209 C C . GLY A 1 294 ? 1.322 2.460 -4.434 1.00 95.50 294 GLY A C 1
ATOM 2210 O O . GLY A 1 294 ? 1.428 3.172 -3.436 1.00 95.50 294 GLY A O 1
ATOM 2211 N N . SER A 1 295 ? 1.177 2.944 -5.666 1.00 95.00 295 SER A N 1
ATOM 2212 C CA . SER A 1 295 ? 0.970 4.357 -5.997 1.00 95.00 295 SER A CA 1
ATOM 2213 C C . SER A 1 295 ? -0.263 4.505 -6.881 1.00 95.00 295 SER A C 1
ATOM 2215 O O . SER A 1 295 ? -0.767 3.531 -7.431 1.00 95.00 295 SER A O 1
ATOM 2217 N N . ASP A 1 296 ? -0.723 5.739 -7.031 1.00 94.25 296 ASP A N 1
ATOM 2218 C CA . ASP A 1 296 ? -1.775 6.136 -7.965 1.00 94.25 296 ASP A CA 1
ATOM 2219 C C . ASP A 1 296 ? -1.500 5.751 -9.429 1.00 94.25 296 ASP A C 1
ATOM 2221 O O . ASP A 1 296 ? -2.409 5.294 -10.117 1.00 94.25 296 ASP A O 1
ATOM 2225 N N . PHE A 1 297 ? -0.273 5.968 -9.901 1.00 94.81 297 PHE A N 1
ATOM 2226 C CA . PHE A 1 297 ? 0.262 5.577 -11.205 1.00 94.81 297 PHE A CA 1
ATOM 2227 C C . PHE A 1 297 ? 1.803 5.723 -11.187 1.00 94.81 297 PHE A C 1
ATOM 2229 O O . PHE A 1 297 ? 2.399 5.997 -10.143 1.00 94.81 297 PHE A O 1
ATOM 2236 N N . GLY A 1 298 ? 2.475 5.494 -12.318 1.00 93.06 298 GLY A N 1
ATOM 2237 C CA . GLY A 1 298 ? 3.934 5.516 -12.429 1.00 93.06 298 GLY A CA 1
ATOM 2238 C C . GLY A 1 298 ? 4.543 6.858 -12.847 1.00 93.06 298 GLY A C 1
ATOM 2239 O O . GLY A 1 298 ? 3.878 7.874 -13.061 1.00 93.06 298 GLY A O 1
ATOM 2240 N N . ARG A 1 299 ? 5.866 6.857 -13.001 1.00 91.00 299 ARG A N 1
ATOM 2241 C CA . ARG A 1 299 ? 6.629 7.956 -13.607 1.00 91.00 299 ARG A CA 1
ATOM 2242 C C . ARG A 1 299 ? 7.202 7.497 -14.932 1.00 91.00 299 ARG A C 1
ATOM 2244 O O . ARG A 1 299 ? 7.659 6.359 -15.036 1.00 91.00 299 ARG A O 1
ATOM 2251 N N . SER A 1 300 ? 7.207 8.387 -15.918 1.00 87.75 300 SER A N 1
ATOM 2252 C CA . SER A 1 300 ? 7.733 8.085 -17.248 1.00 87.75 300 SER A CA 1
ATOM 2253 C C . SER A 1 300 ? 9.172 7.588 -17.146 1.00 87.75 300 SER A C 1
ATOM 2255 O O . SER A 1 300 ? 9.934 7.941 -16.241 1.00 87.75 300 SER A O 1
ATOM 2257 N N . PHE A 1 301 ? 9.579 6.705 -18.046 1.00 81.31 301 PHE A N 1
ATOM 2258 C CA . PHE A 1 301 ? 10.949 6.222 -17.975 1.00 81.31 301 PHE A CA 1
ATOM 2259 C C . PHE A 1 301 ? 11.961 7.293 -18.402 1.00 81.31 301 PHE A C 1
ATOM 2261 O O . PHE A 1 301 ? 13.010 7.412 -17.766 1.00 81.31 301 PHE A O 1
ATOM 2268 N N . LYS A 1 302 ? 11.597 8.107 -19.397 1.00 80.06 302 LYS A N 1
ATOM 2269 C CA . LYS A 1 302 ? 12.394 9.220 -19.912 1.00 80.06 302 LYS A CA 1
ATOM 2270 C C . LYS A 1 302 ? 12.463 10.373 -18.899 1.00 80.06 302 LYS A C 1
ATOM 2272 O O . LYS A 1 302 ? 11.495 10.649 -18.202 1.00 80.06 302 LYS A O 1
ATOM 2277 N N . ILE A 1 303 ? 13.606 11.056 -18.852 1.00 81.81 303 ILE A N 1
ATOM 2278 C CA . ILE A 1 303 ? 13.783 12.314 -18.116 1.00 81.81 303 ILE A CA 1
ATOM 2279 C C . ILE A 1 303 ? 13.286 13.489 -18.962 1.00 81.81 303 ILE A C 1
ATOM 2281 O O . ILE A 1 303 ? 13.583 13.554 -20.158 1.00 81.81 303 ILE A O 1
ATOM 2285 N N . ASN A 1 304 ? 12.519 14.389 -18.348 1.00 85.25 304 ASN A N 1
ATOM 2286 C CA . ASN A 1 304 ? 12.036 15.616 -18.981 1.00 85.25 304 ASN A CA 1
ATOM 2287 C C . ASN A 1 304 ? 13.066 16.759 -18.869 1.00 85.25 304 ASN A C 1
ATOM 2289 O O . ASN A 1 304 ? 14.084 16.635 -18.182 1.00 85.25 304 ASN A O 1
ATOM 2293 N N . ASP A 1 305 ? 12.792 17.890 -19.520 1.00 84.56 305 ASP A N 1
ATOM 2294 C CA . ASP A 1 305 ? 13.720 19.031 -19.592 1.00 84.56 305 ASP A CA 1
ATOM 2295 C C . ASP A 1 305 ? 14.003 19.679 -18.220 1.00 84.56 305 ASP A C 1
ATOM 2297 O O . ASP A 1 305 ? 15.015 20.353 -18.043 1.00 84.56 305 ASP A O 1
ATOM 2301 N N . GLY A 1 306 ? 13.151 19.429 -17.218 1.00 84.50 306 GLY A N 1
ATOM 2302 C CA . GLY A 1 306 ? 13.330 19.867 -15.830 1.00 84.50 306 GLY A CA 1
ATOM 2303 C C . GLY A 1 306 ? 14.214 18.947 -14.978 1.00 84.50 306 GLY A C 1
ATOM 2304 O O . GLY A 1 306 ? 14.262 19.107 -13.757 1.00 84.50 306 GLY A O 1
ATOM 2305 N N . ASN A 1 307 ? 14.889 17.956 -15.577 1.00 85.12 307 ASN A N 1
ATOM 2306 C CA . ASN A 1 307 ? 15.554 16.852 -14.866 1.00 85.12 307 ASN A CA 1
ATOM 2307 C C . ASN A 1 307 ? 14.580 16.062 -13.963 1.00 85.12 307 ASN A C 1
ATOM 2309 O O . ASN A 1 307 ? 14.939 15.554 -12.893 1.00 85.12 307 ASN A O 1
ATOM 2313 N N . GLY A 1 308 ? 13.318 16.013 -14.386 1.00 88.69 308 GLY A N 1
ATOM 2314 C CA . GLY A 1 308 ? 12.191 15.361 -13.740 1.00 88.69 308 GLY A CA 1
ATOM 2315 C C . GLY A 1 308 ? 11.657 14.175 -14.532 1.00 88.69 308 GLY A C 1
ATOM 2316 O O . GLY A 1 308 ? 12.273 13.730 -15.502 1.00 88.69 308 GLY A O 1
ATOM 2317 N N . LYS A 1 309 ? 10.480 13.681 -14.136 1.00 89.69 309 LYS A N 1
ATOM 2318 C CA . LYS A 1 309 ? 9.716 12.684 -14.894 1.00 89.69 309 LYS A CA 1
ATOM 2319 C C . LYS A 1 309 ? 8.231 13.013 -14.930 1.00 89.69 309 LYS A C 1
ATOM 2321 O O . LYS A 1 309 ? 7.610 13.246 -13.893 1.00 89.69 309 LYS A O 1
ATOM 2326 N N . ASP A 1 310 ? 7.658 12.898 -16.122 1.00 92.56 310 ASP A N 1
ATOM 2327 C CA . ASP A 1 310 ? 6.228 13.107 -16.343 1.00 92.56 310 ASP A CA 1
ATOM 2328 C C . ASP A 1 310 ? 5.388 11.933 -15.824 1.00 92.56 310 ASP A C 1
ATOM 2330 O O . ASP A 1 310 ? 5.906 10.862 -15.484 1.00 92.56 310 ASP A O 1
ATOM 2334 N N . HIS A 1 311 ? 4.073 12.132 -15.782 1.00 95.38 311 HIS A N 1
ATOM 2335 C CA . HIS A 1 311 ? 3.109 11.131 -15.333 1.00 95.38 311 HIS A CA 1
ATOM 2336 C C . HIS A 1 311 ? 3.060 9.950 -16.306 1.00 95.38 311 HIS A C 1
ATOM 2338 O O . HIS A 1 311 ? 3.149 10.136 -17.520 1.00 95.38 311 HIS A O 1
ATOM 2344 N N . TRP A 1 312 ? 2.874 8.738 -15.783 1.00 94.44 312 TRP A N 1
ATOM 2345 C CA . TRP A 1 312 ? 2.804 7.531 -16.602 1.00 94.44 312 TRP A CA 1
ATOM 2346 C C . TRP A 1 312 ? 1.734 6.581 -16.088 1.00 94.44 312 TRP A C 1
ATOM 2348 O O . TRP A 1 312 ? 1.758 6.216 -14.920 1.00 94.44 312 TRP A O 1
ATOM 2358 N N . SER A 1 313 ? 0.798 6.165 -16.940 1.00 95.19 313 SER A N 1
ATOM 2359 C CA . SER A 1 313 ? -0.375 5.387 -16.514 1.00 95.19 313 SER A CA 1
ATOM 2360 C C . SER A 1 313 ? -0.070 3.931 -16.159 1.00 95.19 313 SER A C 1
ATOM 2362 O O . SER A 1 313 ? -0.980 3.208 -15.784 1.00 95.19 313 SER A O 1
ATOM 2364 N N . VAL A 1 314 ? 1.181 3.484 -16.259 1.00 95.62 314 VAL A N 1
ATOM 2365 C CA . VAL A 1 314 ? 1.585 2.114 -15.924 1.00 95.62 314 VAL A CA 1
ATOM 2366 C C . VAL A 1 314 ? 2.364 2.120 -14.621 1.00 95.62 314 VAL A C 1
ATOM 2368 O O . VAL A 1 314 ? 3.288 2.918 -14.455 1.00 95.62 314 VAL A O 1
ATOM 2371 N N . THR A 1 315 ? 1.987 1.240 -13.698 1.00 95.44 315 THR A N 1
ATOM 2372 C CA . THR A 1 315 ? 2.575 1.152 -12.359 1.00 95.44 315 THR A CA 1
ATOM 2373 C C . THR A 1 315 ? 2.774 -0.296 -11.910 1.00 95.44 315 THR A C 1
ATOM 2375 O O . THR A 1 315 ? 2.428 -1.245 -12.620 1.00 95.44 315 THR A O 1
ATOM 2378 N N . SER A 1 316 ? 3.322 -0.443 -10.707 1.00 95.81 316 SER A N 1
ATOM 2379 C CA . SER A 1 316 ? 3.514 -1.717 -10.025 1.00 95.81 316 SER A CA 1
ATOM 2380 C C . SER A 1 316 ? 2.918 -1.680 -8.616 1.00 95.81 316 SER A C 1
ATOM 2382 O O . SER A 1 316 ? 2.683 -0.616 -8.041 1.00 95.81 316 SER A O 1
ATOM 2384 N N . THR A 1 317 ? 2.679 -2.850 -8.036 1.00 96.69 317 THR A N 1
ATOM 2385 C CA . THR A 1 317 ? 2.250 -3.024 -6.639 1.00 96.69 317 THR A CA 1
ATOM 2386 C C . THR A 1 317 ? 3.069 -4.138 -5.995 1.00 96.69 317 THR A C 1
ATOM 2388 O O . THR A 1 317 ? 3.322 -5.146 -6.646 1.00 96.69 317 THR A O 1
ATOM 2391 N N . MET A 1 318 ? 3.458 -3.982 -4.727 1.00 97.25 318 MET A N 1
ATOM 2392 C CA . MET A 1 318 ? 3.972 -5.091 -3.911 1.00 97.25 318 MET A CA 1
ATOM 2393 C C . MET A 1 318 ? 2.902 -5.596 -2.969 1.00 97.25 318 MET A C 1
ATOM 2395 O O . MET A 1 318 ? 2.193 -4.804 -2.349 1.00 97.25 318 MET A O 1
ATOM 2399 N N . LEU A 1 319 ? 2.867 -6.909 -2.810 1.00 97.88 319 LEU A N 1
ATOM 2400 C CA . LEU A 1 319 ? 2.208 -7.591 -1.711 1.00 97.88 319 LEU A CA 1
ATOM 2401 C C . LEU A 1 319 ? 3.283 -8.307 -0.907 1.00 97.88 319 LEU A C 1
ATOM 2403 O O . LEU A 1 319 ? 4.102 -9.013 -1.487 1.00 97.88 319 LEU A O 1
ATOM 2407 N N . ILE A 1 320 ? 3.297 -8.099 0.404 1.00 98.38 320 ILE A N 1
ATOM 2408 C CA . ILE A 1 320 ? 4.298 -8.668 1.304 1.00 98.38 320 ILE A CA 1
ATOM 2409 C C . ILE A 1 320 ? 3.553 -9.366 2.433 1.00 98.38 320 ILE A C 1
ATOM 2411 O O . ILE A 1 320 ? 2.810 -8.716 3.175 1.00 98.38 320 ILE A O 1
ATOM 2415 N N . SER A 1 321 ? 3.709 -10.683 2.539 1.00 97.56 321 SER A N 1
ATOM 2416 C CA . SER A 1 321 ? 3.113 -11.488 3.606 1.00 97.56 321 SER A CA 1
ATOM 2417 C C . SER A 1 321 ? 3.709 -12.890 3.643 1.00 97.56 321 SER A C 1
ATOM 2419 O O . SER A 1 321 ? 4.080 -13.432 2.608 1.00 97.56 321 SER A O 1
ATOM 2421 N N . GLU A 1 322 ? 3.714 -13.507 4.822 1.00 96.50 322 GLU A N 1
ATOM 2422 C CA . GLU A 1 322 ? 4.018 -14.936 4.976 1.00 96.50 322 GLU A CA 1
ATOM 2423 C C . GLU A 1 322 ? 2.820 -15.835 4.619 1.00 96.50 322 GLU A C 1
ATOM 2425 O O . GLU A 1 322 ? 2.979 -17.039 4.448 1.00 96.50 322 GLU A O 1
ATOM 2430 N N . GLN A 1 323 ? 1.624 -15.256 4.448 1.00 95.25 323 GLN A N 1
ATOM 2431 C CA . GLN A 1 323 ? 0.408 -15.963 4.017 1.00 95.25 323 GLN A CA 1
ATOM 2432 C C . GLN A 1 323 ? 0.246 -16.035 2.496 1.00 95.25 323 GLN A C 1
ATOM 2434 O O . GLN A 1 323 ? -0.699 -16.649 2.004 1.00 95.25 323 GLN A O 1
ATOM 2439 N N . LEU A 1 324 ? 1.118 -15.364 1.745 1.00 94.19 324 LEU A N 1
ATOM 2440 C CA . LEU A 1 324 ? 1.050 -15.290 0.293 1.00 94.19 324 LEU A CA 1
ATOM 2441 C C . LEU A 1 324 ? 2.298 -15.930 -0.311 1.00 94.19 324 LEU A C 1
ATOM 2443 O O . LEU A 1 324 ? 3.380 -15.812 0.267 1.00 94.19 324 LEU A O 1
ATOM 2447 N N . PRO A 1 325 ? 2.196 -16.547 -1.500 1.00 95.00 325 PRO A N 1
ATOM 2448 C CA . PRO A 1 325 ? 3.382 -16.910 -2.258 1.00 95.00 325 PRO A CA 1
ATOM 2449 C C . PRO A 1 325 ? 4.270 -15.673 -2.461 1.00 95.00 325 PRO A C 1
ATOM 2451 O O . PRO A 1 325 ? 3.796 -14.643 -2.944 1.00 95.00 325 PRO A O 1
ATOM 2454 N N . GLY A 1 326 ? 5.544 -15.760 -2.084 1.00 96.44 326 GLY A N 1
ATOM 2455 C CA . GLY A 1 326 ? 6.534 -14.701 -2.292 1.00 96.44 326 GLY A CA 1
ATOM 2456 C C . GLY A 1 326 ? 7.596 -15.092 -3.318 1.00 96.44 326 GLY A C 1
ATOM 2457 O O . GLY A 1 326 ? 7.400 -16.047 -4.069 1.00 96.44 326 GLY A O 1
ATOM 2458 N N . ASN A 1 327 ? 8.695 -14.328 -3.377 1.00 97.31 327 ASN A N 1
ATOM 2459 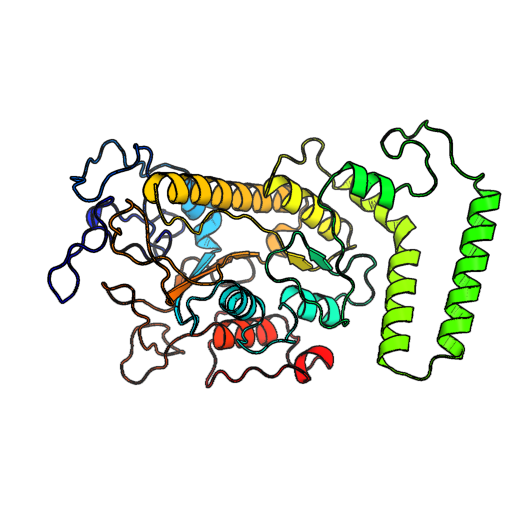C CA . ASN A 1 327 ? 9.752 -14.455 -4.383 1.00 97.31 327 ASN A CA 1
ATOM 2460 C C . ASN A 1 327 ? 9.189 -14.613 -5.809 1.00 97.31 327 ASN A C 1
ATOM 2462 O O . ASN A 1 327 ? 9.451 -15.595 -6.497 1.00 97.31 327 ASN A O 1
ATOM 2466 N N . ARG A 1 328 ? 8.335 -13.684 -6.244 1.00 95.75 328 ARG A N 1
ATOM 2467 C CA . ARG A 1 328 ? 7.767 -13.753 -7.597 1.00 95.75 328 ARG A CA 1
ATOM 2468 C C . ARG A 1 328 ? 7.404 -12.395 -8.164 1.00 95.75 328 ARG A C 1
ATOM 2470 O O . ARG A 1 328 ? 6.973 -11.487 -7.450 1.00 95.75 328 ARG A O 1
ATOM 2477 N N . VAL A 1 329 ? 7.492 -12.315 -9.486 1.00 96.12 329 VAL A N 1
ATOM 2478 C CA . VAL A 1 329 ? 6.961 -11.220 -10.295 1.00 96.12 329 VAL A CA 1
ATOM 2479 C C . VAL A 1 329 ? 5.795 -11.744 -11.126 1.00 96.12 329 VAL A C 1
ATOM 2481 O O . VAL A 1 329 ? 5.882 -12.790 -11.765 1.00 96.12 329 VAL A O 1
ATOM 2484 N N . VAL A 1 330 ? 4.692 -11.007 -11.110 1.00 95.44 330 VAL A N 1
ATOM 2485 C CA . VAL A 1 330 ? 3.485 -11.256 -11.894 1.00 95.44 330 VAL A CA 1
ATOM 2486 C C . VAL A 1 330 ? 3.280 -10.103 -12.853 1.00 95.44 330 VAL A C 1
ATOM 2488 O O . VAL A 1 330 ? 3.301 -8.941 -12.451 1.00 95.44 330 VAL A O 1
ATOM 2491 N N . GLY A 1 331 ? 3.012 -10.427 -14.111 1.00 95.31 331 GLY A N 1
ATOM 2492 C CA . GLY A 1 331 ? 2.821 -9.428 -15.144 1.00 95.31 331 GLY A CA 1
ATOM 2493 C C . GLY A 1 331 ? 4.127 -8.800 -15.624 1.00 95.31 331 GLY A C 1
ATOM 2494 O O . GLY A 1 331 ? 5.219 -9.147 -15.175 1.00 95.31 331 GLY A O 1
ATOM 2495 N N . ALA A 1 332 ? 4.011 -7.886 -16.582 1.00 93.44 332 ALA A N 1
ATOM 2496 C CA . ALA A 1 332 ? 5.154 -7.244 -17.212 1.00 93.44 332 ALA A CA 1
ATOM 2497 C C . ALA A 1 332 ? 4.766 -5.892 -17.816 1.00 93.44 332 ALA A C 1
ATOM 2499 O O . ALA A 1 332 ? 3.617 -5.664 -18.206 1.00 93.44 332 ALA A O 1
ATOM 2500 N N . SER A 1 333 ? 5.755 -5.012 -17.936 1.00 92.56 333 SER A N 1
ATOM 2501 C CA . SER A 1 333 ? 5.710 -3.890 -18.866 1.00 92.56 333 SER A CA 1
ATOM 2502 C C . SER A 1 333 ? 6.795 -4.047 -19.929 1.00 92.56 333 SER A C 1
ATOM 2504 O O . SER A 1 333 ? 7.851 -4.634 -19.668 1.00 92.56 333 SER A O 1
ATOM 2506 N N . THR A 1 334 ? 6.528 -3.487 -21.106 1.00 90.00 334 THR A N 1
ATOM 2507 C CA . THR A 1 334 ? 7.484 -3.411 -22.218 1.00 90.00 334 THR A CA 1
ATOM 2508 C C . THR A 1 334 ? 8.725 -2.611 -21.826 1.00 90.00 334 THR A C 1
ATOM 2510 O O . THR A 1 334 ? 8.724 -1.853 -20.855 1.00 90.00 334 THR A O 1
ATOM 2513 N N . ASP A 1 335 ? 9.765 -2.651 -22.656 1.00 82.62 335 ASP A N 1
ATOM 2514 C CA . ASP A 1 335 ? 10.961 -1.814 -22.473 1.00 82.62 335 ASP A CA 1
ATOM 2515 C C . ASP A 1 335 ? 10.666 -0.307 -22.523 1.00 82.62 335 ASP A C 1
ATOM 2517 O O . ASP A 1 335 ? 11.436 0.503 -22.017 1.00 82.62 335 ASP A O 1
ATOM 2521 N N . ALA A 1 336 ? 9.534 0.099 -23.108 1.00 81.38 336 ALA A N 1
ATOM 2522 C CA . ALA A 1 336 ? 9.064 1.485 -23.091 1.00 81.38 336 ALA A CA 1
ATOM 2523 C C . ALA A 1 336 ? 8.212 1.824 -21.851 1.00 81.38 336 ALA A C 1
ATOM 2525 O O . ALA A 1 336 ? 7.715 2.946 -21.741 1.00 81.38 336 ALA A O 1
ATOM 2526 N N . GLY A 1 337 ? 8.009 0.871 -20.940 1.00 86.44 337 GLY A N 1
ATOM 2527 C CA . GLY A 1 337 ? 7.167 1.019 -19.758 1.00 86.44 337 GLY A CA 1
ATOM 2528 C C . GLY A 1 337 ? 5.669 0.928 -20.035 1.00 86.44 337 GLY A C 1
ATOM 2529 O O . GLY A 1 337 ? 4.878 1.326 -19.187 1.00 86.44 337 GLY A O 1
ATOM 2530 N N . LEU A 1 338 ? 5.248 0.468 -21.214 1.00 90.75 338 LEU A N 1
ATOM 2531 C CA . LEU A 1 338 ? 3.831 0.255 -21.534 1.00 90.75 338 LEU A CA 1
ATOM 2532 C C . LEU A 1 338 ? 3.339 -1.071 -20.950 1.00 90.75 338 LEU A C 1
ATOM 2534 O O . LEU A 1 338 ? 4.093 -2.042 -20.953 1.00 90.75 338 LEU A O 1
ATOM 2538 N N . ALA A 1 339 ? 2.089 -1.118 -20.489 1.00 93.69 339 ALA A N 1
ATOM 2539 C CA . ALA A 1 339 ? 1.487 -2.331 -19.951 1.00 93.69 339 ALA A CA 1
ATOM 2540 C C . ALA A 1 339 ? 1.393 -3.410 -21.037 1.00 93.69 339 ALA A C 1
ATOM 2542 O O . ALA A 1 339 ? 0.926 -3.140 -22.148 1.00 93.69 339 ALA A O 1
ATOM 2543 N N . GLU A 1 340 ? 1.822 -4.628 -20.714 1.00 95.31 340 GLU A N 1
ATOM 2544 C CA . GLU A 1 340 ? 1.677 -5.772 -21.609 1.00 95.31 340 GLU A CA 1
ATOM 2545 C C . GLU A 1 340 ? 0.377 -6.530 -21.342 1.00 95.31 340 GLU A C 1
ATOM 2547 O O . GLU A 1 340 ? -0.188 -6.503 -20.245 1.00 95.31 340 GLU A O 1
ATOM 2552 N N . LYS A 1 341 ? -0.109 -7.223 -22.374 1.00 96.62 341 LYS A N 1
ATOM 2553 C CA . LYS A 1 341 ? -1.138 -8.242 -22.190 1.00 96.62 341 LYS A CA 1
ATOM 2554 C C . LYS A 1 341 ? -0.497 -9.478 -21.583 1.00 96.62 341 LYS A C 1
ATOM 2556 O O . LYS A 1 341 ? 0.574 -9.892 -22.022 1.00 96.62 341 LYS A O 1
ATOM 2561 N N . ILE A 1 342 ? -1.164 -10.065 -20.598 1.00 96.62 342 ILE A N 1
ATOM 2562 C CA . ILE A 1 342 ? -0.660 -11.229 -19.879 1.00 96.62 342 ILE A CA 1
ATOM 2563 C C . ILE A 1 342 ? -1.730 -12.308 -19.785 1.00 96.62 342 ILE A C 1
ATOM 2565 O O . ILE A 1 342 ? -2.929 -12.021 -19.738 1.00 96.62 342 ILE A O 1
ATOM 2569 N N . SER A 1 343 ? -1.296 -13.559 -19.707 1.00 96.19 343 SER A N 1
ATOM 2570 C CA . SER A 1 343 ? -2.175 -14.643 -19.281 1.00 96.19 343 SER A CA 1
ATOM 2571 C C . SER A 1 343 ? -2.396 -14.542 -17.772 1.00 96.19 343 SER A C 1
ATOM 2573 O O . SER A 1 343 ? -1.440 -14.518 -16.999 1.00 96.19 343 SER A O 1
ATOM 2575 N N . PHE A 1 344 ? -3.652 -14.522 -17.326 1.00 94.56 344 PHE A N 1
ATOM 2576 C CA . PHE A 1 344 ? -3.984 -14.517 -15.892 1.00 94.56 344 PHE A CA 1
ATOM 2577 C C . PHE A 1 344 ? -3.778 -15.871 -15.203 1.00 94.56 344 PHE A C 1
ATOM 2579 O O . PHE A 1 344 ? -3.986 -15.973 -13.998 1.00 94.56 344 PHE A O 1
ATOM 2586 N N . THR A 1 345 ? -3.343 -16.891 -15.946 1.00 92.50 345 THR A N 1
ATOM 2587 C CA . THR A 1 345 ? -2.964 -18.197 -15.397 1.00 92.50 345 THR A CA 1
ATOM 2588 C C . THR A 1 345 ? -1.449 -18.337 -15.296 1.00 92.50 345 THR A C 1
ATOM 2590 O O . THR A 1 345 ? -0.943 -18.722 -14.250 1.00 92.50 345 THR A O 1
ATOM 2593 N N . SER A 1 346 ? -0.708 -18.021 -16.366 1.00 93.81 346 SER A N 1
ATOM 2594 C CA . SER A 1 346 ? 0.759 -18.147 -16.354 1.00 93.81 346 SER A CA 1
ATOM 2595 C C . SER A 1 346 ? 1.475 -16.908 -15.816 1.00 93.81 346 SER A C 1
ATOM 2597 O O . SER A 1 346 ? 2.666 -16.979 -15.523 1.00 93.81 346 SER A O 1
ATOM 2599 N N . PHE A 1 347 ? 0.771 -15.774 -15.722 1.00 94.75 347 PHE A N 1
ATOM 2600 C CA . PHE A 1 347 ? 1.289 -14.456 -15.343 1.00 94.75 347 PHE A CA 1
ATOM 2601 C C . PHE A 1 347 ? 2.388 -13.891 -16.248 1.00 94.75 347 PHE A C 1
ATOM 2603 O O . PHE A 1 347 ? 3.031 -12.903 -15.893 1.00 94.75 347 PHE A O 1
ATOM 2610 N N . LYS A 1 348 ? 2.571 -14.482 -17.432 1.00 94.25 348 LYS A N 1
ATOM 2611 C CA . LYS A 1 348 ? 3.566 -14.079 -18.429 1.00 94.25 348 LYS A CA 1
ATOM 2612 C C . LYS A 1 348 ? 2.918 -13.316 -19.590 1.00 94.25 348 LYS A C 1
ATOM 2614 O O . LYS A 1 348 ? 1.711 -13.482 -19.809 1.00 94.25 348 LYS A O 1
ATOM 2619 N N . PRO A 1 349 ? 3.704 -12.516 -20.336 1.00 95.56 349 PRO A N 1
ATOM 2620 C CA . PRO A 1 349 ? 3.262 -11.892 -21.577 1.00 95.56 349 PRO A CA 1
ATOM 2621 C C . PRO A 1 349 ? 2.576 -12.876 -22.524 1.00 95.56 349 PRO A C 1
ATOM 2623 O O . PRO A 1 349 ? 3.094 -13.960 -22.791 1.00 95.56 349 PRO A O 1
ATOM 2626 N N . ASP A 1 350 ? 1.408 -12.485 -23.023 1.00 95.88 350 ASP A N 1
ATOM 2627 C CA . ASP A 1 350 ? 0.600 -13.260 -23.960 1.00 95.88 350 ASP A CA 1
ATOM 2628 C C . ASP A 1 350 ? -0.241 -12.306 -24.818 1.00 95.88 350 ASP A C 1
ATOM 2630 O O . ASP A 1 350 ? -1.044 -11.527 -24.301 1.00 95.88 350 ASP A O 1
ATOM 2634 N N . ALA A 1 351 ? -0.091 -12.376 -26.143 1.00 94.31 351 ALA A N 1
ATOM 2635 C CA . ALA A 1 351 ? -0.829 -11.531 -27.081 1.00 94.31 351 ALA A CA 1
ATOM 2636 C C . ALA A 1 351 ? -2.357 -11.751 -27.028 1.00 94.31 351 ALA A C 1
ATOM 2638 O O . ALA A 1 351 ? -3.119 -10.812 -27.297 1.00 94.31 351 ALA A O 1
ATOM 2639 N N . ALA A 1 352 ? -2.794 -12.964 -26.664 1.00 95.06 352 ALA A N 1
ATOM 2640 C CA . ALA A 1 352 ? -4.197 -13.321 -26.447 1.00 95.06 352 ALA A CA 1
ATOM 2641 C C . ALA A 1 352 ? -4.679 -13.018 -25.017 1.00 95.06 352 ALA A C 1
ATOM 2643 O O . ALA A 1 352 ? -5.870 -13.131 -24.729 1.00 95.06 352 ALA A O 1
ATOM 2644 N N . GLY A 1 353 ? -3.764 -12.620 -24.131 1.00 95.25 353 GLY A N 1
ATOM 2645 C CA . GLY A 1 353 ? -4.053 -12.262 -22.753 1.00 95.25 353 GLY A CA 1
ATOM 2646 C C . GLY A 1 353 ? -4.781 -10.925 -22.599 1.00 95.25 353 GLY A C 1
ATOM 2647 O O . GLY A 1 353 ? -5.219 -10.282 -23.559 1.00 95.25 353 GLY A O 1
ATOM 2648 N N . ALA A 1 354 ? -4.867 -10.474 -21.351 1.00 95.81 354 ALA A N 1
ATOM 2649 C CA . ALA A 1 354 ? -5.509 -9.221 -20.976 1.00 95.81 354 ALA A CA 1
ATOM 2650 C C . ALA A 1 354 ? -4.518 -8.271 -20.301 1.00 95.81 354 ALA A C 1
ATOM 2652 O O . ALA A 1 354 ? -3.551 -8.689 -19.665 1.00 95.81 354 ALA A O 1
ATOM 2653 N N . THR A 1 355 ? -4.765 -6.970 -20.436 1.00 96.38 355 THR A N 1
ATOM 2654 C CA . THR A 1 355 ? -3.993 -5.946 -19.729 1.00 96.38 355 THR A CA 1
ATOM 2655 C C . THR A 1 355 ? -4.393 -5.931 -18.260 1.00 96.38 355 THR A C 1
ATOM 2657 O O . THR A 1 355 ? -5.577 -5.824 -17.923 1.00 96.38 355 THR A O 1
ATOM 2660 N N . LEU A 1 356 ? -3.401 -6.023 -17.377 1.00 97.00 356 LEU A N 1
ATOM 2661 C CA . LEU A 1 356 ? -3.628 -5.981 -15.942 1.00 97.00 356 LEU A CA 1
ATOM 2662 C C . LEU A 1 356 ? -4.055 -4.573 -15.501 1.00 97.00 356 LEU A C 1
ATOM 2664 O O . LEU A 1 356 ? -3.588 -3.570 -16.022 1.00 97.00 356 LEU A O 1
ATOM 2668 N N . LYS A 1 357 ? -4.957 -4.501 -14.520 1.00 97.31 357 LYS A N 1
ATOM 2669 C CA . LYS A 1 357 ? -5.580 -3.261 -14.020 1.00 97.31 357 LYS A CA 1
ATOM 2670 C C . LYS A 1 357 ? -5.781 -3.376 -12.519 1.00 97.31 357 LYS A C 1
ATOM 2672 O O . LYS A 1 357 ? -5.928 -4.495 -12.020 1.00 97.31 357 LYS A O 1
ATOM 2677 N N . HIS A 1 358 ? -5.897 -2.253 -11.811 1.00 97.44 358 HIS A N 1
ATOM 2678 C CA . HIS A 1 358 ? -6.181 -2.274 -10.370 1.00 97.44 358 HIS A CA 1
ATOM 2679 C C . HIS A 1 358 ? -7.455 -3.059 -10.034 1.00 97.44 358 HIS A C 1
ATOM 2681 O O . HIS A 1 358 ? -7.474 -3.797 -9.054 1.00 97.44 358 HIS A O 1
ATOM 2687 N N . GLY A 1 359 ? -8.492 -2.993 -10.875 1.00 97.19 359 GLY A N 1
ATOM 2688 C CA . GLY A 1 359 ? -9.708 -3.782 -10.677 1.00 97.19 359 GLY A CA 1
ATOM 2689 C C . GLY A 1 359 ? -9.468 -5.299 -10.590 1.00 97.19 359 GLY A C 1
ATOM 2690 O O . GLY A 1 359 ? -10.143 -5.960 -9.809 1.00 97.19 359 GLY A O 1
ATOM 2691 N N . HIS A 1 360 ? -8.485 -5.854 -11.311 1.00 97.69 360 HIS A N 1
ATOM 2692 C CA . HIS A 1 360 ? -8.130 -7.278 -11.210 1.00 97.69 360 HIS A CA 1
ATOM 2693 C C . HIS A 1 360 ? -7.469 -7.600 -9.863 1.00 97.69 360 HIS A C 1
ATOM 2695 O O . HIS A 1 360 ? -7.851 -8.569 -9.209 1.00 97.69 360 HIS A O 1
ATOM 2701 N N . VAL A 1 361 ? -6.534 -6.749 -9.420 1.00 97.19 361 VAL A N 1
ATOM 2702 C CA . VAL A 1 361 ? -5.851 -6.883 -8.120 1.00 97.19 361 VAL A CA 1
ATOM 2703 C C . VAL A 1 361 ? -6.857 -6.802 -6.974 1.00 97.19 361 VAL A C 1
ATOM 2705 O O . VAL A 1 361 ? -6.867 -7.655 -6.095 1.00 97.19 361 VAL A O 1
ATOM 2708 N N . HIS A 1 362 ? -7.769 -5.827 -7.015 1.00 97.50 362 HIS A N 1
ATOM 2709 C CA . HIS A 1 362 ? -8.813 -5.661 -5.999 1.00 97.50 362 HIS A CA 1
ATOM 2710 C C . HIS A 1 362 ? -9.839 -6.794 -6.000 1.00 97.50 362 HIS A C 1
ATOM 2712 O O . HIS A 1 362 ? -10.364 -7.137 -4.944 1.00 97.50 362 HIS A O 1
ATOM 2718 N N . LYS A 1 363 ? -10.130 -7.396 -7.158 1.00 96.56 363 LYS A N 1
ATOM 2719 C CA . LYS A 1 363 ? -11.020 -8.561 -7.242 1.00 96.56 363 LYS A CA 1
ATOM 2720 C C . LYS A 1 363 ? -10.398 -9.766 -6.545 1.00 96.56 363 LYS A C 1
ATOM 2722 O O . LYS A 1 363 ? -11.074 -10.402 -5.743 1.00 96.56 363 LYS A O 1
ATOM 2727 N N . TRP A 1 364 ? -9.111 -10.014 -6.788 1.00 96.31 364 TRP A N 1
ATOM 2728 C CA . TRP A 1 364 ? -8.364 -11.040 -6.066 1.00 96.31 364 TRP A CA 1
ATOM 2729 C C . TRP A 1 364 ? -8.280 -10.734 -4.565 1.00 96.31 364 TRP A C 1
ATOM 2731 O O . TRP A 1 364 ? -8.647 -11.589 -3.772 1.00 96.31 364 TRP A O 1
ATOM 2741 N N . LEU A 1 365 ? -7.924 -9.506 -4.164 1.00 96.38 365 LEU A N 1
ATOM 2742 C CA . LEU A 1 365 ? -7.845 -9.111 -2.749 1.00 96.38 365 LEU A CA 1
ATOM 2743 C C . LEU A 1 365 ? -9.160 -9.348 -1.992 1.00 96.38 365 LEU A C 1
ATOM 2745 O O . LEU A 1 365 ? -9.141 -9.820 -0.860 1.00 96.38 365 LEU A O 1
ATOM 2749 N N . ARG A 1 366 ? -10.310 -9.037 -2.606 1.00 96.25 366 ARG A N 1
ATOM 2750 C CA . ARG A 1 366 ? -11.633 -9.264 -1.997 1.00 96.25 366 ARG A CA 1
ATOM 2751 C C . ARG A 1 366 ? -11.960 -10.748 -1.833 1.00 96.25 366 ARG A C 1
ATOM 2753 O O . ARG A 1 366 ? -12.525 -11.110 -0.806 1.00 96.25 366 ARG A O 1
ATOM 2760 N N . LYS A 1 367 ? -11.607 -11.574 -2.825 1.00 95.81 367 LYS A N 1
ATOM 2761 C CA . LYS A 1 367 ? -11.763 -13.036 -2.773 1.00 95.81 367 LYS A CA 1
ATOM 2762 C C . LYS A 1 367 ? -10.844 -13.637 -1.707 1.00 95.81 367 LYS A C 1
ATOM 2764 O O . LYS A 1 367 ? -11.313 -14.339 -0.823 1.00 95.81 367 LYS A O 1
ATOM 2769 N N . TRP A 1 368 ? -9.557 -13.295 -1.746 1.00 95.50 368 TRP A N 1
ATOM 2770 C CA . TRP A 1 368 ? -8.548 -13.765 -0.795 1.00 95.50 368 TRP A CA 1
ATOM 2771 C C . TRP A 1 368 ? -8.899 -13.387 0.652 1.00 95.50 368 TRP A C 1
ATOM 2773 O O . TRP A 1 368 ? -8.810 -14.218 1.547 1.00 95.50 368 TRP A O 1
ATOM 2783 N N . ALA A 1 369 ? -9.389 -12.165 0.878 1.00 95.19 369 ALA A N 1
ATOM 2784 C CA . ALA A 1 369 ? -9.835 -11.724 2.198 1.00 95.19 369 ALA A CA 1
ATOM 2785 C C . ALA A 1 369 ? -11.210 -12.286 2.624 1.00 95.19 369 ALA A C 1
ATOM 2787 O O . ALA A 1 369 ? -11.673 -11.974 3.719 1.00 95.19 369 ALA A O 1
ATOM 2788 N N . GLY A 1 370 ? -11.891 -13.062 1.772 1.00 95.62 370 GLY A N 1
ATOM 2789 C CA . GLY A 1 370 ? -13.186 -13.674 2.083 1.00 95.62 370 GLY A CA 1
ATOM 2790 C C . GLY A 1 370 ? -14.351 -12.686 2.214 1.00 95.62 370 GLY A C 1
ATOM 2791 O O . GLY A 1 370 ? -15.323 -12.977 2.906 1.00 95.62 370 GLY A O 1
ATOM 2792 N N . ILE A 1 371 ? -14.272 -11.509 1.579 1.00 96.00 371 ILE A N 1
ATOM 2793 C CA . ILE A 1 371 ? -15.283 -10.440 1.710 1.00 96.00 371 ILE A CA 1
ATOM 2794 C C . ILE A 1 371 ? -16.139 -10.239 0.455 1.00 96.00 371 ILE A C 1
ATOM 2796 O O . ILE A 1 371 ? -16.928 -9.298 0.398 1.00 96.00 371 ILE A O 1
ATOM 2800 N N . GLU A 1 372 ? -15.993 -11.077 -0.572 1.00 93.75 372 GLU A N 1
ATOM 2801 C CA . GLU A 1 372 ? -16.717 -10.925 -1.845 1.00 93.75 372 GLU A CA 1
ATOM 2802 C C . GLU A 1 372 ? -18.244 -10.905 -1.679 1.00 93.75 372 GLU A C 1
ATOM 2804 O O . GLU A 1 372 ? -18.940 -10.161 -2.374 1.00 93.75 372 GLU A O 1
ATOM 2809 N N . ASP A 1 373 ? -18.741 -11.652 -0.693 1.00 92.94 373 ASP A N 1
ATOM 2810 C CA . ASP A 1 373 ? -20.159 -11.767 -0.387 1.00 92.94 373 ASP A CA 1
ATOM 2811 C C . ASP A 1 373 ? -20.678 -10.781 0.661 1.00 92.94 373 ASP A C 1
ATOM 2813 O O . ASP A 1 373 ? -21.895 -10.727 0.878 1.00 92.94 373 ASP A O 1
ATOM 2817 N N . ALA A 1 374 ? -19.799 -9.983 1.275 1.00 92.38 374 ALA A N 1
ATOM 2818 C CA . ALA A 1 374 ? -20.187 -9.005 2.281 1.00 92.38 374 ALA A CA 1
ATOM 2819 C C . ALA A 1 374 ? -21.126 -7.944 1.681 1.00 92.38 374 ALA A C 1
ATOM 2821 O O . ALA A 1 374 ? -20.907 -7.438 0.576 1.00 92.38 374 ALA A O 1
ATOM 2822 N N . GLU A 1 375 ? -22.167 -7.565 2.428 1.00 88.25 375 GLU A N 1
ATOM 2823 C CA . GLU A 1 375 ? -23.198 -6.623 1.968 1.00 88.25 375 GLU A CA 1
ATOM 2824 C C . GLU A 1 375 ? -22.590 -5.293 1.496 1.00 88.25 375 GLU A C 1
ATOM 2826 O O . GLU A 1 375 ? -22.901 -4.809 0.406 1.00 88.25 375 GLU A O 1
ATOM 2831 N N . ALA A 1 376 ? -21.642 -4.747 2.266 1.00 86.44 376 ALA A N 1
ATOM 2832 C CA . ALA A 1 376 ? -20.934 -3.520 1.912 1.00 86.44 376 ALA A CA 1
ATOM 2833 C C . ALA A 1 376 ? -20.156 -3.650 0.591 1.00 86.44 376 ALA A C 1
ATOM 2835 O O . ALA A 1 376 ? -20.087 -2.691 -0.173 1.00 86.44 376 ALA A O 1
ATOM 2836 N N . VAL A 1 377 ? -19.596 -4.825 0.288 1.00 92.56 377 VAL A N 1
ATOM 2837 C CA . VAL A 1 377 ? -18.788 -5.072 -0.918 1.00 92.56 377 VAL A CA 1
ATOM 2838 C C . VAL A 1 377 ? -19.664 -5.232 -2.161 1.00 92.56 377 VAL A C 1
ATOM 2840 O O . VAL A 1 377 ? -19.316 -4.698 -3.220 1.00 92.56 377 VAL A O 1
ATOM 2843 N N . LYS A 1 378 ? -20.826 -5.886 -2.033 1.00 92.75 378 LYS A N 1
ATOM 2844 C CA . LYS A 1 378 ? -21.800 -6.093 -3.124 1.00 92.75 378 LYS A CA 1
ATOM 2845 C C . LYS A 1 378 ? -22.319 -4.786 -3.732 1.00 92.75 378 LYS A C 1
ATOM 2847 O O . LYS A 1 378 ? -22.626 -4.742 -4.921 1.00 92.75 378 LYS A O 1
ATOM 2852 N N . LEU A 1 379 ? -22.339 -3.699 -2.959 1.00 91.44 379 LEU A N 1
ATOM 2853 C CA . LEU A 1 379 ? -22.717 -2.359 -3.433 1.00 91.44 379 LEU A CA 1
ATOM 2854 C C . LEU A 1 379 ? -21.670 -1.720 -4.363 1.00 91.44 379 LEU A C 1
ATOM 2856 O O . LEU A 1 379 ? -21.972 -0.771 -5.090 1.00 91.44 379 LEU A O 1
ATOM 2860 N N . PHE A 1 380 ? -20.444 -2.250 -4.386 1.00 93.44 380 PHE A N 1
ATOM 2861 C CA . PHE A 1 380 ? -19.327 -1.708 -5.158 1.00 93.44 380 PHE A CA 1
ATOM 2862 C C . PHE A 1 380 ? -18.698 -2.752 -6.090 1.00 93.44 380 PHE A C 1
ATOM 2864 O O . PHE A 1 380 ? -17.505 -3.049 -5.952 1.00 93.44 380 PHE A O 1
ATOM 2871 N N . PRO A 1 381 ? -19.438 -3.282 -7.083 1.00 93.19 381 PRO A N 1
ATOM 2872 C CA . PRO A 1 381 ? -18.914 -4.301 -7.987 1.00 93.19 381 PRO A CA 1
ATOM 2873 C C . PRO A 1 381 ? -17.710 -3.781 -8.783 1.00 93.19 381 PRO A C 1
ATOM 2875 O O . PRO A 1 381 ? -17.657 -2.604 -9.164 1.00 93.19 381 PRO A O 1
ATOM 2878 N N . LEU A 1 382 ? -16.740 -4.661 -9.030 1.00 94.56 382 LEU A N 1
ATOM 2879 C CA . LEU A 1 382 ? -15.577 -4.391 -9.875 1.00 94.56 382 LEU A CA 1
ATOM 2880 C C . LEU A 1 382 ? -15.884 -4.822 -11.310 1.00 94.56 382 LEU A C 1
ATOM 2882 O O . LEU A 1 382 ? -16.395 -5.913 -11.533 1.00 94.56 382 LEU A O 1
ATOM 2886 N N . LYS A 1 383 ? -15.561 -3.963 -12.282 1.00 89.06 383 LYS A N 1
ATOM 2887 C CA . LYS A 1 383 ? -15.854 -4.196 -13.710 1.00 89.06 383 LYS A CA 1
ATOM 2888 C C . LYS A 1 383 ? -14.749 -4.945 -14.463 1.00 89.06 383 LYS A C 1
ATOM 2890 O O . LYS A 1 383 ? -14.863 -5.126 -15.666 1.00 89.06 383 LYS A O 1
ATOM 2895 N N . ALA A 1 384 ? -13.664 -5.313 -13.788 1.00 86.50 384 ALA A N 1
ATOM 2896 C CA . ALA A 1 384 ? -12.529 -5.958 -14.430 1.00 86.50 384 ALA A CA 1
ATOM 2897 C C . ALA A 1 384 ? -12.904 -7.381 -14.890 1.00 86.50 384 ALA A C 1
ATOM 2899 O O . ALA A 1 384 ? -13.345 -8.207 -14.080 1.00 86.50 384 ALA A O 1
ATOM 2900 N N . GLU A 1 385 ? -12.764 -7.633 -16.192 1.00 87.00 385 GLU A N 1
ATOM 2901 C CA . GLU A 1 385 ? -13.058 -8.922 -16.822 1.00 87.00 385 GLU A CA 1
ATOM 2902 C C . GLU A 1 385 ? -11.936 -9.930 -16.558 1.00 87.00 385 GLU A C 1
ATOM 2904 O O . GLU A 1 385 ? -10.758 -9.598 -16.592 1.00 87.00 385 GLU A O 1
ATOM 2909 N N . GLY A 1 386 ? -12.294 -11.183 -16.279 1.00 88.38 386 GLY A N 1
ATOM 2910 C CA . GLY A 1 386 ? -11.335 -12.183 -15.807 1.00 88.38 386 GLY A CA 1
ATOM 2911 C C . GLY A 1 386 ? -10.951 -12.004 -14.333 1.00 88.38 386 GLY A C 1
ATOM 2912 O O . GLY A 1 386 ? -11.538 -11.212 -13.585 1.00 88.38 386 GLY A O 1
ATOM 2913 N N . SER A 1 387 ? -10.007 -12.819 -13.876 1.00 89.19 387 SER A N 1
ATOM 2914 C CA . SER A 1 387 ? -9.491 -12.804 -12.508 1.00 89.19 387 SER A CA 1
ATOM 2915 C C . SER A 1 387 ? -8.077 -13.355 -12.487 1.00 89.19 387 SER A C 1
ATOM 2917 O O . SER A 1 387 ? -7.792 -14.328 -13.180 1.00 89.19 387 SER A O 1
ATOM 2919 N N . ILE A 1 388 ? -7.232 -12.755 -11.660 1.00 94.44 388 ILE A N 1
ATOM 2920 C CA . ILE A 1 388 ? -5.941 -13.323 -11.278 1.00 94.44 388 ILE A CA 1
ATOM 2921 C C . ILE A 1 388 ? -6.117 -14.121 -9.986 1.00 94.44 388 ILE A C 1
ATOM 2923 O O . ILE A 1 388 ? -6.979 -13.783 -9.171 1.00 94.44 388 ILE A O 1
ATOM 2927 N N . ASP A 1 389 ? -5.293 -15.146 -9.799 1.00 93.06 389 ASP A N 1
ATOM 2928 C CA . ASP A 1 389 ? -5.197 -15.873 -8.535 1.00 93.06 389 ASP A CA 1
ATOM 2929 C C . ASP A 1 389 ? -3.742 -15.911 -8.061 1.00 93.06 389 ASP A C 1
ATOM 2931 O O . ASP A 1 389 ? -2.890 -16.558 -8.672 1.00 93.06 389 ASP A O 1
ATOM 2935 N N . LEU A 1 390 ? -3.417 -15.122 -7.036 1.00 91.69 390 LEU A N 1
ATOM 2936 C CA . LEU A 1 390 ? -2.034 -14.962 -6.591 1.00 91.69 390 LEU A CA 1
ATOM 2937 C C . LEU A 1 390 ? -1.600 -15.992 -5.541 1.00 91.69 390 LEU A C 1
ATOM 2939 O O . LEU A 1 390 ? -0.418 -15.987 -5.197 1.00 91.69 390 LEU A O 1
ATOM 2943 N N . GLY A 1 391 ? -2.476 -16.892 -5.094 1.00 81.38 391 GLY A N 1
ATOM 2944 C CA . GLY A 1 391 ? -2.155 -17.897 -4.078 1.00 81.38 391 GLY A CA 1
ATOM 2945 C C . GLY A 1 391 ? -3.387 -18.417 -3.375 1.00 81.38 391 GLY A C 1
ATOM 2946 O O . GLY A 1 391 ? -4.155 -17.557 -2.883 1.00 81.38 391 GLY A O 1
#

Foldseek 3Di:
DFFFDQAQDQFPVRHRLAQAGHNVQFDAEPLQRATTGHFFFQDFLAAQPDHYDCVRGHNCDLSRVLCNVFQQQKEKEFQAQLVDLDQVQLLCCLQQVDSDPLGAGLLLLLLLFPPLLFLQAEEEPDRGGHNSLSADYHYDQDVQVLLCLLQVQFPRSVDPPGDGVDDPVVVVVVVVVVVVVLVVVLVPDPDPSVNSNSSSVVSNVVCSPLSNQLVVLQDPDCDDQLSVQLSSQLSCVLSVRYDGYHGDDDQCQWLASNSVSVSVRVSVVSVSVVSSLVSCVVSVNQQVDKDKDWHSADWFSRQDNRSTTGGDSTIMMMITHNVFRGSHYAAHAHSRSHRAFAALVVSDGDPPHHGHHSLQVSVQVCVVSVNCPPPSNVVPDRPDPDHHHRD

Radius of gyration: 23.14 Å; chains: 1; bounding box: 67×38×71 Å

pLDDT: mean 89.36, std 7.77, range [64.12, 98.38]